Protein 6CR1 (pdb70)

Radius of gyration: 23.77 Å; Cα contacts (8 Å, |Δi|>4): 1175; chains: 2; bounding box: 69×52×53 Å

Solvent-accessible surface area: 20144 Å² total; per-residue (Å²): 167,48,98,10,42,15,53,50,96,54,31,51,9,49,82,39,58,164,7,62,1,51,1,161,4,63,79,50,3,171,61,88,0,0,0,0,19,17,76,85,73,40,7,4,102,10,12,0,45,28,2,67,57,57,46,110,77,24,48,112,45,6,58,10,58,34,68,19,56,96,3,41,0,14,0,54,39,0,51,86,108,2,57,7,36,0,9,0,0,2,8,34,147,31,41,9,31,13,3,112,10,0,104,0,60,43,118,93,105,147,62,63,7,89,23,58,2,11,8,9,13,3,66,25,58,9,120,57,34,119,59,2,30,2,8,0,34,1,52,28,3,55,57,48,130,33,110,21,33,8,25,32,87,45,134,105,15,87,120,129,64,32,92,64,66,80,71,126,57,69,131,57,4,45,7,65,3,51,0,58,1,61,66,181,45,4,83,50,58,98,37,2,10,0,50,0,52,16,125,70,122,77,58,106,41,40,1,32,38,27,116,166,25,76,12,84,15,59,39,30,16,74,22,103,68,55,158,55,32,118,0,36,0,55,9,59,54,38,81,2,56,61,36,7,0,0,0,0,10,28,30,56,90,144,28,11,67,8,0,0,5,2,16,133,84,46,53,136,71,55,39,11,142,44,0,107,75,20,4,71,3,38,26,44,41,102,143,58,13,0,33,0,46,0,50,59,4,116,60,118,0,23,0,30,0,10,0,0,8,0,12,110,12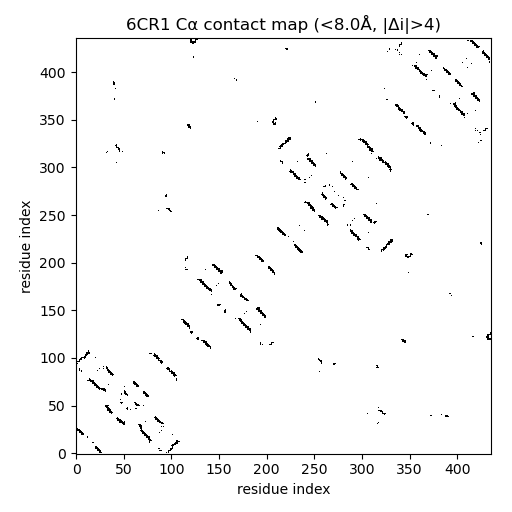6,55,42,32,5,1,0,30,96,26,2,68,5,10,8,0,9,3,24,84,68,111,50,55,34,13,89,30,79,6,4,12,11,14,0,68,42,56,13,121,54,41,130,45,4,34,0,9,0,26,0,39,30,2,44,66,34,28,34,50,40,30,11,19,34,90,56,132,103,13,83,47,97,64,13,93,23,66,81,58,77,96,64,84,74,9,42,11,62,3,65,0,60,2,61,61,78,50,8,95,55,105,88,41,0,17,0,50,0,35,3,30,42,122,73,78,106,46,33,0,7,45,28,128

B-factor: mean 34.08, std 20.64, range [8.13, 113.05]

Secondary structure (DSSP, 8-state):
--EEEEE---EE-TT--EEEEEEEESS-GGG--EEEEEE-TT--EEEEEEE-TTS--EEE-TTTTTTEEEEEEGGGTEEEEEE-S--GGG-EEEEEEEESSSSSSS-EEEE---EEEEE-----PPPEEEEEEEPB-TTSPPPSEEEEEEEEEEE-SS--EEEEEETTEEP-GGGEEEEEEE-SS-EEEEEEEEEEHHHHTT---EEEEEEETTEEEEEEE----/---EEEE-SEEEE-TT--EEEEEEESS--TT-EEEEEE-TTS--EEEEETTTEEPTT--TTEEEEESSSEEEEEESS--GGG-EEEEEEE-SSS--PBP--EEEEEPPPP-PPEEEEEEEPP-TTSPPPSEEEEEEEEEEE-SS-EEEEEEETTEEPPGGGEEEEEEEETTEEEEEEEEEEEHHHHHT---EEEEEEETTEEEEEEEB---

Nearest PDB structures (foldseek):
  6cr1-assembly1_L  TM=1.005E+00  e=6.342E-43  Homo sapiens
  2hff-assembly2_L  TM=5.703E-01  e=1.444E-27  Homo sapiens
  3mxw-assembly1_L  TM=6.137E-01  e=2.240E-25  Homo sapiens
  5n7w-assembly1_B  TM=5.352E-01  e=4.353E-27  Homo sapiens
  7t86-assembly4_E  TM=5.437E-01  e=3.753E-26  Homo sapiens

Structure (mmCIF, N/CA/C/O backbone):
data_6CR1
#
_entry.id   6CR1
#
_cell.length_a   125.413
_cell.length_b   195.846
_cell.length_c   48.779
_cell.angle_alpha   90.00
_cell.angle_beta   90.00
_cell.angle_gamma   90.00
#
_symmetry.space_group_name_H-M   'C 2 2 21'
#
loop_
_entity.id
_entity.type
_entity.pdbx_description
1 polymer 'Light chain of adalimumab EFab (VL-IgE CH2)'
2 polymer 'Heavy chain of adalimumab EFab (VH-IgE CH2)'
3 non-polymer DI(HYDROXYETHYL)ETHER
4 non-polymer 'NITRATE ION'
5 water water
#
loop_
_atom_site.group_PDB
_atom_site.id
_atom_site.type_symbol
_atom_site.label_atom_id
_atom_site.label_alt_id
_atom_site.label_comp_id
_atom_site.label_asym_id
_atom_site.label_entity_id
_atom_site.label_seq_id
_atom_site.pdbx_PDB_ins_code
_atom_site.Cartn_x
_atom_site.Cartn_y
_atom_site.Cartn_z
_atom_site.occupancy
_atom_site.B_iso_or_equiv
_atom_site.auth_seq_id
_atom_site.auth_comp_id
_atom_site.auth_asym_id
_atom_site.auth_atom_id
_atom_site.pdbx_PDB_model_num
ATOM 1 N N . ASP A 1 1 ? -5.930 16.652 -5.169 1.00 66.25 1 ASP L N 1
ATOM 2 C CA . ASP A 1 1 ? -4.801 17.317 -5.810 1.00 82.49 1 ASP L CA 1
ATOM 3 C C . ASP A 1 1 ? -4.648 18.747 -5.300 1.00 41.96 1 ASP L C 1
ATOM 4 O O . ASP A 1 1 ? -5.594 19.545 -5.298 1.00 92.31 1 ASP L O 1
ATOM 9 N N . ILE A 1 2 ? -3.434 19.049 -4.876 1.00 34.71 2 ILE L N 1
ATOM 10 C CA . ILE A 1 2 ? -3.055 20.356 -4.315 1.00 29.08 2 ILE L CA 1
ATOM 11 C C . ILE A 1 2 ? -2.042 20.998 -5.261 1.00 29.66 2 ILE L C 1
ATOM 12 O O . ILE A 1 2 ? -1.060 20.356 -5.646 1.00 31.86 2 ILE L O 1
ATOM 17 N N . GLN A 1 3 ? -2.244 22.256 -5.656 1.00 26.65 3 GLN L N 1
ATOM 18 C CA . GLN A 1 3 ? -1.315 22.919 -6.531 1.00 24.40 3 GLN L CA 1
ATOM 19 C C . GLN A 1 3 ? -0.958 24.319 -5.998 1.00 21.31 3 GLN L C 1
ATOM 20 O O . GLN A 1 3 ? -1.714 24.906 -5.301 1.00 23.89 3 GLN L O 1
ATOM 26 N N . MET A 1 4 ? 0.256 24.737 -6.262 1.00 17.15 4 MET L N 1
ATOM 27 C CA . MET A 1 4 ? 0.729 26.117 -6.031 1.00 13.87 4 MET L CA 1
ATOM 28 C C . MET A 1 4 ? 1.354 26.605 -7.334 1.00 14.10 4 MET L C 1
ATOM 29 O O . MET A 1 4 ? 2.289 25.985 -7.840 1.00 19.61 4 MET L O 1
ATOM 34 N N . THR A 1 5 ? 0.815 27.684 -7.897 1.00 12.64 5 THR L N 1
ATOM 35 C CA . THR A 1 5 ? 1.346 28.189 -9.158 1.00 13.28 5 THR L CA 1
ATOM 36 C C . THR A 1 5 ? 1.736 29.648 -9.002 1.00 12.66 5 THR L C 1
ATOM 37 O O . THR A 1 5 ? 1.314 30.342 -8.064 1.00 13.86 5 THR L O 1
ATOM 41 N N . GLN A 1 6 ? 2.645 30.097 -9.866 1.00 11.65 6 GLN L N 1
ATOM 42 C CA . GLN A 1 6 ? 3.235 31.430 -9.757 1.00 10.49 6 GLN L CA 1
ATOM 43 C C . GLN A 1 6 ? 3.208 32.151 -11.101 1.00 11.26 6 GLN L C 1
ATOM 44 O O . GLN A 1 6 ? 3.339 31.494 -12.151 1.00 12.37 6 GLN L O 1
ATOM 50 N N . SER A 1 7 ? 3.167 33.474 -11.056 1.00 11.02 7 SER L N 1
ATOM 51 C CA . SER A 1 7 ? 3.371 34.229 -12.299 1.00 11.78 7 SER L CA 1
ATOM 52 C C . SER A 1 7 ? 4.269 35.428 -12.010 1.00 11.42 7 SER L C 1
ATOM 53 O O . SER A 1 7 ? 4.312 35.933 -10.878 1.00 12.43 7 SER L O 1
ATOM 56 N N . PRO A 1 8 ? 4.911 35.981 -13.027 1.00 11.68 8 PRO L N 1
ATOM 57 C CA . PRO A 1 8 ? 5.159 35.329 -14.344 1.00 11.85 8 PRO L CA 1
ATOM 58 C C . PRO A 1 8 ? 6.237 34.279 -14.210 1.00 13.54 8 PRO L C 1
ATOM 59 O O . PRO A 1 8 ? 6.819 34.062 -13.085 1.00 14.54 8 PRO L O 1
ATOM 63 N N . SER A 1 9 ? 6.587 33.610 -15.327 1.00 12.19 9 SER L N 1
ATOM 64 C CA . SER A 1 9 ? 7.738 32.703 -15.249 1.00 13.84 9 SER L CA 1
ATOM 65 C C . SER A 1 9 ? 9.031 33.480 -15.024 1.00 13.88 9 SER L C 1
ATOM 66 O O . SER A 1 9 ? 9.933 33.013 -14.311 1.00 13.78 9 SER L O 1
ATOM 69 N N . SER A 1 10 ? 9.129 34.680 -15.602 1.00 15.62 10 SER L N 1
ATOM 70 C CA . SER A 1 10 ? 10.354 35.444 -15.543 1.00 17.90 10 SER L CA 1
ATOM 71 C C . SER A 1 10 ? 9.979 36.906 -15.738 1.00 15.86 10 SER L C 1
ATOM 72 O O . SER A 1 10 ? 9.054 37.231 -16.509 1.00 17.00 10 SER L O 1
ATOM 75 N N . LEU A 1 11 ? 10.732 37.782 -15.084 1.00 20.14 11 LEU L N 1
ATOM 76 C CA . LEU A 1 11 ? 10.557 39.184 -15.410 1.00 25.43 11 LEU L CA 1
ATOM 77 C C . LEU A 1 11 ? 11.897 39.892 -15.338 1.00 23.63 11 LEU L C 1
ATOM 78 O O . LEU A 1 11 ? 12.823 39.501 -14.611 1.00 24.96 11 LEU L O 1
ATOM 83 N N . SER A 1 12 ? 11.956 41.004 -16.055 1.00 27.41 12 SER L N 1
ATOM 84 C CA . SER A 1 12 ? 13.164 41.794 -16.172 1.00 32.37 12 SER L CA 1
ATOM 85 C C . SER A 1 12 ? 12.747 43.238 -15.931 1.00 30.04 12 SER L C 1
ATOM 86 O O . SER A 1 12 ? 11.706 43.659 -16.442 1.00 31.81 12 SER L O 1
ATOM 89 N N . ALA A 1 13 ? 13.486 43.956 -15.091 1.00 26.35 13 ALA L N 1
ATOM 90 C CA . ALA A 1 13 ? 13.187 45.367 -14.870 1.00 26.45 13 ALA L CA 1
ATOM 91 C C . ALA A 1 13 ? 14.498 46.115 -14.663 1.00 26.01 13 ALA L C 1
ATOM 92 O O . ALA A 1 13 ? 15.552 45.512 -14.443 1.00 29.44 13 ALA L O 1
ATOM 94 N N . SER A 1 14 ? 14.433 47.444 -14.732 1.00 24.90 14 SER L N 1
ATOM 95 C CA . SER A 1 14 ? 15.608 48.264 -14.470 1.00 25.17 14 SER L CA 1
ATOM 96 C C . SER A 1 14 ? 15.851 48.397 -12.971 1.00 25.36 14 SER L C 1
ATOM 97 O O . SER A 1 14 ? 14.916 48.295 -12.153 1.00 26.65 14 SER L O 1
ATOM 100 N N A VAL A 1 15 ? 17.118 48.609 -12.610 0.64 26.39 15 VAL L N 1
ATOM 101 N N B VAL A 1 15 ? 17.116 48.645 -12.612 0.36 25.90 15 VAL L N 1
ATOM 102 C CA A VAL A 1 15 ? 17.449 48.911 -11.222 0.64 26.41 15 VAL L CA 1
ATOM 103 C CA B VAL A 1 15 ? 17.449 48.917 -11.218 0.36 25.52 15 VAL L CA 1
ATOM 104 C C A VAL A 1 15 ? 16.543 50.022 -10.720 0.64 26.60 15 VAL L C 1
ATOM 105 C C B VAL A 1 15 ? 16.566 50.037 -10.702 0.36 25.65 15 VAL L C 1
ATOM 106 O O A VAL A 1 15 ? 16.324 51.037 -11.399 0.64 27.90 15 VAL L O 1
ATOM 107 O O B VAL A 1 15 ? 16.387 51.073 -11.357 0.36 26.28 15 VAL L O 1
ATOM 114 N N . GLY A 1 16 ? 15.988 49.812 -9.527 1.00 25.04 16 GLY L N 1
ATOM 115 C CA . GLY A 1 16 ? 15.110 50.761 -8.895 1.00 25.80 16 GLY L CA 1
ATOM 116 C C . GLY A 1 16 ? 13.638 50.604 -9.218 1.00 26.34 16 GLY L C 1
ATOM 117 O O . GLY A 1 16 ? 12.831 51.285 -8.586 1.00 27.16 16 GLY L O 1
ATOM 118 N N . ASP A 1 17 ? 13.271 49.783 -10.217 1.00 25.63 17 ASP L N 1
ATOM 119 C CA . ASP A 1 17 ? 11.877 49.609 -10.603 1.00 25.54 17 ASP L CA 1
ATOM 120 C C . ASP A 1 17 ? 11.152 48.716 -9.594 1.00 24.38 17 ASP L C 1
ATOM 121 O O . ASP A 1 17 ? 11.759 47.885 -8.898 1.00 23.08 17 ASP L O 1
ATOM 126 N N . ARG A 1 18 ? 9.828 48.832 -9.600 1.00 23.34 18 ARG L N 1
ATOM 127 C CA . ARG A 1 18 ? 8.969 47.969 -8.816 1.00 25.85 18 ARG L CA 1
ATOM 128 C C . ARG A 1 18 ? 8.768 46.659 -9.570 1.00 23.34 18 ARG L C 1
ATOM 129 O O . ARG A 1 18 ? 8.512 46.648 -10.788 1.00 27.19 18 ARG L O 1
ATOM 137 N N . VAL A 1 19 ? 8.798 45.542 -8.842 1.00 21.58 19 VAL L N 1
ATOM 138 C CA . VAL A 1 19 ? 8.471 44.249 -9.435 1.00 22.01 19 VAL L CA 1
ATOM 139 C C . VAL A 1 19 ? 7.493 43.544 -8.520 1.00 17.83 19 VAL L C 1
ATOM 140 O O . VAL A 1 19 ? 7.614 43.596 -7.286 1.00 17.23 19 VAL L O 1
ATOM 144 N N . THR A 1 20 ? 6.491 42.919 -9.127 1.00 19.35 20 THR L N 1
ATOM 145 C CA . THR A 1 20 ? 5.465 42.198 -8.359 1.00 18.56 20 THR L CA 1
ATOM 146 C C . THR A 1 20 ? 5.362 40.792 -8.916 1.00 18.28 20 THR L C 1
ATOM 147 O O . THR A 1 20 ? 5.323 40.614 -10.131 1.00 22.27 20 THR L O 1
ATOM 151 N N . ILE A 1 21 ? 5.359 39.781 -8.032 1.00 14.85 21 ILE L N 1
ATOM 152 C CA . ILE A 1 21 ? 5.215 38.396 -8.473 1.00 14.54 21 ILE L CA 1
ATOM 153 C C . ILE A 1 21 ? 4.059 37.772 -7.702 1.00 12.43 21 ILE L C 1
ATOM 154 O O . ILE A 1 21 ? 3.729 38.194 -6.574 1.00 15.49 21 ILE L O 1
ATOM 159 N N . THR A 1 22 ? 3.414 36.793 -8.305 1.00 11.81 22 THR L N 1
ATOM 160 C CA . THR A 1 22 ? 2.168 36.276 -7.752 1.00 11.51 22 THR L CA 1
ATOM 161 C C . THR A 1 22 ? 2.305 34.792 -7.379 1.00 11.16 22 THR L C 1
ATOM 162 O O . THR A 1 22 ? 3.147 34.050 -7.934 1.00 11.54 22 THR L O 1
ATOM 166 N N . CYS A 1 23 ? 1.438 34.361 -6.465 1.00 11.04 23 CYS L N 1
ATOM 167 C CA . CYS A 1 23 ? 1.316 32.968 -6.052 1.00 11.73 23 CYS L CA 1
ATOM 168 C C . CYS A 1 23 ? -0.168 32.628 -5.863 1.00 10.59 23 CYS L C 1
ATOM 169 O O . CYS A 1 23 ? -0.891 33.387 -5.280 1.00 12.42 23 CYS L O 1
ATOM 172 N N . ARG A 1 24 ? -0.585 31.472 -6.369 1.00 10.63 24 ARG L N 1
ATOM 173 C CA . ARG A 1 24 ? -1.974 31.029 -6.314 1.00 11.04 24 ARG L CA 1
ATOM 174 C C . ARG A 1 24 ? -2.053 29.638 -5.693 1.00 12.78 24 ARG L C 1
ATOM 175 O O . ARG A 1 24 ? -1.394 28.702 -6.194 1.00 12.87 24 ARG L O 1
ATOM 183 N N . ALA A 1 25 ? -2.855 29.504 -4.630 1.00 10.31 25 ALA L N 1
ATOM 184 C CA . ALA A 1 25 ? -3.078 28.217 -3.984 1.00 11.48 25 ALA L CA 1
ATOM 185 C C . ALA A 1 25 ? -4.395 27.612 -4.501 1.00 13.83 25 ALA L C 1
ATOM 186 O O . ALA A 1 25 ? -5.373 28.329 -4.759 1.00 16.98 25 ALA L O 1
ATOM 188 N N . SER A 1 26 ? -4.405 26.296 -4.708 1.00 14.33 26 SER L N 1
ATOM 189 C CA . SER A 1 26 ? -5.617 25.691 -5.234 1.00 14.82 26 SER L CA 1
ATOM 190 C C . SER A 1 26 ? -6.717 25.535 -4.206 1.00 15.24 26 SER L C 1
ATOM 191 O O . SER A 1 26 ? -7.863 25.217 -4.561 1.00 18.17 26 SER L O 1
ATOM 194 N N . GLN A 1 27 ? -6.383 25.729 -2.936 1.00 17.92 27 GLN L N 1
ATOM 195 C CA . GLN A 1 27 ? -7.337 25.632 -1.854 1.00 21.30 27 GLN L CA 1
ATOM 196 C C . GLN A 1 27 ? -6.981 26.798 -0.946 1.00 21.30 27 GLN L C 1
ATOM 197 O O . GLN A 1 27 ? -5.837 27.237 -0.942 1.00 23.17 27 GLN L O 1
ATOM 203 N N . GLY A 1 28 ? -7.933 27.277 -0.156 1.00 20.78 28 GLY L N 1
ATOM 204 C CA . GLY A 1 28 ? -7.639 28.411 0.723 1.00 20.66 28 GLY L CA 1
ATOM 205 C C . GLY A 1 28 ? -6.674 28.047 1.846 1.00 21.17 28 GLY L C 1
ATOM 206 O O . GLY A 1 28 ? -6.903 27.075 2.574 1.00 27.30 28 GLY L O 1
ATOM 207 N N . ILE A 1 29 ? -5.618 28.817 2.002 1.00 16.86 29 ILE L N 1
ATOM 208 C CA . ILE A 1 29 ? -4.579 28.513 2.993 1.00 13.13 29 ILE L CA 1
ATOM 209 C C . ILE A 1 29 ? -4.380 29.685 3.979 1.00 12.47 29 ILE L C 1
ATOM 210 O O . ILE A 1 29 ? -3.340 29.765 4.675 1.00 12.60 29 ILE L O 1
ATOM 215 N N . ARG A 1 30 ? -5.364 30.564 4.068 1.00 14.02 30 ARG L N 1
ATOM 216 C CA . ARG A 1 30 ? -5.293 31.759 4.937 1.00 13.27 30 ARG L CA 1
ATOM 217 C C . ARG A 1 30 ? -3.952 32.442 4.747 1.00 13.56 30 ARG L C 1
ATOM 218 O O . ARG A 1 30 ? -3.601 32.793 3.595 1.00 14.02 30 ARG L O 1
ATOM 226 N N . ASN A 1 31 ? -3.171 32.655 5.793 1.00 11.51 31 ASN L N 1
ATOM 227 C CA . ASN A 1 31 ? -1.893 33.279 5.680 1.00 10.64 31 ASN L CA 1
ATOM 228 C C . ASN A 1 31 ? -0.716 32.352 5.950 1.00 12.57 31 ASN L C 1
ATOM 229 O O . ASN A 1 31 ? 0.337 32.759 6.246 1.00 13.29 31 ASN L O 1
ATOM 234 N N . TYR A 1 32 ? -0.930 31.055 5.752 1.00 11.22 32 TYR L N 1
ATOM 235 C CA . TYR A 1 32 ? 0.135 30.081 5.989 1.00 10.28 32 TYR L CA 1
ATOM 236 C C . TYR A 1 32 ? 0.968 29.907 4.714 1.00 10.80 32 TYR L C 1
ATOM 237 O O . TYR A 1 32 ? 0.978 28.890 4.126 1.00 10.88 32 TYR L O 1
ATOM 246 N N . LEU A 1 33 ? 1.680 30.963 4.366 1.00 11.24 33 LEU L N 1
ATOM 247 C CA . LEU A 1 33 ? 2.398 31.058 3.141 1.00 12.43 33 LEU L CA 1
ATOM 248 C C . LEU A 1 33 ? 3.741 31.714 3.330 1.00 11.23 33 LEU L C 1
ATOM 249 O O . LEU A 1 33 ? 3.818 32.708 3.969 1.00 12.67 33 LEU L O 1
ATOM 254 N N . ALA A 1 34 ? 4.776 31.154 2.734 1.00 10.99 34 ALA L N 1
ATOM 255 C CA . ALA A 1 34 ? 6.106 31.673 2.809 1.00 11.46 34 ALA L CA 1
ATOM 256 C C . ALA A 1 34 ? 6.694 31.948 1.412 1.00 11.60 34 ALA L C 1
ATOM 257 O O . ALA A 1 34 ? 6.279 31.376 0.486 1.00 12.09 34 ALA L O 1
ATOM 259 N N . TRP A 1 35 ? 7.627 32.881 1.385 1.00 12.70 35 TRP L N 1
ATOM 260 C CA . TRP A 1 35 ? 8.393 33.194 0.194 1.00 11.12 35 TRP L CA 1
ATOM 261 C C . TRP A 1 35 ? 9.882 32.996 0.437 1.00 9.82 35 TRP L C 1
ATOM 262 O O . TRP A 1 35 ? 10.382 33.372 1.431 1.00 11.24 35 TRP L O 1
ATOM 273 N N . TYR A 1 36 ? 10.557 32.405 -0.541 1.00 11.55 36 TYR L N 1
ATOM 274 C CA . TYR A 1 36 ? 11.961 32.127 -0.489 1.00 11.89 36 TYR L CA 1
ATOM 275 C C . TYR A 1 36 ? 12.678 32.656 -1.723 1.00 11.67 36 TYR L C 1
ATOM 276 O O . TYR A 1 36 ? 12.098 32.733 -2.740 1.00 12.12 36 TYR L O 1
ATOM 285 N N . GLN A 1 37 ? 13.937 32.996 -1.537 1.00 12.18 37 GLN L N 1
ATOM 286 C CA . GLN A 1 37 ? 14.811 33.502 -2.568 1.00 12.86 37 GLN L CA 1
ATOM 287 C C . GLN A 1 37 ? 15.933 32.531 -2.812 1.00 12.45 37 GLN L C 1
ATOM 288 O O . GL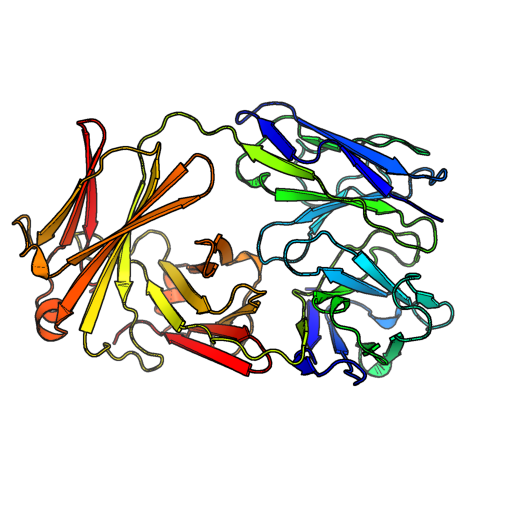N A 1 37 ? 16.562 32.153 -1.892 1.00 13.21 37 GLN L O 1
ATOM 294 N N . GLN A 1 38 ? 16.200 32.139 -4.061 1.00 12.89 38 GLN L N 1
ATOM 295 C CA . GLN A 1 38 ? 17.302 31.198 -4.309 1.00 14.05 38 GLN L CA 1
ATOM 296 C C . GLN A 1 38 ? 18.234 31.711 -5.403 1.00 14.37 38 GLN L C 1
ATOM 297 O O . GLN A 1 38 ? 17.783 32.045 -6.514 1.00 14.00 38 GLN L O 1
ATOM 303 N N . LYS A 1 39 ? 19.538 31.726 -5.099 1.00 16.67 39 LYS L N 1
ATOM 304 C CA . LYS A 1 39 ? 20.569 32.042 -6.068 1.00 16.99 39 LYS L CA 1
ATOM 305 C C . LYS A 1 39 ? 21.230 30.761 -6.604 1.00 16.75 39 LYS L C 1
ATOM 306 O O . LYS A 1 39 ? 21.198 29.721 -5.947 1.00 18.91 39 LYS L O 1
ATOM 312 N N . PRO A 1 40 ? 21.923 30.828 -7.743 1.00 18.57 40 PRO L N 1
ATOM 313 C CA . PRO A 1 40 ? 22.528 29.630 -8.336 1.00 20.39 40 PRO L CA 1
ATOM 314 C C . PRO A 1 40 ? 23.489 28.923 -7.400 1.00 22.19 40 PRO L C 1
ATOM 315 O O . PRO A 1 40 ? 24.343 29.557 -6.762 1.00 23.15 40 PRO L O 1
ATOM 319 N N . GLY A 1 41 ? 23.342 27.596 -7.318 1.00 23.51 41 GLY L N 1
ATOM 320 C CA . GLY A 1 41 ? 24.307 26.845 -6.552 1.00 22.65 41 GLY L CA 1
ATOM 321 C C . GLY A 1 41 ? 24.106 26.857 -5.062 1.00 22.84 41 GLY L C 1
ATOM 322 O O . GLY A 1 41 ? 24.937 26.262 -4.346 1.00 28.77 41 GLY L O 1
ATOM 323 N N . LYS A 1 42 ? 23.037 27.487 -4.573 1.00 20.68 42 LYS L N 1
ATOM 324 C CA . LYS A 1 42 ? 22.864 27.753 -3.138 1.00 18.99 42 LYS L CA 1
ATOM 325 C C . LYS A 1 42 ? 21.492 27.289 -2.691 1.00 17.20 42 LYS L C 1
ATOM 326 O O . LYS A 1 42 ? 20.547 27.220 -3.489 1.00 17.67 42 LYS L O 1
ATOM 332 N N . ALA A 1 43 ? 21.382 26.966 -1.381 1.00 16.20 43 ALA L N 1
ATOM 333 C CA . ALA A 1 43 ? 20.087 26.657 -0.822 1.00 15.97 43 ALA L CA 1
ATOM 334 C C . ALA A 1 43 ? 19.201 27.911 -0.885 1.00 14.96 43 ALA L C 1
ATOM 335 O O . ALA A 1 43 ? 19.709 29.045 -0.773 1.00 16.11 43 ALA L O 1
ATOM 337 N N . PRO A 1 44 ? 17.885 27.730 -0.911 1.00 12.74 44 PRO L N 1
ATOM 338 C CA . PRO A 1 44 ? 16.956 28.866 -0.751 1.00 13.17 44 PRO L CA 1
ATOM 339 C C . PRO A 1 44 ? 17.122 29.510 0.623 1.00 13.04 44 PRO L C 1
ATOM 340 O O . PRO A 1 44 ? 17.491 28.832 1.591 1.00 15.48 44 PRO L O 1
ATOM 344 N N . LYS A 1 45 ? 16.763 30.799 0.694 1.00 12.59 45 LYS L N 1
ATOM 345 C CA . LYS A 1 45 ? 16.666 31.570 1.934 1.00 13.80 45 LYS L CA 1
ATOM 346 C C . LYS A 1 45 ? 15.231 32.035 2.140 1.00 11.16 45 LYS L C 1
ATOM 347 O O . LYS A 1 45 ? 14.574 32.563 1.215 1.00 13.33 45 LYS L O 1
ATOM 353 N N . LEU A 1 46 ? 14.746 31.888 3.363 1.00 12.45 46 LEU L N 1
ATOM 354 C CA . LEU A 1 46 ? 13.442 32.395 3.729 1.00 13.29 46 LEU L CA 1
ATOM 355 C C . LEU A 1 46 ? 13.437 33.923 3.720 1.00 12.37 46 LEU L C 1
ATOM 356 O O . LEU A 1 46 ? 14.291 34.561 4.355 1.00 14.70 46 LEU L O 1
ATOM 361 N N . LEU A 1 47 ? 12.446 34.511 3.049 1.00 13.87 47 LEU L N 1
ATOM 362 C CA . LEU A 1 47 ? 12.299 35.983 3.014 1.00 13.68 47 LEU L CA 1
ATOM 363 C C . LEU A 1 47 ? 11.100 36.470 3.788 1.00 13.04 47 LEU L C 1
ATOM 364 O O . LEU A 1 47 ? 11.206 37.498 4.483 1.00 13.89 47 LEU L O 1
ATOM 369 N N . ILE A 1 48 ? 9.942 35.815 3.619 1.00 12.46 48 ILE L N 1
ATOM 370 C CA . ILE A 1 48 ? 8.668 36.261 4.179 1.00 11.91 48 ILE L CA 1
ATOM 371 C C . ILE A 1 48 ? 7.917 35.036 4.666 1.00 12.75 48 ILE L C 1
ATOM 372 O O . ILE A 1 48 ? 7.946 33.983 4.004 1.00 12.43 48 ILE L O 1
ATOM 377 N N . TYR A 1 49 ? 7.265 35.157 5.825 1.00 12.77 49 TYR L N 1
ATOM 378 C CA . TYR A 1 49 ? 6.335 34.147 6.321 1.00 11.89 49 TYR L CA 1
ATOM 379 C C . TYR A 1 49 ? 5.043 34.808 6.767 1.00 12.17 49 TYR L C 1
ATOM 380 O O . TYR A 1 49 ? 4.937 36.037 6.841 1.00 12.79 49 TYR L O 1
ATOM 389 N N . ALA A 1 50 ? 4.045 33.972 7.049 1.00 11.81 50 ALA L N 1
ATOM 390 C CA . ALA A 1 50 ? 2.693 34.453 7.423 1.00 12.56 50 ALA L CA 1
ATOM 391 C C . ALA A 1 50 ? 2.181 35.439 6.372 1.00 12.89 50 ALA L C 1
ATOM 392 O O . ALA A 1 50 ? 1.491 36.413 6.669 1.00 14.68 50 ALA L O 1
ATOM 394 N N . ALA A 1 51 ? 2.542 35.161 5.110 1.00 11.90 51 ALA L N 1
ATOM 395 C CA . ALA A 1 51 ? 2.176 35.944 3.900 1.00 12.05 51 ALA L CA 1
ATOM 396 C C . ALA A 1 51 ? 2.810 37.329 3.833 1.00 11.97 51 ALA L C 1
ATOM 397 O O . ALA A 1 51 ? 3.145 37.791 2.728 1.00 12.58 51 ALA L O 1
ATOM 399 N N A SER A 1 52 ? 2.972 38.042 4.988 0.73 13.54 52 SER L N 1
ATOM 400 N N B SER A 1 52 ? 2.938 38.015 4.995 0.27 13.21 52 SER L N 1
ATOM 401 C CA A SER A 1 52 ? 3.429 39.432 4.945 0.73 14.93 52 SER L CA 1
ATOM 402 C CA B SER A 1 52 ? 3.318 39.423 5.003 0.27 13.98 52 SER L CA 1
ATOM 403 C C A SER A 1 52 ? 4.523 39.791 5.944 0.73 14.21 52 SER L C 1
ATOM 404 C C B SER A 1 52 ? 4.316 39.810 6.091 0.27 14.90 52 SER L C 1
ATOM 405 O O A SER A 1 52 ? 5.002 40.947 5.949 0.73 14.64 52 SER L O 1
ATOM 406 O O B SER A 1 52 ? 4.498 41.018 6.328 0.27 16.44 52 SER L O 1
ATOM 411 N N . THR A 1 53 ? 4.955 38.854 6.776 1.00 13.37 53 THR L N 1
ATOM 412 C CA . THR A 1 53 ? 5.943 39.182 7.800 1.00 12.40 53 THR L CA 1
ATOM 413 C C . THR A 1 53 ? 7.355 38.945 7.281 1.00 14.13 53 THR L C 1
ATOM 414 O O . THR A 1 53 ? 7.713 37.804 6.933 1.00 14.73 53 THR L O 1
ATOM 418 N N . LEU A 1 54 ? 8.174 40.003 7.218 1.00 14.64 54 LEU L N 1
ATOM 419 C CA . LEU A 1 54 ? 9.549 39.820 6.765 1.00 16.14 54 LEU L CA 1
ATOM 420 C C . LEU A 1 54 ? 10.377 39.053 7.812 1.00 15.91 54 LEU L C 1
ATOM 421 O O . LEU A 1 54 ? 10.315 39.319 9.022 1.00 19.56 54 LEU L O 1
ATOM 426 N N . GLN A 1 55 ? 11.201 38.132 7.316 1.00 16.69 55 GLN L N 1
ATOM 427 C CA . GLN A 1 55 ? 12.220 37.491 8.154 1.00 19.18 55 GLN L CA 1
ATOM 428 C C . GLN A 1 55 ? 13.246 38.527 8.592 1.00 21.02 55 GLN L C 1
ATOM 429 O O . GLN A 1 55 ? 13.507 39.499 7.886 1.00 21.38 55 GLN L O 1
ATOM 435 N N A SER A 1 56 ? 13.788 38.336 9.798 0.55 23.04 56 SER L N 1
ATOM 436 N N B SER A 1 56 ? 13.804 38.334 9.788 0.45 23.02 56 SER L N 1
ATOM 437 C CA A SER A 1 56 ? 14.859 39.199 10.269 0.55 23.37 56 SER L CA 1
ATOM 438 C CA B SER A 1 56 ? 14.832 39.240 10.286 0.45 23.53 56 SER L CA 1
ATOM 439 C C A SER A 1 56 ? 15.921 39.335 9.195 0.55 24.91 56 SER L C 1
ATOM 440 C C B SER A 1 56 ? 15.972 39.336 9.287 0.45 24.68 56 SER L C 1
ATOM 441 O O A SER A 1 56 ? 16.265 38.356 8.522 0.55 26.22 56 SER L O 1
ATOM 442 O O B SER A 1 56 ? 16.432 38.319 8.759 0.45 26.03 56 SER L O 1
ATOM 447 N N . GLY A 1 57 ? 16.397 40.563 8.999 1.00 23.61 57 GLY L N 1
ATOM 448 C CA . GLY A 1 57 ? 17.491 40.805 8.077 1.00 23.83 57 GLY L CA 1
ATOM 449 C C . GLY A 1 57 ? 17.069 41.136 6.656 1.00 24.94 57 GLY L C 1
ATOM 450 O O . GLY A 1 57 ? 17.894 41.642 5.877 1.00 27.79 57 GLY L O 1
ATOM 451 N N . VAL A 1 58 ? 15.814 40.922 6.309 1.00 20.58 58 VAL L N 1
ATOM 452 C CA . VAL A 1 58 ? 15.385 41.162 4.939 1.00 18.63 58 VAL L CA 1
ATOM 453 C C . VAL A 1 58 ? 15.181 42.664 4.740 1.00 22.16 58 VAL L C 1
ATOM 454 O O . VAL A 1 58 ? 14.565 43.309 5.597 1.00 21.39 58 VAL L O 1
ATOM 458 N N . PRO A 1 59 ? 15.625 43.229 3.612 1.00 22.31 59 PRO L N 1
ATOM 459 C CA . PRO A 1 59 ? 15.559 44.687 3.393 1.00 22.01 59 PRO L CA 1
ATOM 460 C C . PRO A 1 59 ? 14.122 45.177 3.259 1.00 21.82 59 PRO L C 1
ATOM 461 O O . PRO A 1 59 ? 13.217 44.430 2.841 1.00 20.88 59 PRO L O 1
ATOM 465 N N A SER A 1 60 ? 13.955 46.469 3.570 0.53 19.91 60 SER L N 1
ATOM 466 N N B SER A 1 60 ? 13.915 46.460 3.593 0.47 20.36 60 SER L N 1
ATOM 467 C CA A SER A 1 60 ? 12.641 47.087 3.666 0.53 20.04 60 SER L CA 1
ATOM 468 C CA B SER A 1 60 ? 12.553 46.988 3.672 0.47 21.28 60 SER L CA 1
ATOM 469 C C A SER A 1 60 ? 11.925 47.176 2.327 0.53 18.95 60 SER L C 1
ATOM 470 C C B SER A 1 60 ? 11.904 47.200 2.311 0.47 20.25 60 SER L C 1
ATOM 471 O O A SER A 1 60 ? 10.700 47.299 2.322 0.53 20.64 60 SER L O 1
ATOM 472 O O B SER A 1 60 ? 10.700 47.459 2.275 0.47 22.43 60 SER L O 1
ATOM 477 N N . ARG A 1 61 ? 12.634 46.980 1.231 1.00 18.44 61 ARG L N 1
ATOM 478 C CA . ARG A 1 61 ? 12.033 47.068 -0.089 1.00 17.74 61 ARG L CA 1
ATOM 479 C C . ARG A 1 61 ? 11.145 45.845 -0.393 1.00 15.58 61 ARG L C 1
ATOM 480 O O . ARG A 1 61 ? 10.441 45.837 -1.342 1.00 17.33 61 ARG L O 1
ATOM 488 N N . PHE A 1 62 ? 11.250 44.812 0.420 1.00 16.34 62 PHE L N 1
ATOM 489 C CA . PHE A 1 62 ? 10.418 43.630 0.230 1.00 17.55 62 PHE L CA 1
ATOM 490 C C . PHE A 1 62 ? 9.132 43.672 1.004 1.00 17.98 62 PHE L C 1
ATOM 491 O O . PHE A 1 62 ? 9.102 44.168 2.064 1.00 18.89 62 PHE L O 1
ATOM 499 N N . SER A 1 63 ? 8.050 43.213 0.424 1.00 15.44 63 SER L N 1
ATOM 500 C CA . SER A 1 63 ? 6.801 43.086 1.125 1.00 15.06 63 SER L CA 1
ATOM 501 C C . SER A 1 63 ? 5.966 41.948 0.524 1.00 14.35 63 SER L C 1
ATOM 502 O O . SER A 1 63 ? 6.223 41.548 -0.555 1.00 15.10 63 SER L O 1
ATOM 505 N N . GLY A 1 64 ? 5.046 41.423 1.292 1.00 14.21 64 GLY L N 1
ATOM 506 C CA . GLY A 1 64 ? 4.122 40.422 0.785 1.00 13.50 64 GLY L CA 1
ATOM 507 C C . GLY A 1 64 ? 2.701 40.733 1.190 1.00 12.91 64 GLY L C 1
ATOM 508 O O . GLY A 1 64 ? 2.446 41.369 2.217 1.00 14.99 64 GLY L O 1
ATOM 509 N N A SER A 1 65 ? 1.761 40.284 0.364 0.51 15.15 65 SER L N 1
ATOM 510 N N B SER A 1 65 ? 1.769 40.284 0.355 0.49 13.23 65 SER L N 1
ATOM 511 C CA A SER A 1 65 ? 0.367 40.518 0.672 0.51 16.32 65 SER L CA 1
ATOM 512 C CA B SER A 1 65 ? 0.370 40.533 0.606 0.49 12.75 65 SER L CA 1
ATOM 513 C C A SER A 1 65 ? -0.473 39.328 0.243 0.51 14.38 65 SER L C 1
ATOM 514 C C B SER A 1 65 ? -0.451 39.299 0.262 0.49 11.91 65 SER L C 1
ATOM 515 O O A SER A 1 65 ? -0.043 38.472 -0.547 0.51 15.22 65 SER L O 1
ATOM 516 O O B SER A 1 65 ? 0.021 38.377 -0.442 0.49 14.42 65 SER L O 1
ATOM 521 N N . GLY A 1 66 ? -1.683 39.277 0.790 1.00 14.13 66 GLY L N 1
ATOM 522 C CA . GLY A 1 66 ? -2.652 38.215 0.456 1.00 15.02 66 GLY L CA 1
ATOM 523 C C . GLY A 1 66 ? -3.054 37.329 1.618 1.00 13.85 66 GLY L C 1
ATOM 524 O O . GLY A 1 66 ? -2.300 37.167 2.604 1.00 15.64 66 GLY L O 1
ATOM 525 N N . SER A 1 67 ? -4.246 36.754 1.491 1.00 14.72 67 SER L N 1
ATOM 526 C CA . SER A 1 67 ? -4.751 35.777 2.445 1.00 14.00 67 SER L CA 1
ATOM 527 C C . SER A 1 67 ? -5.819 34.968 1.740 1.00 16.25 67 SER L C 1
ATOM 528 O O . SER A 1 67 ? -6.739 35.542 1.130 1.00 18.96 67 SER L O 1
ATOM 531 N N . GLY A 1 68 ? -5.692 33.656 1.822 1.00 13.14 68 GLY L N 1
ATOM 532 C CA . GLY A 1 68 ? -6.633 32.773 1.167 1.00 14.17 68 GLY L CA 1
ATOM 533 C C . GLY A 1 68 ? -6.026 32.032 0.019 1.00 12.56 68 GLY L C 1
ATOM 534 O O . GLY A 1 68 ? -5.356 31.023 0.205 1.00 13.92 68 GLY L O 1
ATOM 535 N N A THR A 1 69 ? -6.281 32.509 -1.228 0.58 13.38 69 THR L N 1
ATOM 536 N N B THR A 1 69 ? -6.190 32.595 -1.174 0.42 12.38 69 THR L N 1
ATOM 537 C CA A THR A 1 69 ? -5.752 31.797 -2.397 0.58 11.55 69 THR L CA 1
ATOM 538 C CA B THR A 1 69 ? -5.853 31.898 -2.403 0.42 11.81 69 THR L CA 1
ATOM 539 C C A THR A 1 69 ? -4.769 32.607 -3.233 0.58 12.63 69 THR L C 1
ATOM 540 C C B THR A 1 69 ? -4.787 32.617 -3.206 0.42 12.27 69 THR L C 1
ATOM 541 O O A THR A 1 69 ? -3.951 32.011 -3.912 0.58 15.39 69 THR L O 1
ATOM 542 O O B THR A 1 69 ? -3.929 31.982 -3.807 0.42 14.98 69 THR L O 1
ATOM 549 N N . ASP A 1 70 ? -4.900 33.920 -3.277 1.00 12.76 70 ASP L N 1
ATOM 550 C CA . ASP A 1 70 ? -4.005 34.723 -4.081 1.00 11.91 70 ASP L CA 1
ATOM 551 C C . ASP A 1 70 ? -3.072 35.638 -3.288 1.00 13.53 70 ASP L C 1
ATOM 552 O O . ASP A 1 70 ? -3.526 36.352 -2.468 1.00 16.51 70 ASP L O 1
ATOM 557 N N . PHE A 1 71 ? -1.789 35.552 -3.577 1.00 11.13 71 PHE L N 1
ATOM 558 C CA . PHE A 1 71 ? -0.725 36.251 -2.853 1.00 9.05 71 PHE L CA 1
ATOM 559 C C . PHE A 1 71 ? 0.252 36.986 -3.749 1.00 11.49 71 PHE L C 1
ATOM 560 O O . PHE A 1 71 ? 0.364 36.650 -4.885 1.00 13.04 71 PHE L O 1
ATOM 568 N N A THR A 1 72 ? 0.817 38.038 -3.253 0.68 11.67 72 THR L N 1
ATOM 569 N N B THR A 1 72 ? 0.917 37.942 -3.205 0.32 11.64 72 THR L N 1
ATOM 570 C CA A THR A 1 72 ? 1.864 38.691 -4.036 0.68 11.42 72 THR L CA 1
ATOM 571 C CA B THR A 1 72 ? 1.781 38.801 -4.011 0.32 11.29 72 THR L CA 1
ATOM 572 C C A THR A 1 72 ? 3.105 38.905 -3.191 0.68 11.93 72 THR L C 1
ATOM 573 C C B THR A 1 72 ? 3.058 39.177 -3.257 0.32 11.26 72 THR L C 1
ATOM 574 O O A THR A 1 72 ? 3.039 38.975 -1.950 0.68 13.76 72 THR L O 1
ATOM 575 O O B THR A 1 72 ? 2.971 39.670 -2.125 0.32 12.63 72 THR L O 1
ATOM 582 N N . LEU A 1 73 ? 4.193 38.973 -3.756 1.00 12.09 73 LEU L N 1
ATOM 583 C CA . LEU A 1 73 ? 5.482 39.490 -3.301 1.00 12.21 73 LEU L CA 1
ATOM 584 C C . LEU A 1 73 ? 5.921 40.694 -4.133 1.00 13.87 73 LEU L C 1
ATOM 585 O O . LEU A 1 73 ? 5.900 40.614 -5.320 1.00 14.88 73 LEU L O 1
ATOM 590 N N . THR A 1 74 ? 6.257 41.798 -3.467 1.00 12.78 74 THR L N 1
ATOM 591 C CA . THR A 1 74 ? 6.682 43.000 -4.182 1.00 13.80 74 THR L CA 1
ATOM 592 C C . THR A 1 74 ? 8.068 43.409 -3.754 1.00 16.33 74 THR L C 1
ATOM 593 O O . THR A 1 74 ? 8.369 43.425 -2.549 1.00 16.34 74 THR L O 1
ATOM 597 N N . ILE A 1 75 ? 8.910 43.754 -4.728 1.00 16.47 75 ILE L N 1
ATOM 598 C CA . ILE A 1 75 ? 10.187 44.418 -4.443 1.00 17.17 75 ILE L CA 1
ATOM 599 C C . ILE A 1 75 ? 10.009 45.846 -4.939 1.00 18.10 75 ILE L C 1
ATOM 600 O O . ILE A 1 75 ? 9.819 46.057 -6.148 1.00 18.84 75 ILE L O 1
ATOM 605 N N . SER A 1 76 ? 10.025 46.842 -4.026 1.00 17.40 76 SER L N 1
ATOM 606 C CA . SER A 1 76 ? 9.610 48.173 -4.490 1.00 19.83 76 SER L CA 1
ATOM 607 C C . SER A 1 76 ? 10.685 48.882 -5.301 1.00 20.18 76 SER L C 1
ATOM 608 O O . SER A 1 76 ? 10.366 49.807 -6.085 1.00 23.06 76 SER L O 1
ATOM 611 N N . SER A 1 77 ? 11.943 48.476 -5.127 1.00 20.73 77 SER L N 1
ATOM 612 C CA . SER A 1 77 ? 13.121 49.152 -5.698 1.00 21.14 77 SER L CA 1
ATOM 613 C C . SER A 1 77 ? 14.122 48.048 -6.045 1.00 20.69 77 SER L C 1
ATOM 614 O O . SER A 1 77 ? 14.968 47.710 -5.219 1.00 21.47 77 SER L O 1
ATOM 617 N N . LEU A 1 78 ? 14.003 47.465 -7.250 1.00 19.71 78 LEU L N 1
ATOM 618 C CA . LEU A 1 78 ? 14.793 46.261 -7.568 1.00 19.01 78 LEU L CA 1
ATOM 619 C C . LEU A 1 78 ? 16.306 46.539 -7.556 1.00 20.10 78 LEU L C 1
ATOM 620 O O . LEU A 1 78 ? 16.784 47.458 -8.218 1.00 22.49 78 LEU L O 1
ATOM 625 N N . GLN A 1 79 ? 17.079 45.747 -6.824 1.00 20.83 79 GLN L N 1
ATOM 626 C CA . GLN A 1 79 ? 18.510 45.995 -6.745 1.00 20.83 79 GLN L CA 1
ATOM 627 C C . GLN A 1 79 ? 19.290 44.790 -7.260 1.00 21.88 79 GLN L C 1
ATOM 628 O O . GLN A 1 79 ? 18.746 43.680 -7.370 1.00 23.10 79 GLN L O 1
ATOM 634 N N . PRO A 1 80 ? 20.566 44.984 -7.626 1.00 25.40 80 PRO L N 1
ATOM 635 C CA . PRO A 1 80 ? 21.365 43.864 -8.167 1.00 26.22 80 PRO L CA 1
ATOM 636 C C . PRO A 1 80 ? 21.368 42.617 -7.299 1.00 26.08 80 PRO L C 1
ATOM 637 O O . PRO A 1 80 ? 21.334 41.493 -7.832 1.00 26.18 80 PRO L O 1
ATOM 641 N N . GLU A 1 81 ? 21.405 42.775 -5.967 1.00 22.63 81 GLU L N 1
ATOM 642 C CA . GLU A 1 81 ? 21.465 41.594 -5.112 1.00 24.97 81 GLU L CA 1
ATOM 643 C C . GLU A 1 81 ? 20.112 40.848 -5.055 1.00 23.93 81 GLU L C 1
ATOM 644 O O . GLU A 1 81 ? 20.034 39.753 -4.469 1.00 23.94 81 GLU L O 1
ATOM 650 N N . ASP A 1 82 ? 19.051 41.380 -5.682 1.00 21.84 82 ASP L N 1
ATOM 651 C CA . ASP A 1 82 ? 17.728 40.739 -5.671 1.00 20.14 82 ASP L CA 1
ATOM 652 C C . ASP A 1 82 ? 17.542 39.810 -6.864 1.00 18.47 82 ASP L C 1
ATOM 653 O O . ASP A 1 82 ? 16.513 39.107 -6.969 1.00 19.50 82 ASP L O 1
ATOM 658 N N . VAL A 1 83 ? 18.501 39.806 -7.781 1.00 18.34 83 VAL L N 1
ATOM 659 C CA . VAL A 1 83 ? 18.436 38.900 -8.929 1.00 18.24 83 VAL L CA 1
ATOM 660 C C . VAL A 1 83 ? 18.547 37.465 -8.417 1.00 17.50 83 VAL L C 1
ATOM 661 O O . VAL A 1 83 ? 19.548 37.092 -7.798 1.00 18.61 83 VAL L O 1
ATOM 665 N N . ALA A 1 84 ? 17.513 36.649 -8.693 1.00 15.93 84 ALA L N 1
ATOM 666 C CA . ALA A 1 84 ? 17.339 35.347 -8.053 1.00 15.07 84 ALA L CA 1
ATOM 667 C C . ALA A 1 84 ? 16.072 34.709 -8.581 1.00 13.78 84 ALA L C 1
ATOM 668 O O . ALA A 1 84 ? 15.300 35.347 -9.320 1.00 15.54 84 ALA L O 1
ATOM 670 N N . THR A 1 85 ? 15.778 33.501 -8.129 1.00 14.46 85 THR L N 1
ATOM 671 C CA . THR A 1 85 ? 14.522 32.849 -8.414 1.00 13.29 85 THR L CA 1
ATOM 672 C C . THR A 1 85 ? 13.736 32.791 -7.079 1.00 13.48 85 THR L C 1
ATOM 673 O O . THR A 1 85 ? 14.286 32.484 -6.094 1.00 14.64 85 THR L O 1
ATOM 677 N N . TYR A 1 86 ? 12.483 33.152 -7.135 1.00 12.58 86 TYR L N 1
ATOM 678 C CA . TYR A 1 86 ? 11.598 33.230 -5.996 1.00 12.07 86 TYR L CA 1
ATOM 679 C C . TYR A 1 86 ? 10.505 32.179 -6.011 1.00 11.58 86 TYR L C 1
ATOM 680 O O . TYR A 1 86 ? 9.930 31.912 -6.993 1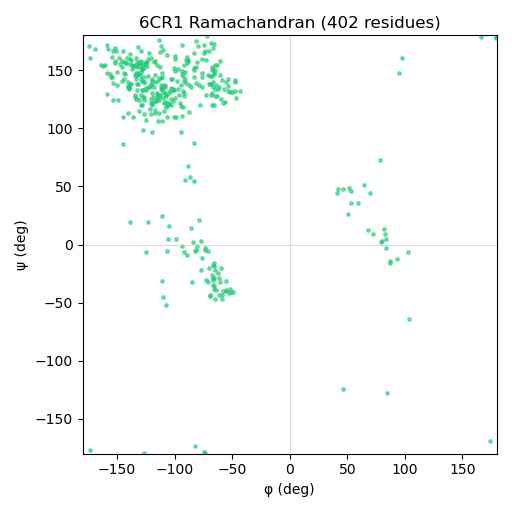.00 12.27 86 TYR L O 1
ATOM 689 N N . TYR A 1 87 ? 10.304 31.561 -4.841 1.00 11.62 87 TYR L N 1
ATOM 690 C CA . TYR A 1 87 ? 9.315 30.541 -4.650 1.00 11.85 87 TYR L CA 1
ATOM 691 C C . TYR A 1 87 ? 8.372 30.795 -3.494 1.00 11.65 87 TYR L C 1
ATOM 692 O O . TYR A 1 87 ? 8.793 31.251 -2.497 1.00 12.45 87 TYR L O 1
ATOM 701 N N . CYS A 1 88 ? 7.112 30.501 -3.686 1.00 10.68 88 CYS L N 1
ATOM 702 C CA . CYS A 1 88 ? 6.162 30.540 -2.589 1.00 9.84 88 CYS L CA 1
ATOM 703 C C . CYS A 1 88 ? 5.972 29.080 -2.116 1.00 11.29 88 CYS L C 1
ATOM 704 O O . CYS A 1 88 ? 6.291 28.152 -2.819 1.00 11.89 88 CYS L O 1
ATOM 707 N N . GLN A 1 89 ? 5.489 28.936 -0.891 1.00 11.30 89 GLN L N 1
ATOM 708 C CA . GLN A 1 89 ? 5.240 27.637 -0.304 1.00 9.95 89 GLN L CA 1
ATOM 709 C C . GLN A 1 89 ? 4.090 27.689 0.679 1.00 8.13 89 GLN L C 1
ATOM 710 O O . GLN A 1 89 ? 4.031 28.565 1.444 1.00 10.58 89 GLN L O 1
ATOM 716 N N . ARG A 1 90 ? 3.219 26.693 0.636 1.00 10.27 90 ARG L N 1
ATOM 717 C CA . ARG A 1 90 ? 2.140 26.565 1.598 1.00 9.17 90 ARG L CA 1
ATOM 718 C C . ARG A 1 90 ? 2.624 25.716 2.780 1.00 9.42 90 ARG L C 1
ATOM 719 O O . ARG A 1 90 ? 3.391 24.825 2.607 1.00 10.38 90 ARG L O 1
ATOM 727 N N . TYR A 1 91 ? 2.195 26.082 3.981 1.00 9.61 91 TYR L N 1
ATOM 728 C CA . TYR A 1 91 ? 2.549 25.308 5.163 1.00 9.43 91 TYR L CA 1
ATOM 729 C C . TYR A 1 91 ? 1.410 25.125 6.146 1.00 9.99 91 TYR L C 1
ATOM 730 O O . TYR A 1 91 ? 1.647 24.796 7.274 1.00 10.99 91 TYR L O 1
ATOM 739 N N . ASN A 1 92 ? 0.195 25.316 5.677 1.00 9.73 92 ASN L N 1
ATOM 740 C CA . ASN A 1 92 ? -0.975 25.137 6.501 1.00 9.64 92 ASN L CA 1
ATOM 741 C C . ASN A 1 92 ? -1.094 23.686 7.002 1.00 10.03 92 ASN L C 1
ATOM 742 O O . ASN A 1 92 ? -1.409 23.457 8.127 1.00 11.90 92 ASN L O 1
ATOM 747 N N . ARG A 1 93 ? -0.845 22.756 6.096 1.00 11.37 93 ARG L N 1
ATOM 748 C CA . ARG A 1 93 ? -0.872 21.317 6.328 1.00 11.98 93 ARG L CA 1
ATOM 749 C C . ARG A 1 93 ? -0.264 20.613 5.116 1.00 10.16 93 ARG L C 1
ATOM 750 O O . ARG A 1 93 ? -0.059 21.220 4.114 1.00 10.34 93 ARG L O 1
ATOM 758 N N . ALA A 1 94 ? 0.003 19.334 5.256 1.00 11.26 94 ALA L N 1
ATOM 759 C CA . ALA A 1 94 ? 0.636 18.625 4.129 1.00 10.97 94 ALA L CA 1
ATOM 760 C C . ALA A 1 94 ? -0.345 18.596 2.963 1.00 12.04 94 ALA L C 1
ATOM 761 O O . ALA A 1 94 ? -1.575 18.586 3.163 1.00 11.98 94 ALA L O 1
ATOM 763 N N . PRO A 1 95 ? 0.159 18.630 1.736 1.00 11.31 95 PRO L N 1
ATOM 764 C CA . PRO A 1 95 ? 1.530 18.735 1.318 1.00 11.04 95 PRO L CA 1
ATOM 765 C C . PRO A 1 95 ? 2.065 20.142 1.456 1.00 9.81 95 PRO L C 1
ATOM 766 O O . PRO A 1 95 ? 1.357 21.059 1.242 1.00 11.05 95 PRO L O 1
ATOM 770 N N . TYR A 1 96 ? 3.342 20.239 1.743 1.00 9.58 96 TYR L N 1
ATOM 771 C CA . TYR A 1 96 ? 4.038 21.516 1.946 1.00 10.50 96 TYR L CA 1
ATOM 772 C C . TYR A 1 96 ? 4.633 22.016 0.605 1.00 10.51 96 TYR L C 1
ATOM 773 O O . TYR A 1 96 ? 5.729 22.286 0.494 1.00 11.90 96 TYR L O 1
ATOM 782 N N . THR A 1 97 ? 3.709 22.112 -0.329 1.00 10.86 97 THR L N 1
ATOM 783 C CA . THR A 1 97 ? 4.016 22.411 -1.708 1.00 12.30 97 THR L CA 1
ATOM 784 C C . THR A 1 97 ? 4.613 23.755 -2.045 1.00 11.10 97 THR L C 1
ATOM 785 O O . THR A 1 97 ? 4.162 24.704 -1.610 1.00 11.14 97 THR L O 1
ATOM 789 N N . PHE A 1 98 ? 5.637 23.713 -2.868 1.00 10.70 98 PHE L N 1
ATOM 790 C CA . PHE A 1 98 ? 6.257 24.905 -3.403 1.00 11.06 98 PHE L CA 1
ATOM 791 C C . PHE A 1 98 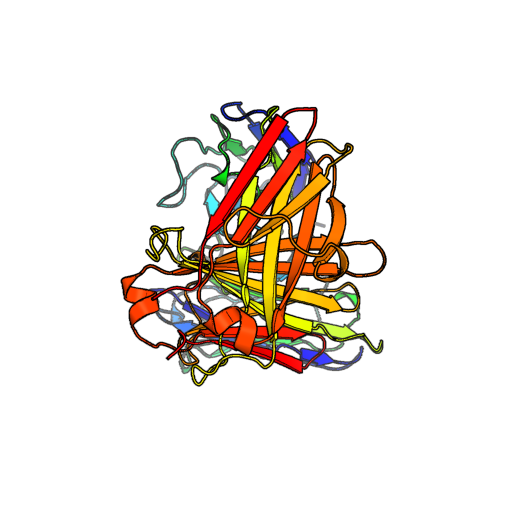? 5.616 25.214 -4.752 1.00 10.20 98 PHE L C 1
ATOM 792 O O . PHE A 1 98 ? 5.283 24.379 -5.500 1.00 13.61 98 PHE L O 1
ATOM 800 N N . GLY A 1 99 ? 5.577 26.503 -5.032 1.00 11.48 99 GLY L N 1
ATOM 801 C CA . GLY A 1 99 ? 5.133 27.023 -6.314 1.00 11.52 99 GLY L CA 1
ATOM 802 C C . GLY A 1 99 ? 6.219 26.791 -7.365 1.00 10.54 99 GLY L C 1
ATOM 803 O O . GLY A 1 99 ? 7.299 26.395 -7.053 1.00 13.74 99 GLY L O 1
ATOM 804 N N . GLN A 1 100 ? 5.868 27.061 -8.620 1.00 13.50 100 GLN L N 1
ATOM 805 C CA . GLN A 1 100 ? 6.730 26.854 -9.799 1.00 17.11 100 GLN L CA 1
ATOM 806 C C . GLN A 1 100 ? 8.015 27.656 -9.865 1.00 13.35 100 GLN L C 1
ATOM 807 O O . GLN A 1 100 ? 8.899 27.309 -10.569 1.00 15.64 100 GLN L O 1
ATOM 813 N N . GLY A 1 101 ? 8.050 28.782 -9.189 1.00 12.65 101 GLY L N 1
ATOM 814 C CA . GLY A 1 101 ? 9.183 29.641 -9.229 1.00 13.48 101 GLY L CA 1
ATOM 815 C C . GLY A 1 101 ? 9.062 30.752 -10.259 1.00 12.29 101 GLY L C 1
ATOM 816 O O . GLY A 1 101 ? 8.428 30.585 -11.231 1.00 12.97 101 GLY L O 1
ATOM 817 N N . THR A 1 102 ? 9.656 31.884 -9.916 1.00 11.11 102 THR L N 1
ATOM 818 C CA . THR A 1 102 ? 9.682 33.047 -10.810 1.00 11.98 102 THR L CA 1
ATOM 819 C C . THR A 1 102 ? 11.112 33.594 -10.839 1.00 12.47 102 THR L C 1
ATOM 820 O O . THR A 1 102 ? 11.663 33.869 -9.819 1.00 13.01 102 THR L O 1
ATOM 824 N N . LYS A 1 103 ? 11.694 33.720 -12.043 1.00 12.71 103 LYS L N 1
ATOM 825 C CA . LYS A 1 103 ? 13.022 34.303 -12.164 1.00 14.75 103 LYS L CA 1
ATOM 826 C C . LYS A 1 103 ? 12.934 35.834 -12.251 1.00 15.49 103 LYS L C 1
ATOM 827 O O . LYS A 1 103 ? 12.082 36.362 -12.952 1.00 16.76 103 LYS L O 1
ATOM 833 N N . VAL A 1 104 ? 13.786 36.530 -11.513 1.00 16.39 104 VAL L N 1
ATOM 834 C CA . VAL A 1 104 ? 13.862 37.999 -11.542 1.00 17.77 104 VAL L CA 1
ATOM 835 C C . VAL A 1 104 ? 15.240 38.411 -12.011 1.00 19.57 104 VAL L C 1
ATOM 836 O O . VAL A 1 104 ? 16.241 37.994 -11.414 1.00 21.69 104 VAL L O 1
ATOM 840 N N . GLU A 1 105 ? 15.297 39.271 -13.053 1.00 22.84 105 GLU L N 1
ATOM 841 C CA . GLU A 1 105 ? 16.547 39.720 -13.663 1.00 26.14 105 GLU L CA 1
ATOM 842 C C . GLU A 1 105 ? 16.530 41.238 -13.763 1.00 27.13 105 GLU L C 1
ATOM 843 O O . GLU A 1 105 ? 15.460 41.849 -13.766 1.00 24.49 105 GLU L O 1
ATOM 849 N N . ILE A 1 106 ? 17.719 41.833 -13.843 1.00 28.40 106 ILE L N 1
ATOM 850 C CA . ILE A 1 106 ? 17.843 43.278 -14.124 1.00 30.72 106 ILE L CA 1
ATOM 851 C C . ILE A 1 106 ? 18.094 43.482 -15.600 1.00 34.17 106 ILE L C 1
ATOM 852 O O . ILE A 1 106 ? 18.940 42.798 -16.180 1.00 33.24 106 ILE L O 1
ATOM 857 N N . LYS A 1 107 ? 17.344 44.440 -16.194 1.00 36.00 107 LYS L N 1
ATOM 858 C CA . LYS A 1 107 ? 17.506 44.864 -17.581 1.00 42.90 107 LYS L CA 1
ATOM 859 C C . LYS A 1 107 ? 18.835 45.570 -17.706 1.00 46.68 107 LYS L C 1
ATOM 860 O O . LYS A 1 107 ? 19.059 46.594 -17.053 1.00 50.36 107 LYS L O 1
ATOM 866 N N . ARG A 1 108 ? 19.698 45.038 -18.558 1.00 47.57 108 ARG L N 1
ATOM 867 C CA . ARG A 1 108 ? 21.090 45.444 -18.554 1.00 65.50 108 ARG L CA 1
ATOM 868 C C . ARG A 1 108 ? 21.220 46.846 -19.128 1.00 78.39 108 ARG L C 1
ATOM 869 O O . ARG A 1 108 ? 20.684 47.150 -20.203 1.00 52.80 108 ARG L O 1
ATOM 877 N N . THR A 1 109 ? 21.901 47.707 -18.382 1.00 62.75 109 THR L N 1
ATOM 878 C CA . THR A 1 109 ? 22.135 49.071 -18.826 1.00 93.42 109 THR L CA 1
ATOM 879 C C . THR A 1 109 ? 23.350 49.075 -19.752 1.00 84.52 109 THR L C 1
ATOM 880 O O . THR A 1 109 ? 24.285 48.285 -19.578 1.00 73.36 109 THR L O 1
ATOM 884 N N . VAL A 1 110 ? 23.307 49.921 -20.780 1.00 84.99 110 VAL L N 1
ATOM 885 C CA . VAL A 1 110 ? 24.453 50.033 -21.677 1.00 77.96 110 VAL L CA 1
ATOM 886 C C . VAL A 1 110 ? 25.682 50.434 -20.864 1.00 95.04 110 VAL L C 1
ATOM 887 O O . VAL A 1 110 ? 25.685 51.453 -20.160 1.00 81.20 110 VAL L O 1
ATOM 891 N N . ALA A 1 111 ? 26.721 49.602 -20.914 1.00 68.39 111 ALA L N 1
ATOM 892 C CA . ALA A 1 111 ? 27.853 49.820 -20.027 1.00 75.14 111 ALA L CA 1
ATOM 893 C C . ALA A 1 111 ? 29.098 49.133 -20.572 1.00 63.59 111 ALA L C 1
ATOM 894 O O . ALA A 1 111 ? 29.028 48.067 -21.192 1.00 67.32 111 ALA L O 1
ATOM 896 N N . ALA A 1 112 ? 30.232 49.764 -20.301 1.00 75.16 112 ALA L N 1
ATOM 897 C CA . ALA A 1 112 ? 31.529 49.240 -20.689 1.00 82.07 112 ALA L CA 1
ATOM 898 C C . ALA A 1 112 ? 31.765 47.859 -20.079 1.00 75.33 112 ALA L C 1
ATOM 899 O O . ALA A 1 112 ? 31.400 47.612 -18.923 1.00 54.60 112 ALA L O 1
ATOM 901 N N . PRO A 1 113 ? 32.390 46.946 -20.811 1.00 64.14 113 PRO L N 1
ATOM 902 C CA . PRO A 1 113 ? 32.708 45.640 -20.228 1.00 77.97 113 PRO L CA 1
ATOM 903 C C . PRO A 1 113 ? 33.822 45.762 -19.200 1.00 46.30 113 PRO L C 1
ATOM 904 O O . PRO A 1 113 ? 34.712 46.607 -19.305 1.00 62.57 113 PRO L O 1
ATOM 908 N N . THR A 1 114 ? 33.728 44.935 -18.166 1.00 54.26 114 THR L N 1
ATOM 909 C CA . THR A 1 114 ? 34.779 44.850 -17.169 1.00 56.21 114 THR L CA 1
ATOM 910 C C . THR A 1 114 ? 35.873 43.910 -17.681 1.00 41.43 114 THR L C 1
ATOM 911 O O . THR A 1 114 ? 35.616 43.029 -18.506 1.00 39.67 114 THR L O 1
ATOM 915 N N . VAL A 1 115 ? 37.111 44.144 -17.226 1.00 39.29 115 VAL L N 1
ATOM 916 C CA . VAL A 1 115 ? 38.285 43.379 -17.642 1.00 35.56 115 VAL L CA 1
ATOM 917 C C . VAL A 1 115 ? 39.056 43.042 -16.381 1.00 34.47 115 VAL L C 1
ATOM 918 O O . VAL A 1 115 ? 39.342 43.940 -15.591 1.00 36.48 115 VAL L O 1
ATOM 922 N N . LYS A 1 116 ? 39.374 41.759 -16.171 1.00 33.59 116 LYS L N 1
ATOM 923 C CA . LYS A 1 116 ? 40.129 41.374 -14.987 1.00 32.13 116 LYS L CA 1
ATOM 924 C C . LYS A 1 116 ? 41.048 40.214 -15.332 1.00 31.84 116 LYS L C 1
ATOM 925 O O . LYS A 1 116 ? 40.654 39.313 -16.077 1.00 29.44 116 LYS L O 1
ATOM 928 N N . ILE A 1 117 ? 42.271 40.246 -14.789 1.00 30.75 117 ILE L N 1
ATOM 929 C CA . ILE A 1 117 ? 43.244 39.168 -14.930 1.00 28.69 117 ILE L CA 1
ATOM 930 C C . ILE A 1 117 ? 43.267 38.323 -13.660 1.00 30.19 117 ILE L C 1
ATOM 931 O O . ILE A 1 117 ? 43.379 38.862 -12.552 1.00 30.26 117 ILE L O 1
ATOM 936 N N . LEU A 1 118 ? 43.220 36.998 -13.820 1.00 27.75 118 LEU L N 1
ATOM 937 C CA . LEU A 1 118 ? 43.467 36.044 -12.745 1.00 28.56 118 LEU L CA 1
ATOM 938 C C . LEU A 1 118 ? 44.702 35.247 -13.127 1.00 30.40 118 LEU L C 1
ATOM 939 O O . LEU A 1 118 ? 45.025 35.133 -14.313 1.00 33.19 118 LEU L O 1
ATOM 944 N N . GLN A 1 119 ? 45.367 34.646 -12.128 1.00 29.89 119 GLN L N 1
ATOM 945 C CA . GLN A 1 119 ? 46.587 33.892 -12.398 1.00 30.10 119 GLN L CA 1
ATOM 946 C C . GLN A 1 119 ? 46.411 32.466 -11.869 1.00 32.83 119 GLN L C 1
ATOM 947 O O . GLN A 1 119 ? 45.601 32.206 -10.965 1.00 34.01 119 GLN L O 1
ATOM 953 N N . SER A 1 120 ? 47.194 31.543 -12.422 1.00 34.72 120 SER L N 1
ATOM 954 C CA . SER A 1 120 ? 47.277 30.187 -11.845 1.00 35.38 120 SER L CA 1
ATOM 955 C C . SER A 1 120 ? 47.623 30.230 -10.366 1.00 45.49 120 SER L C 1
ATOM 956 O O . SER A 1 120 ? 48.452 31.022 -9.930 1.00 42.46 120 SER L O 1
ATOM 959 N N . SER A 1 121 ? 47.033 29.332 -9.593 1.00 42.98 121 SER L N 1
ATOM 960 C CA . SER A 1 121 ? 47.413 29.243 -8.193 1.00 40.96 121 SER L CA 1
ATOM 961 C C . SER A 1 121 ? 48.590 28.289 -8.002 1.00 36.78 121 SER L C 1
ATOM 962 O O . SER A 1 121 ? 48.871 27.432 -8.850 1.00 39.19 121 SER L O 1
ATOM 965 N N . CYS A 1 122 ? 49.298 28.465 -6.888 1.00 40.63 122 CYS L N 1
ATOM 966 C CA . CYS A 1 122 ? 50.198 27.391 -6.464 1.00 53.56 122 CYS L CA 1
ATOM 967 C C . CYS A 1 122 ? 49.415 26.202 -5.892 1.00 65.02 122 CYS L C 1
ATOM 968 O O . CYS A 1 122 ? 48.222 26.290 -5.595 1.00 41.23 122 CYS L O 1
ATOM 971 N N . ASP A 1 123 ? 50.106 25.071 -5.741 1.00 51.58 123 ASP L N 1
ATOM 972 C CA . ASP A 1 123 ? 49.465 23.859 -5.240 1.00 44.32 123 ASP L CA 1
ATOM 973 C C . ASP A 1 123 ? 49.222 23.986 -3.735 1.00 46.00 123 ASP L C 1
ATOM 974 O O . ASP A 1 123 ? 49.518 25.015 -3.114 1.00 42.61 123 ASP L O 1
ATOM 979 N N . GLY A 1 124 ? 48.669 22.922 -3.137 1.00 70.56 124 GLY L N 1
ATOM 980 C CA . GLY A 1 124 ? 48.371 22.960 -1.714 1.00 61.35 124 GLY L CA 1
ATOM 981 C C . GLY A 1 124 ? 49.602 23.172 -0.857 1.00 83.19 124 GLY L C 1
ATOM 982 O O . GLY A 1 124 ? 49.526 23.804 0.203 1.00 66.05 124 GLY L O 1
ATOM 983 N N . GLY A 1 125 ? 50.751 22.658 -1.304 1.00 67.44 125 GLY L N 1
ATOM 984 C CA . GLY A 1 125 ? 52.034 22.863 -0.665 1.00 63.14 125 GLY L CA 1
ATOM 985 C C . GLY A 1 125 ? 52.781 24.114 -1.065 1.00 75.86 125 GLY L C 1
ATOM 986 O O . GLY A 1 125 ? 53.980 24.211 -0.786 1.00 52.51 125 GLY L O 1
ATOM 987 N N . GLY A 1 126 ? 52.125 25.069 -1.729 1.00 65.06 126 GLY L N 1
ATOM 988 C CA . GLY A 1 126 ? 52.713 26.376 -1.975 1.00 55.10 126 GLY L CA 1
ATOM 989 C C . GLY A 1 126 ? 53.644 26.471 -3.164 1.00 47.28 126 GLY L C 1
ATOM 990 O O . GLY A 1 126 ? 54.283 27.519 -3.338 1.00 69.50 126 GLY L O 1
ATOM 991 N N . HIS A 1 127 ? 53.712 25.431 -4.000 1.00 44.41 127 HIS L N 1
ATOM 992 C CA . HIS A 1 127 ? 54.657 25.306 -5.103 1.00 61.18 127 HIS L CA 1
ATOM 993 C C . HIS A 1 127 ? 54.058 25.826 -6.405 1.00 66.35 127 HIS L C 1
ATOM 994 O O . HIS A 1 127 ? 52.870 25.638 -6.685 1.00 62.74 127 HIS L O 1
ATOM 1001 N N . PHE A 1 128 ? 54.907 26.431 -7.227 1.00 46.93 128 PHE L N 1
ATOM 1002 C CA . PHE A 1 128 ? 54.462 26.914 -8.523 1.00 58.28 128 PHE L CA 1
ATOM 1003 C C . PHE A 1 128 ? 54.151 25.728 -9.430 1.00 45.34 128 PHE L C 1
ATOM 1004 O O . PHE A 1 128 ? 54.903 24.746 -9.452 1.00 67.92 128 PHE L O 1
ATOM 1012 N N . PRO A 1 129 ? 53.064 25.787 -10.190 1.00 50.23 129 PRO L N 1
ATOM 1013 C CA . PRO A 1 129 ? 52.794 24.736 -11.187 1.00 45.48 129 PRO L CA 1
ATOM 1014 C C . PRO A 1 129 ? 53.835 24.759 -12.294 1.00 48.02 129 PRO L C 1
ATOM 1015 O O . PRO A 1 129 ? 54.645 25.696 -12.368 1.00 56.26 129 PRO L O 1
ATOM 1019 N N . PRO A 1 130 ? 53.863 23.736 -13.159 1.00 68.62 130 PRO L N 1
ATOM 1020 C CA . PRO A 1 130 ? 54.882 23.710 -14.229 1.00 63.00 130 PRO L CA 1
ATOM 1021 C C . PRO A 1 130 ? 54.837 24.914 -15.160 1.00 65.44 130 PRO L C 1
ATOM 1022 O O . PRO A 1 130 ? 55.889 25.446 -15.535 1.00 57.78 130 PRO L O 1
ATOM 1026 N N . THR A 1 131 ? 53.647 25.332 -15.576 1.00 52.58 131 THR L N 1
ATOM 1027 C CA . THR A 1 131 ? 53.463 26.561 -16.327 1.00 60.43 131 THR L CA 1
ATOM 1028 C C . THR A 1 131 ? 52.477 27.435 -15.568 1.00 59.64 131 THR L C 1
ATOM 1029 O O . THR A 1 131 ? 51.741 26.960 -14.704 1.00 41.65 131 THR L O 1
ATOM 1033 N N . ILE A 1 132 ? 52.500 28.731 -15.865 1.00 42.36 132 ILE L N 1
ATOM 1034 C CA . ILE A 1 132 ? 51.574 29.697 -15.286 1.00 47.68 132 ILE L CA 1
ATOM 1035 C C . ILE A 1 132 ? 50.658 30.178 -16.394 1.00 52.77 132 ILE L C 1
ATOM 1036 O O . ILE A 1 132 ? 51.118 30.473 -17.506 1.00 45.12 132 ILE L O 1
ATOM 1041 N N . GLN A 1 133 ? 49.366 30.222 -16.107 1.00 45.08 133 GLN L N 1
ATOM 1042 C CA . GLN A 1 133 ? 48.400 30.801 -17.024 1.00 43.06 133 GLN L CA 1
ATOM 1043 C C . GLN A 1 133 ? 47.913 32.115 -16.449 1.00 37.42 133 GLN L C 1
ATOM 1044 O O . GLN A 1 133 ? 47.604 32.209 -15.256 1.00 34.10 133 GLN L O 1
ATOM 1050 N N . LEU A 1 134 ? 47.832 33.127 -17.298 1.00 33.04 134 LEU L N 1
ATOM 1051 C CA . LEU A 1 134 ? 47.035 34.288 -16.960 1.00 30.81 134 LEU L CA 1
ATOM 1052 C C . LEU A 1 134 ? 45.742 34.204 -17.745 1.00 32.94 134 LEU L C 1
ATOM 1053 O O . LEU A 1 134 ? 45.759 33.954 -18.954 1.00 36.96 134 LEU L O 1
ATOM 1058 N N . LEU A 1 135 ? 44.635 34.451 -17.070 1.00 31.18 135 LEU L N 1
ATOM 1059 C CA . LEU A 1 135 ? 43.317 34.392 -17.678 1.00 30.15 135 LEU L CA 1
ATOM 1060 C C . LEU A 1 135 ? 42.713 35.785 -17.598 1.00 30.22 135 LEU L C 1
ATOM 1061 O O . LEU A 1 135 ? 42.486 36.298 -16.501 1.00 32.63 135 LEU L O 1
ATOM 1066 N N . CYS A 1 136 ? 42.486 36.403 -18.751 1.00 28.82 136 CYS L N 1
ATOM 1067 C CA . CYS A 1 136 ? 41.823 37.697 -18.821 1.00 30.04 136 CYS L CA 1
ATOM 1068 C C . CYS A 1 136 ? 40.333 37.464 -19.057 1.00 32.01 136 CYS L C 1
ATOM 1069 O O . CYS A 1 136 ? 39.963 36.854 -20.064 1.00 32.57 136 CYS L O 1
ATOM 1072 N N . LEU A 1 137 ? 39.487 37.922 -18.131 1.00 32.74 137 LEU L N 1
ATOM 1073 C CA . LEU A 1 137 ? 38.043 37.756 -18.244 1.00 33.56 137 LEU L CA 1
ATOM 1074 C C . LEU A 1 137 ? 37.398 39.077 -18.643 1.00 33.41 137 LEU L C 1
ATOM 1075 O O . LEU A 1 137 ? 37.536 40.078 -17.931 1.00 34.76 137 LEU L O 1
ATOM 1080 N N . VAL A 1 138 ? 36.694 39.082 -19.772 1.00 33.16 138 VAL L N 1
ATOM 1081 C CA . VAL A 1 138 ? 35.938 40.241 -20.215 1.00 36.27 138 VAL L CA 1
ATOM 1082 C C . VAL A 1 138 ? 34.474 39.843 -20.159 1.00 37.36 138 VAL L C 1
ATOM 1083 O O . VAL A 1 138 ? 34.022 38.999 -20.939 1.00 47.93 138 VAL L O 1
ATOM 1087 N N . SER A 1 139 ? 33.732 40.459 -19.270 1.00 38.96 139 SER L N 1
ATOM 1088 C CA . SER A 1 139 ? 32.404 39.972 -18.931 1.00 58.27 139 SER L CA 1
ATOM 1089 C C . SER A 1 139 ? 31.347 41.044 -19.155 1.00 72.71 139 SER L C 1
ATOM 1090 O O . SER A 1 139 ? 31.538 42.209 -18.781 1.00 69.76 139 SER L O 1
ATOM 1093 N N . GLY A 1 140 ? 30.235 40.636 -19.774 1.00 68.91 140 GLY L N 1
ATOM 1094 C CA . GLY A 1 140 ? 29.037 41.456 -19.848 1.00 80.06 140 GLY L CA 1
ATOM 1095 C C . GLY A 1 140 ? 29.042 42.566 -20.882 1.00 72.96 140 GLY L C 1
ATOM 1096 O O . GLY A 1 140 ? 29.128 43.749 -20.535 1.00 74.95 140 GLY L O 1
ATOM 1097 N N . TYR A 1 141 ? 28.927 42.206 -22.157 1.00 69.50 141 TYR L N 1
ATOM 1098 C CA . TYR A 1 141 ? 28.956 43.213 -23.205 1.00 79.77 141 TYR L CA 1
ATOM 1099 C C . TYR A 1 141 ? 28.065 42.763 -24.357 1.00 77.64 141 TYR L C 1
ATOM 1100 O O . TYR A 1 141 ? 27.818 41.567 -24.543 1.00 59.24 141 TYR L O 1
ATOM 1109 N N . THR A 1 142 ? 27.576 43.733 -25.121 1.00 62.77 142 THR L N 1
ATOM 1110 C CA . THR A 1 142 ? 26.734 43.426 -26.270 1.00 59.70 142 THR L CA 1
ATOM 1111 C C . THR A 1 142 ? 27.526 42.662 -27.327 1.00 68.98 142 THR L C 1
ATOM 1112 O O . THR A 1 142 ? 28.608 43.117 -27.729 1.00 65.07 142 THR L O 1
ATOM 1116 N N . PRO A 1 143 ? 27.030 41.518 -27.802 1.00 78.83 143 PRO L N 1
ATOM 1117 C CA . PRO A 1 143 ? 27.770 40.753 -28.817 1.00 68.78 143 PRO L CA 1
ATOM 1118 C C . PRO A 1 143 ? 28.241 41.645 -29.952 1.00 80.23 143 PRO L C 1
ATOM 1119 O O . PRO A 1 143 ? 27.492 42.475 -30.471 1.00 97.43 143 PRO L O 1
ATOM 1123 N N . GLY A 1 144 ? 29.512 41.501 -30.298 1.00 79.76 144 GLY L N 1
ATOM 1124 C CA . GLY A 1 144 ? 30.133 42.354 -31.293 1.00 80.26 144 GLY L CA 1
ATOM 1125 C C . GLY A 1 144 ? 31.584 41.962 -31.449 1.00 73.21 144 GLY L C 1
ATOM 1126 O O . GLY A 1 144 ? 32.085 41.058 -30.771 1.00 84.17 144 GLY L O 1
ATOM 1127 N N . THR A 1 145 ? 32.254 42.642 -32.371 1.00 64.67 145 THR L N 1
ATOM 1128 C CA . THR A 1 145 ? 33.676 42.398 -32.557 1.00 75.71 145 THR L CA 1
ATOM 1129 C C . THR A 1 145 ? 34.438 42.889 -31.329 1.00 65.29 145 THR L C 1
ATOM 1130 O O . THR A 1 145 ? 34.130 43.939 -30.753 1.00 58.36 145 THR L O 1
ATOM 1134 N N . ILE A 1 146 ? 35.408 42.092 -30.899 1.00 67.85 146 ILE L N 1
ATOM 1135 C CA . ILE A 1 146 ? 36.223 42.417 -29.739 1.00 51.09 146 ILE L CA 1
ATOM 1136 C C . ILE A 1 146 ? 37.633 41.946 -30.046 1.00 58.97 146 ILE L C 1
ATOM 1137 O O . ILE A 1 146 ? 37.837 40.964 -30.763 1.00 39.45 146 ILE L O 1
ATOM 1142 N N . GLN A 1 147 ? 38.621 42.671 -29.546 1.00 49.14 147 GLN L N 1
ATOM 1143 C CA . GLN A 1 147 ? 39.995 42.260 -29.764 1.00 43.04 147 GLN L CA 1
ATOM 1144 C C . GLN A 1 147 ? 40.727 42.369 -28.447 1.00 37.96 147 GLN L C 1
ATOM 1145 O O . GLN A 1 147 ? 40.662 43.415 -27.790 1.00 35.59 147 GLN L O 1
ATOM 1151 N N . ILE A 1 148 ? 41.409 41.293 -28.068 1.00 36.38 148 ILE L N 1
ATOM 1152 C CA . ILE A 1 148 ? 42.196 41.229 -26.842 1.00 33.81 148 ILE L CA 1
ATOM 1153 C C . ILE A 1 148 ? 43.663 41.123 -27.215 1.00 33.74 148 ILE L C 1
ATOM 1154 O O . ILE A 1 148 ? 44.036 40.264 -28.025 1.00 37.86 148 ILE L O 1
ATOM 1159 N N . THR A 1 149 ? 44.489 41.997 -26.639 1.00 29.17 149 THR L N 1
ATOM 1160 C CA . THR A 1 149 ? 45.936 41.998 -26.843 1.00 30.44 149 THR L CA 1
ATOM 1161 C C . THR A 1 149 ? 46.628 41.925 -25.494 1.00 29.10 149 THR L C 1
ATOM 1162 O O . THR A 1 149 ? 46.274 42.679 -24.581 1.00 26.13 149 THR L O 1
ATOM 1166 N N . TRP A 1 150 ? 47.647 41.060 -25.374 1.00 26.14 150 TRP L N 1
ATOM 1167 C CA . TRP A 1 150 ? 48.497 41.023 -24.190 1.00 26.74 150 TRP L CA 1
ATOM 1168 C C . TRP A 1 150 ? 49.747 41.864 -24.389 1.00 26.03 150 TRP L C 1
ATOM 1169 O O . TRP A 1 150 ? 50.397 41.800 -25.450 1.00 27.85 150 TRP L O 1
ATOM 1180 N N . LEU A 1 151 ? 50.103 42.631 -23.351 1.00 23.76 151 LEU L N 1
ATOM 1181 C CA . LEU A 1 151 ? 51.349 43.361 -23.313 1.00 24.66 151 LEU L CA 1
ATOM 1182 C C . LEU A 1 151 ? 52.185 42.830 -22.160 1.00 24.69 151 LEU L C 1
ATOM 1183 O O . LEU A 1 151 ? 51.643 42.478 -21.104 1.00 26.58 151 LEU L O 1
ATOM 1188 N N . GLU A 1 152 ? 53.506 42.814 -22.346 1.00 26.29 152 GLU L N 1
ATOM 1189 C CA . GLU A 1 152 ? 54.459 42.497 -21.286 1.00 29.05 152 GLU L CA 1
ATOM 1190 C C . GLU A 1 152 ? 55.351 43.713 -21.146 1.00 30.30 152 GLU L C 1
ATOM 1191 O O . GLU A 1 152 ? 55.992 44.104 -22.120 1.00 30.44 152 GLU L O 1
ATOM 1197 N N . ASP A 1 153 ? 55.398 44.302 -19.950 1.00 31.07 153 ASP L N 1
ATOM 1198 C CA . ASP A 1 153 ? 56.051 45.601 -19.736 1.00 31.96 153 ASP L CA 1
ATOM 1199 C C . ASP A 1 153 ? 55.753 46.568 -20.871 1.00 29.96 153 ASP L C 1
ATOM 1200 O O . ASP A 1 153 ? 56.653 47.239 -21.396 1.00 30.08 153 ASP L O 1
ATOM 1205 N N . GLY A 1 154 ? 54.504 46.601 -21.263 1.00 27.59 154 GLY L N 1
ATOM 1206 C CA . GLY A 1 154 ? 54.011 47.519 -22.253 1.00 26.44 154 GLY L CA 1
ATOM 1207 C C . GLY A 1 154 ? 54.250 47.249 -23.714 1.00 27.98 154 GLY L C 1
ATOM 1208 O O . GLY A 1 154 ? 53.841 48.022 -24.508 1.00 27.36 154 GLY L O 1
ATOM 1209 N N . GLN A 1 155 ? 54.876 46.128 -24.010 1.00 28.33 155 GLN L N 1
ATOM 1210 C CA . GLN A 1 155 ? 55.185 45.723 -25.361 1.00 29.98 155 GLN L CA 1
ATOM 1211 C C . GLN A 1 155 ? 54.339 44.507 -25.755 1.00 29.62 155 GLN L C 1
ATOM 1212 O O . GLN A 1 155 ? 54.009 43.684 -24.924 1.00 29.83 155 GLN L O 1
ATOM 1218 N N . VAL A 1 156 ? 53.938 44.451 -27.011 1.00 28.94 156 VAL L N 1
ATOM 1219 C CA . VAL A 1 156 ? 53.052 43.414 -27.515 1.00 29.35 156 VAL L CA 1
ATOM 1220 C C . VAL A 1 156 ? 53.659 42.043 -27.396 1.00 32.60 156 VAL L C 1
ATOM 1221 O O . VAL A 1 156 ? 54.780 41.865 -27.706 1.00 34.39 156 VAL L O 1
ATOM 1225 N N . MET A 1 157 ? 52.882 41.084 -26.902 1.00 33.60 157 MET L N 1
ATOM 1226 C CA . MET A 1 157 ? 53.417 39.737 -26.756 1.00 35.92 157 MET L CA 1
ATOM 1227 C C . MET A 1 157 ? 53.121 38.921 -28.012 1.00 38.83 157 MET L C 1
ATOM 1228 O O . MET A 1 157 ? 52.158 39.186 -28.733 1.00 35.10 157 MET L O 1
ATOM 1233 N N . ASP A 1 158 ? 53.963 37.904 -28.252 1.00 51.03 158 ASP L N 1
ATOM 1234 C CA . ASP A 1 158 ? 53.712 36.927 -29.310 1.00 55.55 158 ASP L CA 1
ATOM 1235 C C . ASP A 1 158 ? 52.271 36.431 -29.261 1.00 54.99 158 ASP L C 1
ATOM 1236 O O . ASP A 1 158 ? 51.788 35.967 -28.224 1.00 40.31 158 ASP L O 1
ATOM 1241 N N . VAL A 1 159 ? 51.577 36.534 -30.392 1.00 41.93 159 VAL L N 1
ATOM 1242 C CA . VAL A 1 159 ? 50.175 36.130 -30.418 1.00 60.93 159 VAL L CA 1
ATOM 1243 C C . VAL A 1 159 ? 50.007 34.626 -30.173 1.00 62.50 159 VAL L C 1
ATOM 1244 O O . VAL A 1 159 ? 48.937 34.183 -29.738 1.00 57.45 159 VAL L O 1
ATOM 1248 N N . ASP A 1 160 ? 51.054 33.831 -30.413 1.00 53.66 160 ASP L N 1
ATOM 1249 C CA . ASP A 1 160 ? 50.967 32.388 -30.200 1.00 59.00 160 ASP L CA 1
ATOM 1250 C C . ASP A 1 160 ? 50.823 32.039 -28.729 1.00 70.28 160 ASP L C 1
ATOM 1251 O O . ASP A 1 160 ? 50.309 30.963 -28.397 1.00 68.12 160 ASP L O 1
ATOM 1256 N N . LEU A 1 161 ? 51.303 32.905 -27.839 1.00 47.73 161 LEU L N 1
ATOM 1257 C CA . LEU A 1 161 ? 51.301 32.569 -26.421 1.00 42.66 161 LEU L CA 1
ATOM 1258 C C . LEU A 1 161 ? 49.921 32.629 -25.805 1.00 43.06 161 LEU L C 1
ATOM 1259 O O . LEU A 1 161 ? 49.786 32.353 -24.601 1.00 43.70 161 LEU L O 1
ATOM 1264 N N . SER A 1 162 ? 48.904 33.019 -26.562 1.00 41.84 162 SER L N 1
ATOM 1265 C CA . SER A 1 162 ? 47.588 33.171 -25.967 1.00 41.85 162 SER L CA 1
ATOM 1266 C C . SER A 1 162 ? 46.535 32.698 -26.951 1.00 47.15 162 SER L C 1
ATOM 1267 O O . SER A 1 162 ? 46.748 32.674 -28.163 1.00 44.08 162 SER L O 1
ATOM 1270 N N . THR A 1 163 ? 45.392 32.319 -26.387 1.00 45.11 163 THR L N 1
ATOM 1271 C CA . THR A 1 163 ? 44.235 31.835 -27.124 1.00 50.79 163 THR L CA 1
ATOM 1272 C C . THR A 1 163 ? 42.977 32.422 -26.499 1.00 67.38 163 THR L C 1
ATOM 1273 O O . THR A 1 163 ? 42.840 32.457 -25.267 1.00 47.95 163 THR L O 1
ATOM 1277 N N . ALA A 1 164 ? 42.076 32.906 -27.347 1.00 59.72 164 ALA L N 1
ATOM 1278 C CA . ALA A 1 164 ? 40.815 33.486 -26.907 1.00 55.32 164 ALA L CA 1
ATOM 1279 C C . ALA A 1 164 ? 39.642 32.603 -27.324 1.00 64.00 164 ALA L C 1
ATOM 1280 O O . ALA A 1 164 ? 39.780 31.653 -28.097 1.00 77.41 164 ALA L O 1
ATOM 1282 N N . SER A 1 165 ? 38.473 32.957 -26.799 1.00 50.31 165 SER L N 1
ATOM 1283 C CA . SER A 1 165 ? 37.221 32.229 -26.982 1.00 73.08 165 SER L CA 1
ATOM 1284 C C . SER A 1 165 ? 36.102 33.045 -26.351 1.00 86.97 165 SER L C 1
ATOM 1285 O O . SER A 1 165 ? 36.345 33.907 -25.497 1.00 62.44 165 SER L O 1
ATOM 1288 N N . THR A 1 166 ? 34.868 32.751 -26.762 1.00 80.44 166 THR L N 1
ATOM 1289 C CA . THR A 1 166 ? 33.716 33.547 -26.363 1.00 79.39 166 THR L CA 1
ATOM 1290 C C . THR A 1 166 ? 32.547 32.622 -26.031 1.00 87.73 166 THR L C 1
ATOM 1291 O O . THR A 1 166 ? 32.327 31.625 -26.726 1.00 86.48 166 THR L O 1
ATOM 1295 N N . THR A 1 167 ? 31.817 32.930 -24.951 1.00 78.37 167 THR L N 1
ATOM 1296 C CA . THR A 1 167 ? 30.539 32.283 -24.660 1.00 63.84 167 THR L CA 1
ATOM 1297 C C . THR A 1 167 ? 29.448 33.342 -24.739 1.00 91.44 167 THR L C 1
ATOM 1298 O O . THR A 1 167 ? 29.530 34.379 -24.068 1.00 76.74 167 THR L O 1
ATOM 1302 N N . GLN A 1 168 ? 28.430 33.080 -25.557 1.00 93.83 168 GLN L N 1
ATOM 1303 C CA . GLN A 1 168 ? 27.239 33.917 -25.621 1.00 62.91 168 GLN L CA 1
ATOM 1304 C C . GLN A 1 168 ? 26.148 33.225 -24.805 1.00 77.89 168 GLN L C 1
ATOM 1305 O O . GLN A 1 168 ? 25.649 32.161 -25.190 1.00 73.13 168 GLN L O 1
ATOM 1311 N N . GLU A 1 169 ? 25.815 33.813 -23.657 1.00 91.98 169 GLU L N 1
ATOM 1312 C CA . GLU A 1 169 ? 24.838 33.270 -22.717 1.00 80.00 169 GLU L CA 1
ATOM 1313 C C . GLU A 1 169 ? 23.712 34.293 -22.580 1.00 92.77 169 GLU L C 1
ATOM 1314 O O . GLU A 1 169 ? 23.825 35.265 -21.823 1.00 77.87 169 GLU L O 1
ATOM 1316 N N . GLY A 1 170 ? 22.639 34.080 -23.331 1.00 91.70 170 GLY L N 1
ATOM 1317 C CA . GLY A 1 170 ? 21.492 34.972 -23.285 1.00 83.19 170 GLY L CA 1
ATOM 1318 C C . GLY A 1 170 ? 21.676 36.165 -24.203 1.00 79.87 170 GLY L C 1
ATOM 1319 O O . GLY A 1 170 ? 21.957 36.006 -25.397 1.00 68.14 170 GLY L O 1
ATOM 1320 N N . GLU A 1 171 ? 21.501 37.363 -23.647 1.00 73.33 171 GLU L N 1
ATOM 1321 C CA . GLU A 1 171 ? 21.683 38.596 -24.400 1.00 83.53 171 GLU L CA 1
ATOM 1322 C C . GLU A 1 171 ? 23.138 39.043 -24.420 1.00 91.99 171 GLU L C 1
ATOM 1323 O O . GLU A 1 171 ? 23.590 39.626 -25.413 1.00 86.92 171 GLU L O 1
ATOM 1329 N N . LEU A 1 172 ? 23.879 38.764 -23.352 1.00 98.95 172 LEU L N 1
ATOM 1330 C CA . LEU A 1 172 ? 25.253 39.206 -23.194 1.00 84.13 172 LEU L CA 1
ATOM 1331 C C . LEU A 1 172 ? 26.246 38.191 -23.756 1.00 87.15 172 LEU L C 1
ATOM 1332 O O . LEU A 1 172 ? 25.943 37.010 -23.945 1.00 74.63 172 LEU L O 1
ATOM 1337 N N . ALA A 1 173 ? 27.440 38.692 -24.059 1.00 86.37 173 ALA L N 1
ATOM 1338 C CA . ALA A 1 173 ? 28.594 37.876 -24.387 1.00 79.44 173 ALA L CA 1
ATOM 1339 C C . ALA A 1 173 ? 29.628 38.023 -23.277 1.00 59.91 173 ALA L C 1
ATOM 1340 O O . ALA A 1 173 ? 29.652 39.022 -22.550 1.00 69.02 173 ALA L O 1
ATOM 1342 N N . SER A 1 174 ? 30.434 36.986 -23.115 1.00 63.57 174 SER L N 1
ATOM 1343 C CA . SER A 1 174 ? 31.614 37.009 -22.270 1.00 48.98 174 SER L CA 1
ATOM 1344 C C . SER A 1 174 ? 32.754 36.413 -23.067 1.00 65.36 174 SER L C 1
ATOM 1345 O O . SER A 1 174 ? 32.563 35.440 -23.794 1.00 51.39 174 SER L O 1
ATOM 1348 N N . THR A 1 175 ? 33.927 37.024 -22.961 1.00 40.41 175 THR L N 1
ATOM 1349 C CA . THR A 1 175 ? 35.080 36.567 -23.714 1.00 41.59 175 THR L CA 1
ATOM 1350 C C . THR A 1 175 ? 36.222 36.416 -22.735 1.00 41.91 175 THR L C 1
ATOM 1351 O O . THR A 1 175 ? 36.279 37.117 -21.726 1.00 41.97 175 THR L O 1
ATOM 1355 N N . GLN A 1 176 ? 37.110 35.470 -23.004 1.00 40.17 176 GLN L N 1
ATOM 1356 C CA . GLN A 1 176 ? 38.266 35.339 -22.152 1.00 53.65 176 GLN L CA 1
ATOM 1357 C C . GLN A 1 176 ? 39.454 34.999 -23.029 1.00 55.97 176 GLN L C 1
ATOM 1358 O O . GLN A 1 176 ? 39.301 34.576 -24.174 1.00 58.91 176 GLN L O 1
ATOM 1364 N N . SER A 1 177 ? 40.645 35.236 -22.497 1.00 44.73 177 SER L N 1
ATOM 1365 C CA . SER A 1 177 ? 41.877 34.964 -23.214 1.00 36.43 177 SER L CA 1
ATOM 1366 C C . SER A 1 177 ? 42.849 34.382 -22.217 1.00 35.05 177 SER L C 1
ATOM 1367 O O . SER A 1 177 ? 43.015 34.928 -21.122 1.00 33.24 177 SER L O 1
ATOM 1370 N N . GLU A 1 178 ? 43.518 33.303 -22.593 1.00 37.00 178 GLU L N 1
ATOM 1371 C CA . GLU A 1 178 ? 44.415 32.636 -21.670 1.00 38.01 178 GLU L CA 1
ATOM 1372 C C . GLU A 1 178 ? 45.816 32.746 -22.226 1.00 37.27 178 GLU L C 1
ATOM 1373 O O . GLU A 1 178 ? 46.062 32.348 -23.367 1.00 39.87 178 GLU L O 1
ATOM 1379 N N . LEU A 1 179 ? 46.710 33.310 -21.436 1.00 34.87 179 LEU L N 1
ATOM 1380 C CA . LEU A 1 179 ? 48.118 33.447 -21.775 1.00 35.36 179 LEU L CA 1
ATOM 1381 C C . LEU A 1 179 ? 48.901 32.402 -20.992 1.00 38.17 179 LEU L C 1
ATOM 1382 O O . LEU A 1 179 ? 48.724 32.284 -19.775 1.00 38.62 179 LEU L O 1
ATOM 1387 N N . THR A 1 180 ? 49.784 31.673 -21.670 1.00 39.80 180 THR L N 1
ATOM 1388 C CA . THR A 1 180 ? 50.620 30.672 -21.015 1.00 44.47 180 THR L CA 1
ATOM 1389 C C . THR A 1 180 ? 52.064 31.152 -20.934 1.00 49.37 180 THR L C 1
ATOM 1390 O O . THR A 1 180 ? 52.645 31.550 -21.950 1.00 42.03 180 THR L O 1
ATOM 1394 N N . LEU A 1 181 ? 52.632 31.103 -19.724 1.00 43.96 181 LEU L N 1
ATOM 1395 C CA . LEU A 1 181 ? 53.999 31.508 -19.428 1.00 44.60 181 LEU L CA 1
ATOM 1396 C C . LEU A 1 181 ? 54.771 30.311 -18.878 1.00 53.85 181 LEU L C 1
ATOM 1397 O O . LEU A 1 181 ? 54.233 29.543 -18.079 1.00 41.05 181 LEU L O 1
ATOM 1402 N N . SER A 1 182 ? 56.038 30.151 -19.257 1.00 57.26 182 SER L N 1
ATOM 1403 C CA . SER A 1 182 ? 56.841 29.159 -18.548 1.00 52.00 182 SER L CA 1
ATOM 1404 C C . SER A 1 182 ? 57.068 29.630 -17.120 1.00 60.19 182 SER L C 1
ATOM 1405 O O . SER A 1 182 ? 57.077 30.829 -16.833 1.00 44.18 182 SER L O 1
ATOM 1408 N N . GLN A 1 183 ? 57.270 28.674 -16.213 1.00 50.26 183 GLN L N 1
ATOM 1409 C CA . GLN A 1 183 ? 57.589 29.057 -14.842 1.00 48.52 183 GLN L CA 1
ATOM 1410 C C . GLN A 1 183 ? 58.773 30.025 -14.791 1.00 49.40 183 GLN L C 1
ATOM 1411 O O . GLN A 1 183 ? 58.738 31.005 -14.048 1.00 43.69 183 GLN L O 1
ATOM 1417 N N . LYS A 1 184 ? 59.817 29.785 -15.596 1.00 51.45 184 LYS L N 1
ATOM 1418 C CA . LYS A 1 184 ? 60.977 30.678 -15.583 1.00 43.46 184 LYS L CA 1
ATOM 1419 C C . LYS A 1 184 ? 60.594 32.075 -16.051 1.00 41.87 184 LYS L C 1
ATOM 1420 O O . LYS A 1 184 ? 61.064 33.076 -15.501 1.00 46.99 184 LYS L O 1
ATOM 1426 N N . HIS A 1 185 ? 59.726 32.154 -17.057 1.00 46.87 185 HIS L N 1
ATOM 1427 C CA . HIS A 1 185 ? 59.289 33.449 -17.556 1.00 50.88 185 HIS L CA 1
ATOM 1428 C C . HIS A 1 185 ? 58.480 34.202 -16.493 1.00 66.53 185 HIS L C 1
ATOM 1429 O O . HIS A 1 185 ? 58.637 35.416 -16.323 1.00 41.77 185 HIS L O 1
ATOM 1436 N N . TRP A 1 186 ? 57.652 33.491 -15.726 1.00 53.77 186 TRP L N 1
ATOM 1437 C CA . TRP A 1 186 ? 56.878 34.138 -14.659 1.00 47.78 186 TRP L CA 1
ATOM 1438 C C . TRP A 1 186 ? 57.779 34.678 -13.548 1.00 39.63 186 TRP L C 1
ATOM 1439 O O . TRP A 1 186 ? 57.507 35.746 -12.974 1.00 43.18 186 TRP L O 1
ATOM 1450 N N . LEU A 1 187 ? 58.869 33.964 -13.238 1.00 40.99 187 LEU L N 1
ATOM 1451 C CA . LEU A 1 187 ? 59.783 34.409 -12.189 1.00 52.98 187 LEU L CA 1
ATOM 1452 C C . LEU A 1 187 ? 60.505 35.704 -12.554 1.00 41.70 187 LEU L C 1
ATOM 1453 O O . LEU A 1 187 ? 60.991 36.399 -11.656 1.00 45.18 187 LEU L O 1
ATOM 1458 N N . SER A 1 188 ? 60.530 36.076 -13.842 1.00 43.52 188 SER L N 1
ATOM 1459 C CA . SER A 1 188 ? 61.165 37.334 -14.229 1.00 50.48 188 SER L CA 1
ATOM 1460 C C . SER A 1 188 ? 60.437 38.557 -13.677 1.00 65.92 188 SER L C 1
ATOM 1461 O O . SER A 1 188 ? 61.004 39.652 -13.690 1.00 54.25 188 SER L O 1
ATOM 1464 N N . ASP A 1 189 ? 59.190 38.402 -13.221 1.00 39.34 189 ASP L N 1
ATOM 1465 C CA . ASP A 1 189 ? 58.469 39.433 -12.463 1.00 41.00 189 ASP L CA 1
ATOM 1466 C C . ASP A 1 189 ? 58.207 40.697 -13.297 1.00 53.82 189 ASP L C 1
ATOM 1467 O O . ASP A 1 189 ? 58.453 41.832 -12.886 1.00 52.39 189 ASP L O 1
ATOM 1472 N N . ARG A 1 190 ? 57.652 40.483 -14.473 1.00 47.15 190 ARG L N 1
ATOM 1473 C CA . ARG A 1 190 ? 57.265 41.547 -15.381 1.00 43.17 190 ARG L CA 1
ATOM 1474 C C . ARG A 1 190 ? 55.789 41.912 -15.168 1.00 49.29 190 ARG L C 1
ATOM 1475 O O . ARG A 1 190 ? 55.062 41.260 -14.420 1.00 42.05 190 ARG L O 1
ATOM 1483 N N . THR A 1 191 ? 55.349 42.984 -15.807 1.00 38.79 191 THR L N 1
ATOM 1484 C CA . THR A 1 191 ? 53.965 43.436 -15.690 1.00 32.26 191 THR L CA 1
ATOM 1485 C C . THR A 1 191 ? 53.181 43.094 -16.951 1.00 27.99 191 THR L C 1
ATOM 1486 O O . THR A 1 191 ? 53.592 43.443 -18.064 1.00 28.36 191 THR L O 1
ATOM 1490 N N . TYR A 1 192 ? 52.015 42.482 -16.768 1.00 28.33 192 TYR L N 1
ATOM 1491 C CA . TYR A 1 192 ? 51.191 42.006 -17.871 1.00 27.18 192 TYR L CA 1
ATOM 1492 C C . TYR A 1 192 ? 49.936 42.863 -17.973 1.00 26.97 192 TYR L C 1
ATOM 1493 O O . TYR A 1 192 ? 49.304 43.160 -16.951 1.00 26.28 192 TYR L O 1
ATOM 1502 N N . THR A 1 193 ? 49.572 43.251 -19.202 1.00 23.66 193 THR L N 1
ATOM 1503 C CA . THR A 1 193 ? 48.371 44.035 -19.458 1.00 21.39 193 THR L CA 1
ATOM 1504 C C . THR A 1 193 ? 47.467 43.233 -20.368 1.00 23.88 193 THR L C 1
ATOM 1505 O O . THR A 1 193 ? 47.927 42.704 -21.376 1.00 24.51 193 THR L O 1
ATOM 1509 N N . CYS A 1 194 ? 46.192 43.114 -19.993 1.00 23.32 194 CYS L N 1
ATOM 1510 C CA . CYS A 1 194 ? 45.157 42.617 -20.885 1.00 23.93 194 CYS L CA 1
ATOM 1511 C C . CYS A 1 194 ? 44.436 43.834 -21.451 1.00 23.36 194 CYS L C 1
ATOM 1512 O O . CYS A 1 194 ? 43.737 44.535 -20.718 1.00 24.63 194 CYS L O 1
ATOM 1515 N N . GLN A 1 195 ? 44.631 44.102 -22.748 1.00 22.65 195 GLN L N 1
ATOM 1516 C CA . GLN A 1 195 ? 44.115 45.292 -23.413 1.00 21.84 195 GLN L CA 1
ATOM 1517 C C . GLN A 1 195 ? 42.969 44.896 -24.345 1.00 23.57 195 GLN L C 1
ATOM 1518 O O . GLN A 1 195 ? 43.171 44.082 -25.248 1.00 26.54 195 GLN L O 1
ATOM 1524 N N . VAL A 1 196 ? 41.782 45.486 -24.143 1.00 24.75 196 VAL L N 1
ATOM 1525 C CA . VAL A 1 196 ? 40.547 45.077 -24.830 1.00 27.43 196 VAL L CA 1
ATOM 1526 C C . VAL A 1 196 ? 40.000 46.257 -25.633 1.00 29.12 196 VAL L C 1
ATOM 1527 O O . VAL A 1 196 ? 39.754 47.329 -25.068 1.00 28.61 196 VAL L O 1
ATOM 1531 N N . THR A 1 197 ? 39.773 46.057 -26.930 1.00 29.90 197 THR L N 1
ATOM 1532 C CA . THR A 1 197 ? 39.226 47.093 -27.786 1.00 31.15 197 THR L CA 1
ATOM 1533 C C . THR A 1 197 ? 37.845 46.652 -28.241 1.00 34.89 197 THR L C 1
ATOM 1534 O O . THR A 1 197 ? 37.672 45.536 -28.759 1.00 35.71 197 THR L O 1
ATOM 1538 N N . TYR A 1 198 ? 36.863 47.506 -27.976 1.00 37.39 198 TYR L N 1
ATOM 1539 C CA . TYR A 1 198 ? 35.441 47.189 -28.137 1.00 38.82 198 TYR L CA 1
ATOM 1540 C C . TYR A 1 198 ? 34.664 48.445 -28.506 1.00 38.88 198 TYR L C 1
ATOM 1541 O O . TYR A 1 198 ? 34.707 49.448 -27.781 1.00 40.03 198 TYR L O 1
ATOM 1550 N N . GLN A 1 199 ? 33.952 48.354 -29.633 1.00 38.54 199 GLN L N 1
ATOM 1551 C CA . GLN A 1 199 ? 33.254 49.460 -30.299 1.00 46.01 199 GLN L CA 1
ATOM 1552 C C . GLN A 1 199 ? 34.099 50.719 -30.293 1.00 41.08 199 GLN L C 1
ATOM 1553 O O . GLN A 1 199 ? 33.621 51.788 -29.910 1.00 42.67 199 GLN L O 1
ATOM 1559 N N . GLY A 1 200 ? 35.365 50.579 -30.662 1.00 38.80 200 GLY L N 1
ATOM 1560 C CA . GLY A 1 200 ? 36.249 51.718 -30.847 1.00 38.54 200 GLY L CA 1
ATOM 1561 C C . GLY A 1 200 ? 36.923 52.262 -29.605 1.00 38.26 200 GLY L C 1
ATOM 1562 O O . GLY A 1 200 ? 37.723 53.192 -29.719 1.00 38.02 200 GLY L O 1
ATOM 1563 N N . HIS A 1 201 ? 36.641 51.726 -28.426 1.00 38.65 201 HIS L N 1
ATOM 1564 C CA . HIS A 1 201 ? 37.262 52.201 -27.203 1.00 41.44 201 HIS L CA 1
ATOM 1565 C C . HIS A 1 201 ? 38.113 51.087 -26.622 1.00 35.71 201 HIS L C 1
ATOM 1566 O O . HIS A 1 201 ? 37.868 49.904 -26.875 1.00 36.58 201 HIS L O 1
ATOM 1573 N N . THR A 1 202 ? 39.122 51.462 -25.847 1.00 29.43 202 THR L N 1
ATOM 1574 C CA . THR A 1 202 ? 40.039 50.467 -25.299 1.00 26.82 202 THR L CA 1
ATOM 1575 C C . THR A 1 202 ? 40.016 50.542 -23.782 1.00 27.19 202 THR L C 1
ATOM 1576 O O . THR A 1 202 ? 39.964 51.638 -23.196 1.00 28.27 202 THR L O 1
ATOM 1580 N N . PHE A 1 203 ? 40.003 49.358 -23.153 1.00 28.72 203 PHE L N 1
ATOM 1581 C CA . PHE A 1 203 ? 39.921 49.226 -21.711 1.00 28.05 203 PHE L CA 1
ATOM 1582 C C . PHE A 1 203 ? 40.973 48.194 -21.322 1.00 25.86 203 PHE L C 1
ATOM 1583 O O . PHE A 1 203 ? 41.330 47.345 -22.134 1.00 26.96 203 PHE L O 1
ATOM 1591 N N . GLU A 1 204 ? 41.483 48.248 -20.093 1.00 24.39 204 GLU L N 1
ATOM 1592 C CA . GLU A 1 204 ? 42.560 47.311 -19.813 1.00 24.54 204 GLU L CA 1
ATOM 1593 C C . GLU A 1 204 ? 42.629 47.011 -18.320 1.00 26.79 204 GLU L C 1
ATOM 1594 O O . GLU A 1 204 ? 42.071 47.732 -17.486 1.00 27.92 204 GLU L O 1
ATOM 1600 N N . ASP A 1 205 ? 43.292 45.904 -17.998 1.00 26.06 205 ASP L N 1
ATOM 1601 C CA . ASP A 1 205 ? 43.712 45.573 -16.638 1.00 27.01 205 ASP L CA 1
ATOM 1602 C C . ASP A 1 205 ? 45.177 45.162 -16.687 1.00 27.78 205 ASP L C 1
ATOM 1603 O O . ASP A 1 205 ? 45.639 44.631 -17.688 1.00 29.30 205 ASP L O 1
ATOM 1608 N N . SER A 1 206 ? 45.925 45.463 -15.622 1.00 28.65 206 SER L N 1
ATOM 1609 C CA . SER A 1 206 ? 47.354 45.176 -15.547 1.00 28.02 206 SER L CA 1
ATOM 1610 C C . SER A 1 206 ? 47.708 44.614 -14.190 1.00 29.17 206 SER L C 1
ATOM 1611 O O . SER A 1 206 ? 47.086 44.953 -13.179 1.00 30.53 206 SER L O 1
ATOM 1614 N N . GLY A 1 207 ? 48.741 43.787 -14.167 1.00 28.88 207 GLY L N 1
ATOM 1615 C CA . GLY A 1 207 ? 49.247 43.360 -12.877 1.00 32.60 207 GLY L CA 1
ATOM 1616 C C . GLY A 1 207 ? 50.511 42.546 -12.995 1.00 32.96 207 GLY L C 1
ATOM 1617 O O . GLY A 1 207 ? 51.062 42.344 -14.080 1.00 31.66 207 GLY L O 1
ATOM 1618 N N . LYS A 1 208 ? 50.970 42.081 -11.842 1.00 33.07 208 LYS L N 1
ATOM 1619 C CA . LYS A 1 208 ? 52.195 41.316 -11.798 1.00 34.00 208 LYS L CA 1
ATOM 1620 C C . LYS A 1 208 ? 52.120 40.352 -10.632 1.00 32.34 208 LYS L C 1
ATOM 1621 O O . LYS A 1 208 ? 51.212 40.407 -9.780 1.00 33.31 208 LYS L O 1
ATOM 1627 N N . LYS A 1 209 ? 53.045 39.412 -10.657 1.00 36.45 209 LYS L N 1
ATOM 1628 C CA . LYS A 1 209 ? 53.169 38.460 -9.566 1.00 38.08 209 LYS L CA 1
ATOM 1629 C C . LYS A 1 209 ? 53.301 39.188 -8.236 1.00 44.39 209 LYS L C 1
ATOM 1630 O O . LYS A 1 209 ? 54.017 40.182 -8.123 1.00 43.05 209 LYS L O 1
ATOM 1636 N N . CYS A 1 210 ? 52.588 38.698 -7.226 1.00 42.61 210 CYS L N 1
ATOM 1637 C CA . CYS A 1 210 ? 52.640 39.305 -5.904 1.00 42.81 210 CYS L CA 1
ATOM 1638 C C . CYS A 1 210 ? 54.022 39.108 -5.284 1.00 45.98 210 CYS L C 1
ATOM 1639 O O . CYS A 1 210 ? 54.662 38.069 -5.487 1.00 45.85 210 CYS L O 1
ATOM 1642 N N . ALA A 1 211 ? 54.473 40.106 -4.522 1.00 54.35 211 ALA L N 1
ATOM 1643 C CA . ALA A 1 211 ? 55.812 40.096 -3.913 1.00 72.80 211 ALA L CA 1
ATOM 1644 C C . ALA A 1 211 ? 56.065 38.881 -3.017 1.00 62.37 211 ALA L C 1
ATOM 1645 O O . ALA A 1 211 ? 55.143 38.355 -2.391 1.00 67.14 211 ALA L O 1
ATOM 1647 N N . GLU B 2 1 ? 25.718 29.005 16.087 1.00 38.12 1 GLU H N 1
ATOM 1648 C CA . GLU B 2 1 ? 25.005 29.172 14.829 1.00 35.36 1 GLU H CA 1
ATOM 1649 C C . GLU B 2 1 ? 24.301 27.869 14.450 1.00 30.13 1 GLU H C 1
ATOM 1650 O O . GLU B 2 1 ? 24.859 26.806 14.669 1.00 31.51 1 GLU H O 1
ATOM 1656 N N . VAL B 2 2 ? 23.084 27.960 13.920 1.00 26.78 2 VAL H N 1
ATOM 1657 C CA . VAL B 2 2 ? 22.426 26.754 13.404 1.00 24.54 2 VAL H CA 1
ATOM 1658 C C . VAL B 2 2 ? 23.218 26.197 12.227 1.00 23.19 2 VAL H C 1
ATOM 1659 O O . VAL B 2 2 ? 23.608 26.927 11.303 1.00 24.41 2 VAL H O 1
ATOM 1663 N N . GLN B 2 3 ? 23.372 24.874 12.197 1.00 23.31 3 GLN H N 1
ATOM 1664 C CA . GLN B 2 3 ? 24.022 24.189 11.089 1.00 24.97 3 GLN H CA 1
ATOM 1665 C C . GLN B 2 3 ? 23.233 22.936 10.773 1.00 18.31 3 GLN H C 1
ATOM 1666 O O . GLN B 2 3 ? 22.801 22.226 11.696 1.00 19.08 3 GLN H O 1
ATOM 1672 N N . LEU B 2 4 ? 23.067 22.684 9.481 1.00 17.46 4 LEU H N 1
ATOM 1673 C CA . LEU B 2 4 ? 22.466 21.449 8.984 1.00 14.29 4 LEU H CA 1
ATOM 1674 C C . LEU B 2 4 ? 23.377 20.915 7.905 1.00 16.64 4 LEU H C 1
ATOM 1675 O O . LEU B 2 4 ? 23.718 21.661 6.960 1.00 19.41 4 LEU H O 1
ATOM 1680 N N . VAL B 2 5 ? 23.823 19.665 8.050 1.00 16.16 5 VAL H N 1
ATOM 1681 C CA . VAL B 2 5 ? 24.781 19.110 7.079 1.00 17.89 5 VAL H CA 1
ATOM 1682 C C . VAL B 2 5 ? 24.238 17.798 6.547 1.00 16.34 5 VAL H C 1
ATOM 1683 O O . VAL B 2 5 ? 24.216 16.783 7.275 1.00 17.72 5 VAL H O 1
ATOM 1687 N N . GLU B 2 6 ? 23.873 17.785 5.261 1.00 15.53 6 GLU H N 1
ATOM 1688 C CA . GLU B 2 6 ? 23.413 16.548 4.628 1.00 15.59 6 GLU H CA 1
ATOM 1689 C C . GLU B 2 6 ? 24.589 15.706 4.162 1.00 17.40 6 GLU H C 1
ATOM 1690 O O . GLU B 2 6 ? 25.624 16.231 3.754 1.00 20.24 6 GLU H O 1
ATOM 1696 N N . SER B 2 7 ? 24.397 14.386 4.159 1.00 16.04 7 SER H N 1
ATOM 1697 C CA . SER B 2 7 ? 25.412 13.498 3.624 1.00 16.96 7 SER H CA 1
ATOM 1698 C C . SER B 2 7 ? 24.714 12.255 3.117 1.00 18.15 7 SER H C 1
ATOM 1699 O O . SER B 2 7 ? 23.508 12.059 3.328 1.00 17.03 7 SER H O 1
ATOM 1702 N N . GLY B 2 8 ? 25.488 11.435 2.390 1.00 18.44 8 GLY H N 1
ATOM 1703 C CA . GLY B 2 8 ? 25.007 10.158 1.911 1.00 18.90 8 GLY H CA 1
ATOM 1704 C C . GLY B 2 8 ? 24.643 10.143 0.453 1.00 20.02 8 GLY H C 1
ATOM 1705 O O . GLY B 2 8 ? 24.377 9.062 -0.072 1.00 22.00 8 GLY H O 1
ATOM 1706 N N . GLY B 2 9 ? 24.658 11.295 -0.220 1.00 20.20 9 GLY H N 1
ATOM 1707 C CA . GLY B 2 9 ? 24.397 11.327 -1.652 1.00 20.92 9 GLY H CA 1
ATOM 1708 C C . GLY B 2 9 ? 25.393 10.509 -2.453 1.00 22.37 9 GLY H C 1
ATOM 1709 O O . GLY B 2 9 ? 26.501 10.218 -2.009 1.00 25.59 9 GLY H O 1
ATOM 1710 N N . GLY B 2 10 ? 24.989 10.117 -3.658 1.00 19.57 10 GLY H N 1
ATOM 1711 C CA . GLY B 2 10 ? 25.887 9.373 -4.521 1.00 19.16 10 GLY H CA 1
ATOM 1712 C C . GLY B 2 10 ? 25.149 8.927 -5.761 1.00 19.13 10 GLY H C 1
ATOM 1713 O O . GLY B 2 10 ? 24.012 9.348 -6.011 1.00 21.04 10 GLY H O 1
ATOM 1714 N N . LEU B 2 11 ? 25.823 8.041 -6.522 1.00 19.61 11 LEU H N 1
ATOM 1715 C CA . LEU B 2 11 ? 25.324 7.478 -7.771 1.00 17.91 11 LEU H CA 1
ATOM 1716 C C . LEU B 2 11 ? 24.765 6.086 -7.506 1.00 20.40 11 LEU H C 1
ATOM 1717 O O . LEU B 2 11 ? 25.478 5.242 -6.966 1.00 23.62 11 LEU H O 1
ATOM 1722 N N . VAL B 2 12 ? 23.515 5.856 -7.898 1.00 18.27 12 VAL H N 1
ATOM 1723 C CA . VAL B 2 12 ? 22.883 4.541 -7.779 1.00 21.03 12 VAL H CA 1
ATOM 1724 C C . VAL B 2 12 ? 22.110 4.235 -9.034 1.00 20.64 12 VAL H C 1
ATOM 1725 O O . VAL B 2 12 ? 21.630 5.143 -9.723 1.00 21.42 12 VAL H O 1
ATOM 1729 N N . GLN B 2 13 ? 21.937 2.908 -9.297 1.00 23.49 13 GLN H N 1
ATOM 1730 C CA . GLN B 2 13 ? 21.101 2.485 -10.405 1.00 23.39 13 GLN H CA 1
ATOM 1731 C C . GLN B 2 13 ? 19.606 2.491 -10.052 1.00 20.88 13 GLN H C 1
ATOM 1732 O O . GLN B 2 13 ? 19.229 2.350 -8.885 1.00 19.40 13 GLN H O 1
ATOM 1738 N N . PRO B 2 14 ? 18.740 2.674 -11.048 1.00 19.39 14 PRO H N 1
ATOM 1739 C CA . PRO B 2 14 ? 17.302 2.606 -10.792 1.00 19.49 14 PRO H CA 1
ATOM 1740 C C . PRO B 2 14 ? 16.960 1.275 -10.132 1.00 17.40 14 PRO H C 1
ATOM 1741 O O . PRO B 2 14 ? 17.497 0.216 -10.500 1.00 19.83 14 PRO H O 1
ATOM 1745 N N . GLY B 2 15 ? 16.063 1.337 -9.157 1.00 15.29 15 GLY H N 1
ATOM 1746 C CA . GLY B 2 15 ? 15.577 0.205 -8.420 1.00 14.27 15 GLY H CA 1
ATOM 1747 C C . GLY B 2 15 ? 16.303 -0.004 -7.117 1.00 13.88 15 GLY H C 1
ATOM 1748 O O . GLY B 2 15 ? 15.779 -0.724 -6.223 1.00 14.06 15 GLY H O 1
ATOM 1749 N N A ARG B 2 16 ? 17.490 0.595 -6.975 0.43 14.89 16 ARG H N 1
ATOM 1750 N N B ARG B 2 16 ? 17.487 0.598 -6.969 0.57 13.97 16 ARG H N 1
ATOM 1751 C CA A ARG B 2 16 ? 18.317 0.450 -5.789 0.43 15.59 16 ARG H CA 1
ATOM 1752 C CA B ARG B 2 16 ? 18.289 0.425 -5.770 0.57 13.38 16 ARG H CA 1
ATOM 1753 C C A ARG B 2 16 ? 17.870 1.448 -4.719 0.43 14.72 16 ARG H C 1
ATOM 1754 C C B ARG B 2 16 ? 17.838 1.421 -4.699 0.57 14.04 16 ARG H C 1
ATOM 1755 O O A ARG B 2 16 ? 16.913 2.208 -4.902 0.43 14.98 16 ARG H O 1
ATOM 1756 O O B ARG B 2 16 ? 16.848 2.144 -4.863 0.57 15.43 16 ARG H O 1
ATOM 1771 N N . SER B 2 17 ? 18.553 1.400 -3.573 1.00 13.48 17 SER H N 1
ATOM 1772 C CA . SER B 2 17 ? 18.254 2.237 -2.420 1.00 12.48 17 SER H CA 1
ATOM 1773 C C . SER B 2 17 ? 19.467 3.088 -2.054 1.00 14.56 17 SER H C 1
ATOM 1774 O O . SER B 2 17 ? 20.629 2.720 -2.306 1.00 15.06 17 SER H O 1
ATOM 1777 N N . LEU B 2 18 ? 19.189 4.199 -1.370 1.00 13.55 18 LEU H N 1
ATOM 1778 C CA . LEU B 2 18 ? 20.244 5.054 -0.811 1.00 14.00 18 LEU H CA 1
ATOM 1779 C C . LEU B 2 18 ? 19.703 5.701 0.465 1.00 15.34 18 LEU H C 1
ATOM 1780 O O . LEU B 2 18 ? 18.536 6.084 0.500 1.00 18.18 18 LEU H O 1
ATOM 1785 N N A ARG B 2 19 ? 20.542 5.866 1.477 0.55 13.94 19 ARG H N 1
ATOM 1786 N N B ARG B 2 19 ? 20.543 5.866 1.477 0.45 13.60 19 ARG H N 1
ATOM 1787 C CA A ARG B 2 19 ? 20.099 6.496 2.710 0.55 13.58 19 ARG H CA 1
ATOM 1788 C CA B ARG B 2 19 ? 20.099 6.497 2.711 0.45 13.26 19 ARG H CA 1
ATOM 1789 C C A ARG B 2 19 ? 20.818 7.816 2.923 0.55 15.06 19 ARG H C 1
ATOM 1790 C C B ARG B 2 19 ? 20.819 7.817 2.924 0.45 14.58 19 ARG H C 1
ATOM 1791 O O A ARG B 2 19 ? 22.030 7.863 2.935 0.55 16.49 19 ARG H O 1
ATOM 1792 O O B ARG B 2 19 ? 22.033 7.864 2.936 0.45 13.96 19 ARG H O 1
ATOM 1807 N N . LEU B 2 20 ? 20.046 8.883 3.087 1.00 12.81 20 LEU H N 1
ATOM 1808 C CA . LEU B 2 20 ? 20.608 10.205 3.355 1.00 12.12 20 LEU H CA 1
ATOM 1809 C C . LEU B 2 20 ? 20.544 10.494 4.848 1.00 12.73 20 LEU H C 1
ATOM 1810 O O . LEU B 2 20 ? 19.634 10.019 5.556 1.00 14.54 20 LEU H O 1
ATOM 1815 N N . SER B 2 21 ? 21.522 11.281 5.322 1.00 14.22 21 SER H N 1
ATOM 1816 C CA . SER B 2 21 ? 21.565 11.753 6.705 1.00 15.65 21 SER H CA 1
ATOM 1817 C C . SER B 2 21 ? 21.673 13.254 6.732 1.00 14.23 21 SER H C 1
ATOM 1818 O O . SER B 2 21 ? 22.170 13.878 5.788 1.00 15.67 21 SER H O 1
ATOM 1821 N N . CYS B 2 22 ? 21.220 13.850 7.836 1.00 13.79 22 CYS H N 1
ATOM 1822 C CA . CYS B 2 22 ? 21.291 15.301 8.012 1.00 16.00 22 CYS H CA 1
ATOM 1823 C C . CYS B 2 22 ? 21.668 15.535 9.466 1.00 14.82 22 CYS H C 1
ATOM 1824 O O . CYS B 2 22 ? 20.876 15.198 10.359 1.00 15.71 22 CYS H O 1
ATOM 1827 N N . ALA B 2 23 ? 22.859 16.068 9.711 1.00 15.70 23 ALA H N 1
ATOM 1828 C CA . ALA B 2 23 ? 23.358 16.268 11.065 1.00 16.21 23 ALA H CA 1
ATOM 1829 C C . ALA B 2 23 ? 23.039 17.695 11.491 1.00 15.10 23 ALA H C 1
ATOM 1830 O O . ALA B 2 23 ? 23.423 18.645 10.792 1.00 17.42 23 ALA H O 1
ATOM 1832 N N . ALA B 2 24 ? 22.288 17.861 12.591 1.00 14.94 24 ALA H N 1
ATOM 1833 C CA . ALA B 2 24 ? 21.821 19.178 13.053 1.00 14.77 24 ALA H CA 1
ATOM 1834 C C . ALA B 2 24 ? 22.661 19.635 14.248 1.00 16.93 24 ALA H C 1
ATOM 1835 O O . ALA B 2 24 ? 23.007 18.828 15.121 1.00 18.95 24 ALA H O 1
ATOM 1837 N N . SER B 2 25 ? 22.949 20.934 14.322 1.00 17.35 25 SER H N 1
ATOM 1838 C CA . SER B 2 25 ? 23.613 21.451 15.514 1.00 18.61 25 SER H CA 1
ATOM 1839 C C . SER B 2 25 ? 23.245 22.917 15.679 1.00 19.46 25 SER H C 1
ATOM 1840 O O . SER B 2 25 ? 22.704 23.538 14.757 1.00 19.31 25 SER H O 1
ATOM 1843 N N . GLY B 2 26 ? 23.532 23.471 16.876 1.00 20.37 26 GLY H N 1
ATOM 1844 C CA . GLY B 2 26 ? 23.300 24.902 17.061 1.00 20.03 26 GLY H CA 1
ATOM 1845 C C . GLY B 2 26 ? 21.873 25.288 17.425 1.00 20.16 26 GLY H C 1
ATOM 1846 O O . GLY B 2 26 ? 21.564 26.490 17.482 1.00 22.21 26 GLY H O 1
ATOM 1847 N N . PHE B 2 27 ? 20.988 24.319 17.632 1.00 17.96 27 PHE H N 1
ATOM 1848 C CA . PHE B 2 27 ? 19.625 24.575 18.094 1.00 16.33 27 PHE H CA 1
ATOM 1849 C C . PHE B 2 27 ? 19.143 23.287 18.727 1.00 15.83 27 PHE H C 1
ATOM 1850 O O . PHE B 2 27 ? 19.806 22.243 18.612 1.00 16.70 27 PHE H O 1
ATOM 1858 N N . THR B 2 28 ? 18.004 23.371 19.430 1.00 16.56 28 THR H N 1
ATOM 1859 C CA . THR B 2 28 ? 17.470 22.186 20.114 1.00 16.06 28 THR H CA 1
ATOM 1860 C C . THR B 2 28 ? 16.689 21.368 19.096 1.00 15.24 28 THR H C 1
ATOM 1861 O O . THR B 2 28 ? 15.479 21.511 18.958 1.00 16.71 28 THR H O 1
ATOM 1865 N N . PHE B 2 29 ? 17.420 20.490 18.402 1.00 16.29 29 PHE H N 1
ATOM 1866 C CA . PHE B 2 29 ? 16.833 19.644 17.356 1.00 14.61 29 PHE H CA 1
ATOM 1867 C C . PHE B 2 29 ? 15.560 18.940 17.820 1.00 13.22 29 PHE H C 1
ATOM 1868 O O . PHE B 2 29 ? 14.588 18.825 17.047 1.00 14.23 29 PHE H O 1
ATOM 1876 N N . ASP B 2 30 ? 15.559 18.447 19.041 1.00 15.23 30 ASP H N 1
ATOM 1877 C CA . ASP B 2 30 ? 14.467 17.681 19.547 1.00 16.97 30 ASP H CA 1
ATOM 1878 C C . ASP B 2 30 ? 13.146 18.422 19.564 1.00 14.77 30 ASP H C 1
ATOM 1879 O O . ASP B 2 30 ? 12.150 17.832 19.687 1.00 16.05 30 ASP H O 1
ATOM 1884 N N . ASP B 2 31 ? 13.189 19.739 19.524 1.00 13.80 31 ASP H N 1
ATOM 1885 C CA . ASP B 2 31 ? 11.973 20.512 19.597 1.00 13.54 31 ASP H CA 1
ATOM 1886 C C . ASP B 2 31 ? 11.293 20.820 18.269 1.00 13.21 31 ASP H C 1
ATOM 1887 O O . ASP B 2 31 ? 10.196 21.255 18.266 1.00 15.14 31 ASP H O 1
ATOM 1892 N N . TYR B 2 32 ? 11.961 20.525 17.165 1.00 11.78 32 TYR H N 1
ATOM 1893 C CA . TYR B 2 32 ? 11.475 20.975 15.865 1.00 11.15 32 TYR H CA 1
ATOM 1894 C C . TYR B 2 32 ? 11.130 19.929 14.809 1.00 11.61 32 TYR H C 1
ATOM 1895 O O . TYR B 2 32 ? 11.775 18.985 14.665 1.00 12.62 32 TYR H O 1
ATOM 1904 N N . ALA B 2 33 ? 10.074 20.239 14.097 1.00 10.20 33 ALA H N 1
ATOM 1905 C CA . ALA B 2 33 ? 9.708 19.487 12.875 1.00 11.85 33 ALA H CA 1
ATOM 1906 C C . ALA B 2 33 ? 10.803 19.704 11.818 1.00 11.87 33 ALA H C 1
ATOM 1907 O O . ALA B 2 33 ? 11.407 20.712 11.772 1.00 12.76 33 ALA H O 1
ATOM 1909 N N . MET B 2 34 ? 10.984 18.708 10.961 1.00 11.36 34 MET H N 1
ATOM 1910 C CA . MET B 2 34 ? 12.017 18.775 9.946 1.00 11.03 34 MET H CA 1
ATOM 1911 C C . MET B 2 34 ? 11.440 18.341 8.617 1.00 10.55 34 MET H C 1
ATOM 1912 O O . MET B 2 34 ? 10.494 17.555 8.568 1.00 13.57 34 MET H O 1
ATOM 1917 N N . HIS B 2 35 ? 12.054 18.842 7.532 1.00 10.42 35 HIS H N 1
ATOM 1918 C CA . HIS B 2 35 ? 11.603 18.459 6.177 1.00 10.27 35 HIS H CA 1
ATOM 1919 C C . HIS B 2 35 ? 12.803 18.029 5.333 1.00 11.78 35 HIS H C 1
ATOM 1920 O O . HIS B 2 35 ? 13.950 18.444 5.570 1.00 11.82 35 HIS H O 1
ATOM 1927 N N . TRP B 2 36 ? 12.504 17.212 4.316 1.00 10.00 36 TRP H N 1
ATOM 1928 C CA . TRP B 2 36 ? 13.394 17.059 3.161 1.00 10.22 36 TRP H CA 1
ATOM 1929 C C . TRP B 2 36 ? 12.745 17.747 1.973 1.00 11.46 36 TRP H C 1
ATOM 1930 O O . TRP B 2 36 ? 11.551 17.582 1.750 1.00 11.41 36 TRP H O 1
ATOM 1941 N N . VAL B 2 37 ? 13.539 18.489 1.195 1.00 10.76 37 VAL H N 1
ATOM 1942 C CA . VAL B 2 37 ? 13.097 19.176 -0.027 1.00 11.05 37 VAL H CA 1
ATOM 1943 C C . VAL B 2 37 ? 14.149 18.874 -1.075 1.00 12.80 37 VAL H C 1
ATOM 1944 O O . VAL B 2 37 ? 15.334 18.825 -0.750 1.00 15.12 37 VAL H O 1
ATOM 1948 N N . ARG B 2 38 ? 13.753 18.675 -2.334 1.00 10.80 38 ARG H N 1
ATOM 1949 C CA . ARG B 2 38 ? 14.757 18.342 -3.334 1.00 10.38 38 ARG H CA 1
ATOM 1950 C C . ARG B 2 38 ? 14.617 19.256 -4.545 1.00 12.27 38 ARG H C 1
ATOM 1951 O O . ARG B 2 38 ? 13.619 19.986 -4.709 1.00 13.77 38 ARG H O 1
ATOM 1959 N N . GLN B 2 39 ? 15.656 19.229 -5.392 1.00 11.36 39 GLN H N 1
ATOM 1960 C CA . GLN B 2 39 ? 15.654 20.081 -6.592 1.00 11.42 39 GLN H CA 1
ATOM 1961 C C . GLN B 2 39 ? 16.355 19.332 -7.719 1.00 12.25 39 GLN H C 1
ATOM 1962 O O . GLN B 2 39 ? 17.568 19.095 -7.659 1.00 15.41 39 GLN H O 1
ATOM 1968 N N . ALA B 2 40 ? 15.563 18.910 -8.712 1.00 12.35 40 ALA H N 1
ATOM 1969 C CA . ALA B 2 40 ? 16.109 18.190 -9.856 1.00 14.18 40 ALA H CA 1
ATOM 1970 C C . ALA B 2 40 ? 16.874 19.172 -10.738 1.00 16.26 40 ALA H C 1
ATOM 1971 O O . ALA B 2 40 ? 16.641 20.379 -10.709 1.00 16.76 40 ALA H O 1
ATOM 1973 N N . PRO B 2 41 ? 17.781 18.668 -11.563 1.00 18.68 41 PRO H N 1
ATOM 1974 C CA . PRO B 2 41 ? 18.637 19.554 -12.350 1.00 21.98 41 PRO H CA 1
ATOM 1975 C C . PRO B 2 41 ? 17.833 20.507 -13.197 1.00 23.03 41 PRO H C 1
ATOM 1976 O O . PRO B 2 41 ? 17.008 20.086 -14.009 1.00 22.88 41 PRO H O 1
ATOM 1980 N N . GLY B 2 42 ? 18.080 21.803 -12.990 1.00 24.30 42 GLY H N 1
ATOM 1981 C CA . GLY B 2 42 ? 17.408 22.833 -13.739 1.00 24.87 42 GLY H CA 1
ATOM 1982 C C . GLY B 2 42 ? 15.953 23.069 -13.409 1.00 23.46 42 GLY H C 1
ATOM 1983 O O . GLY B 2 42 ? 15.286 23.818 -14.140 1.00 25.61 42 GLY H O 1
ATOM 1984 N N . LYS B 2 43 ? 15.427 22.450 -12.342 1.00 20.51 43 LYS H N 1
ATOM 1985 C CA . LYS B 2 43 ? 14.005 22.475 -12.029 1.00 21.87 43 LYS H CA 1
ATOM 1986 C C . LYS B 2 43 ? 13.781 23.242 -10.730 1.00 19.85 43 LYS H C 1
ATOM 1987 O O . LYS B 2 43 ? 14.730 23.639 -10.061 1.00 17.99 43 LYS H O 1
ATOM 1993 N N . GLY B 2 44 ? 12.510 23.416 -10.367 1.00 17.09 44 GLY H N 1
ATOM 1994 C CA . GLY B 2 44 ? 12.161 24.122 -9.126 1.00 14.86 44 GLY H CA 1
ATOM 1995 C C . GLY B 2 44 ? 12.254 23.207 -7.883 1.00 13.21 44 GLY H C 1
ATOM 1996 O O . GLY B 2 44 ? 12.558 22.027 -7.937 1.00 18.35 44 GLY H O 1
ATOM 1997 N N . LEU B 2 45 ? 12.038 23.841 -6.721 1.00 11.30 45 LEU H N 1
ATOM 1998 C CA . LEU B 2 45 ? 11.987 23.081 -5.443 1.00 12.55 45 LEU H CA 1
ATOM 1999 C C . LEU B 2 45 ? 10.793 22.149 -5.389 1.00 13.34 45 LEU H C 1
ATOM 2000 O O . LEU B 2 45 ? 9.665 22.511 -5.763 1.00 13.44 45 LEU H O 1
ATOM 2005 N N . GLU B 2 46 ? 11.010 20.954 -4.847 1.00 12.48 46 GLU H N 1
ATOM 2006 C CA . GLU B 2 46 ? 9.918 19.984 -4.663 1.00 11.64 46 GLU H CA 1
ATOM 2007 C C . GLU B 2 46 ? 9.986 19.479 -3.221 1.00 10.35 46 GLU H C 1
ATOM 2008 O O . GLU B 2 46 ? 10.944 18.814 -2.840 1.00 12.76 46 GLU H O 1
ATOM 2014 N N . TRP B 2 47 ? 8.947 19.798 -2.433 1.00 10.93 47 TRP H N 1
ATOM 2015 C CA . TRP B 2 47 ? 8.841 19.243 -1.080 1.00 11.95 47 TRP H CA 1
ATOM 2016 C C . TRP B 2 47 ? 8.752 17.717 -1.162 1.00 9.74 47 TRP H C 1
ATOM 2017 O O . TRP B 2 47 ? 8.007 17.169 -1.996 1.00 11.99 47 TRP H O 1
ATOM 2028 N N . VAL B 2 48 ? 9.515 17.017 -0.291 1.00 9.41 48 VAL H N 1
ATOM 2029 C CA . VAL B 2 48 ? 9.563 15.550 -0.285 1.00 11.04 48 VAL H CA 1
ATOM 2030 C C . VAL B 2 48 ? 8.838 14.958 0.925 1.00 10.42 48 VAL H C 1
ATOM 2031 O O . VAL B 2 48 ? 8.003 14.056 0.776 1.00 10.49 48 VAL H O 1
ATOM 2035 N N . SER B 2 49 ? 9.183 15.425 2.146 1.00 10.03 49 SER H N 1
ATOM 2036 C CA . SER B 2 49 ? 8.641 14.729 3.327 1.00 10.16 49 SER H CA 1
ATOM 2037 C C . SER B 2 49 ? 8.805 15.624 4.554 1.00 9.79 49 SER H C 1
ATOM 2038 O O . SER B 2 49 ? 9.744 16.418 4.616 1.00 11.55 49 SER H O 1
ATOM 2041 N N . ALA B 2 50 ? 7.922 15.395 5.552 1.00 10.52 50 ALA H N 1
ATOM 2042 C CA . ALA B 2 50 ? 7.921 16.135 6.819 1.00 10.61 50 ALA H CA 1
ATOM 2043 C C . ALA B 2 50 ? 7.796 15.136 7.971 1.00 9.79 50 ALA H C 1
ATOM 2044 O O . ALA B 2 50 ? 7.102 14.097 7.859 1.00 12.26 50 ALA H O 1
ATOM 2046 N N . ILE B 2 51 ? 8.470 15.466 9.088 1.00 10.00 51 ILE H N 1
ATOM 2047 C CA . ILE B 2 51 ? 8.330 14.642 10.297 1.00 10.77 51 ILE H CA 1
ATOM 2048 C C . ILE B 2 51 ? 8.281 15.559 11.504 1.00 11.30 51 ILE H C 1
ATOM 2049 O O . ILE B 2 51 ? 9.095 16.477 11.617 1.00 12.25 51 ILE H O 1
ATOM 2054 N N . THR B 2 52 ? 7.356 15.282 12.434 1.00 10.8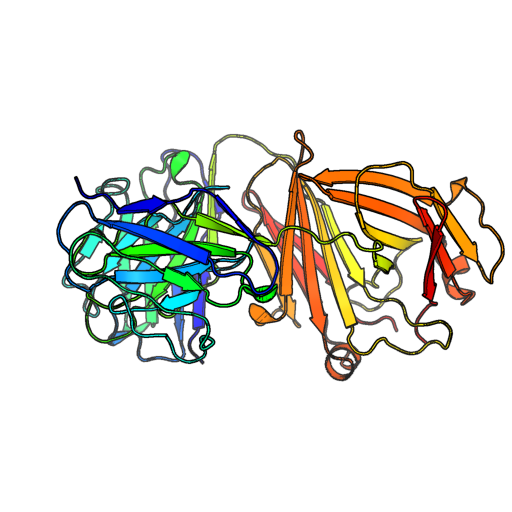3 52 THR H N 1
ATOM 2055 C CA . THR B 2 52 ? 7.240 16.135 13.623 1.00 10.08 52 THR H CA 1
ATOM 2056 C C . THR B 2 52 ? 8.322 15.778 14.649 1.00 10.53 52 THR H C 1
ATOM 2057 O O . THR B 2 52 ? 9.114 14.828 14.496 1.00 11.10 52 THR H O 1
ATOM 2061 N N . TRP B 2 53 ? 8.399 16.637 15.675 1.00 10.96 53 TRP H N 1
ATOM 2062 C CA . TRP B 2 53 ? 9.523 16.591 16.638 1.00 10.88 53 TRP H CA 1
ATOM 2063 C C . TRP B 2 53 ? 9.692 15.208 17.281 1.00 13.28 53 TRP H C 1
ATOM 2064 O O . TRP B 2 53 ? 10.823 14.741 17.441 1.00 15.11 53 TRP H O 1
ATOM 2075 N N . ASN B 2 54 ? 8.591 14.538 17.612 1.00 11.82 54 ASN H N 1
ATOM 2076 C CA . ASN B 2 54 ? 8.645 13.228 18.279 1.00 12.15 54 ASN H CA 1
ATOM 2077 C C . ASN B 2 54 ? 8.309 12.094 17.328 1.00 12.86 54 ASN H C 1
ATOM 2078 O O . ASN B 2 54 ? 7.942 10.969 17.761 1.00 14.53 54 ASN H O 1
ATOM 2083 N N . SER B 2 55 ? 8.353 12.370 16.025 1.00 11.73 55 SER H N 1
ATOM 2084 C CA . SER B 2 55 ? 8.074 11.388 14.967 1.00 11.85 55 SER H CA 1
ATOM 2085 C C . SER B 2 55 ? 6.608 10.945 14.923 1.00 12.27 55 SER H C 1
ATOM 2086 O O . SER B 2 55 ? 6.284 9.970 14.229 1.00 15.46 55 SER H O 1
ATOM 2089 N N . GLY B 2 56 ? 5.688 11.621 15.625 1.00 11.83 56 GLY H N 1
ATOM 2090 C CA . GLY B 2 56 ? 4.301 11.168 15.680 1.00 13.06 56 GLY H CA 1
ATOM 2091 C C . GLY B 2 56 ? 3.536 11.346 14.385 1.00 11.89 56 GLY H C 1
ATOM 2092 O O . GLY B 2 56 ? 2.620 10.549 14.079 1.00 15.40 56 GLY H O 1
ATOM 2093 N N . HIS B 2 57 ? 3.857 12.401 13.610 1.00 11.88 57 HIS H N 1
ATOM 2094 C CA . HIS B 2 57 ? 3.137 12.628 12.352 1.00 11.29 57 HIS H CA 1
ATOM 2095 C C . HIS B 2 57 ? 4.138 12.755 11.206 1.00 11.46 57 HIS H C 1
ATOM 2096 O O . HIS B 2 57 ? 5.059 13.587 11.246 1.00 14.31 57 HIS H O 1
ATOM 2103 N N . ILE B 2 58 ? 3.935 11.953 10.172 1.00 10.85 58 ILE H N 1
ATOM 2104 C CA . ILE B 2 58 ? 4.813 11.933 9.001 1.00 11.42 58 ILE H CA 1
ATOM 2105 C C . ILE B 2 58 ? 3.978 12.132 7.740 1.00 11.43 58 ILE H C 1
ATOM 2106 O O . ILE B 2 58 ? 2.933 11.650 7.669 1.00 13.09 58 ILE H O 1
ATOM 2111 N N . ASP B 2 59 ? 4.494 12.920 6.801 1.00 10.97 59 ASP H N 1
ATOM 2112 C CA . ASP B 2 59 ? 3.811 13.090 5.548 1.00 10.51 59 ASP H CA 1
ATOM 2113 C C . ASP B 2 59 ? 4.826 13.010 4.400 1.00 10.96 59 ASP H C 1
ATOM 2114 O O . ASP B 2 59 ? 5.933 13.294 4.557 1.00 11.61 59 ASP H O 1
ATOM 2119 N N . TYR B 2 60 ? 4.318 12.612 3.235 1.00 11.45 60 TYR H N 1
ATOM 2120 C CA . TYR B 2 60 ? 5.123 12.497 2.023 1.00 10.85 60 TYR H CA 1
ATOM 2121 C C . TYR B 2 60 ? 4.488 13.111 0.801 1.00 10.98 60 TYR H C 1
ATOM 2122 O O . TYR B 2 60 ? 3.337 13.127 0.722 1.00 13.11 60 TYR H O 1
ATOM 2131 N N . ALA B 2 61 ? 5.321 13.649 -0.096 1.00 11.06 61 ALA H N 1
ATOM 2132 C CA . ALA B 2 61 ? 4.778 14.031 -1.405 1.00 10.78 61 ALA H CA 1
ATOM 2133 C C . ALA B 2 61 ? 4.212 12.787 -2.115 1.00 11.99 61 ALA H C 1
ATOM 2134 O O . ALA B 2 61 ? 4.751 11.685 -1.979 1.00 12.84 61 ALA H O 1
ATOM 2136 N N . ASP B 2 62 ? 3.140 12.972 -2.891 1.00 13.76 62 ASP H N 1
ATOM 2137 C CA . ASP B 2 62 ? 2.606 11.852 -3.643 1.00 15.90 62 ASP H CA 1
ATOM 2138 C C . ASP B 2 62 ? 3.656 11.190 -4.535 1.00 15.54 62 ASP H C 1
ATOM 2139 O O . ASP B 2 62 ? 3.587 9.962 -4.783 1.00 17.13 62 ASP H O 1
ATOM 2144 N N . SER B 2 63 ? 4.619 11.978 -5.022 1.00 14.11 63 SER H N 1
ATOM 2145 C CA . SER B 2 63 ? 5.658 11.459 -5.929 1.00 15.11 63 SER H CA 1
ATOM 2146 C C . SER B 2 63 ? 6.597 10.450 -5.296 1.00 14.95 63 SER H C 1
ATOM 2147 O O . SER B 2 63 ? 7.289 9.745 -6.063 1.00 15.63 63 SER H O 1
ATOM 2150 N N . VAL B 2 64 ? 6.672 10.387 -3.953 1.00 12.97 64 VAL H N 1
ATOM 2151 C CA . VAL B 2 64 ? 7.601 9.474 -3.279 1.00 11.74 64 VAL H CA 1
ATOM 2152 C C . VAL B 2 64 ? 6.885 8.550 -2.298 1.00 12.54 64 VAL H C 1
ATOM 2153 O O . VAL B 2 64 ? 7.547 7.668 -1.685 1.00 13.66 64 VAL H O 1
ATOM 2157 N N . GLU B 2 65 ? 5.585 8.755 -2.075 1.00 14.71 65 GLU H N 1
ATOM 2158 C CA . GLU B 2 65 ? 4.837 7.936 -1.119 1.00 16.42 65 GLU H CA 1
ATOM 2159 C C . GLU B 2 65 ? 4.996 6.450 -1.422 1.00 15.47 65 GLU H C 1
ATOM 2160 O O . GLU B 2 65 ? 4.811 6.010 -2.579 1.00 15.50 65 GLU H O 1
ATOM 2166 N N . GLY B 2 66 ? 5.291 5.664 -0.374 1.00 14.61 66 GLY H N 1
ATOM 2167 C CA . GLY B 2 66 ? 5.494 4.225 -0.513 1.00 16.73 66 GLY H CA 1
ATOM 2168 C C . GLY B 2 66 ? 6.912 3.808 -0.858 1.00 16.50 66 GLY H C 1
ATOM 2169 O O . GLY B 2 66 ? 7.221 2.597 -0.790 1.00 19.05 66 GLY H O 1
ATOM 2170 N N . ARG B 2 67 ? 7.744 4.749 -1.309 1.00 13.57 67 ARG H N 1
ATOM 2171 C CA . ARG B 2 67 ? 9.121 4.455 -1.691 1.00 13.14 67 ARG H CA 1
ATOM 2172 C C . ARG B 2 67 ? 10.156 5.047 -0.746 1.00 12.47 67 ARG H C 1
ATOM 2173 O O . ARG B 2 67 ? 11.256 4.473 -0.598 1.00 13.09 67 ARG H O 1
ATOM 2181 N N . PHE B 2 68 ? 9.864 6.193 -0.131 1.00 11.61 68 PHE H N 1
ATOM 2182 C CA . PHE B 2 68 ? 10.830 6.830 0.750 1.00 11.62 68 PHE H CA 1
ATOM 2183 C C . PHE B 2 68 ? 10.315 6.742 2.182 1.00 13.72 68 PHE H C 1
ATOM 2184 O O . PHE B 2 68 ? 9.110 6.822 2.413 1.00 13.89 68 PHE H O 1
ATOM 2192 N N . THR B 2 69 ? 11.234 6.636 3.143 1.00 11.60 69 THR H N 1
ATOM 2193 C CA . THR B 2 69 ? 10.853 6.610 4.553 1.00 11.27 69 THR H CA 1
ATOM 2194 C C . THR B 2 69 ? 11.681 7.646 5.309 1.00 11.55 69 THR H C 1
ATOM 2195 O O . THR B 2 69 ? 12.914 7.549 5.346 1.00 13.58 69 THR H O 1
ATOM 2199 N N . ILE B 2 70 ? 10.997 8.627 5.946 1.00 10.61 70 ILE H N 1
ATOM 2200 C CA . ILE B 2 70 ? 11.683 9.639 6.745 1.00 11.41 70 ILE H CA 1
ATOM 2201 C C . ILE B 2 70 ? 11.769 9.131 8.174 1.00 11.18 70 ILE H C 1
ATOM 2202 O O . ILE B 2 70 ? 10.861 8.431 8.648 1.00 12.14 70 ILE H O 1
ATOM 2207 N N . SER B 2 71 ? 12.838 9.502 8.887 1.00 11.11 71 SER H N 1
ATOM 2208 C CA . SER B 2 71 ? 12.965 9.121 10.307 1.00 11.91 71 SER H CA 1
ATOM 2209 C C . SER B 2 71 ? 13.947 10.081 10.948 1.00 11.93 71 SER H C 1
ATOM 2210 O O . SER B 2 71 ? 14.595 10.866 10.260 1.00 12.27 71 SER H O 1
ATOM 2213 N N . ARG B 2 72 ? 14.070 10.005 12.266 1.00 12.33 72 ARG H N 1
ATOM 2214 C CA . ARG B 2 72 ? 14.985 10.878 12.960 1.00 12.31 72 ARG H CA 1
ATOM 2215 C C . ARG B 2 72 ? 15.451 10.167 14.214 1.00 13.67 72 ARG H C 1
ATOM 2216 O O . ARG B 2 72 ? 14.762 9.284 14.743 1.00 15.29 72 ARG H O 1
ATOM 2224 N N . ASP B 2 73 ? 16.619 10.584 14.700 1.00 14.55 73 ASP H N 1
ATOM 2225 C CA . ASP B 2 73 ? 17.172 10.087 15.970 1.00 15.89 73 ASP H CA 1
ATOM 2226 C C . ASP B 2 73 ? 17.515 11.299 16.805 1.00 13.66 73 ASP H C 1
ATOM 2227 O O . ASP B 2 73 ? 18.540 11.952 16.583 1.00 17.76 73 ASP H O 1
ATOM 2232 N N . ASN B 2 74 ? 16.613 11.644 17.716 1.00 13.60 74 ASN H N 1
ATOM 2233 C CA . ASN B 2 74 ? 16.835 12.878 18.449 1.00 15.09 74 ASN H CA 1
ATOM 2234 C C . ASN B 2 74 ? 18.067 12.797 19.357 1.00 16.96 74 ASN H C 1
ATOM 2235 O O . ASN B 2 74 ? 18.698 13.830 19.659 1.00 20.99 74 ASN H O 1
ATOM 2240 N N . ALA B 2 75 ? 18.401 11.599 19.834 1.00 18.50 75 ALA H N 1
ATOM 2241 C CA . ALA B 2 75 ? 19.589 11.496 20.667 1.00 19.02 75 ALA H CA 1
ATOM 2242 C C . ALA B 2 75 ? 20.863 11.809 19.885 1.00 20.78 75 ALA H C 1
ATOM 2243 O O . ALA B 2 75 ? 21.866 12.230 20.479 1.00 23.10 75 ALA H O 1
ATOM 2245 N N . LYS B 2 76 ? 20.878 11.550 18.585 1.00 19.73 76 LYS H N 1
ATOM 2246 C CA . LYS B 2 76 ? 22.010 11.850 17.722 1.00 17.49 76 LYS H CA 1
ATOM 2247 C C . LYS B 2 76 ? 21.831 13.164 16.946 1.00 17.87 76 LYS H C 1
ATOM 2248 O O . LYS B 2 76 ? 22.695 13.515 16.135 1.00 20.85 76 LYS H O 1
ATOM 2254 N N . ASN B 2 77 ? 20.770 13.901 17.211 1.00 18.01 77 ASN H N 1
ATOM 2255 C CA . ASN B 2 77 ? 20.438 15.145 16.478 1.00 17.83 77 ASN H CA 1
ATOM 2256 C C . ASN B 2 77 ? 20.564 14.954 14.964 1.00 16.01 77 ASN H C 1
ATOM 2257 O O . ASN B 2 77 ? 21.183 15.754 14.254 1.00 17.42 77 ASN H O 1
ATOM 2262 N N . SER B 2 78 ? 19.984 13.860 14.471 1.00 15.61 78 SER H N 1
ATOM 2263 C CA . SER B 2 78 ? 20.073 13.505 13.060 1.00 15.91 78 SER H CA 1
ATOM 2264 C C . SER B 2 78 ? 18.717 13.217 12.452 1.00 12.80 78 SER H C 1
ATOM 2265 O O . SER B 2 78 ? 17.826 12.629 13.090 1.00 14.61 78 SER H O 1
ATOM 2268 N N . LEU B 2 79 ? 18.559 13.639 11.184 1.00 11.53 79 LEU H N 1
ATOM 2269 C CA . LEU B 2 79 ? 17.378 13.377 10.376 1.00 11.53 79 LEU H CA 1
ATOM 2270 C C . LEU B 2 79 ? 17.802 12.425 9.252 1.00 12.44 79 LEU H C 1
ATOM 2271 O O . LEU B 2 79 ? 18.901 12.586 8.703 1.00 14.04 79 LEU H O 1
ATOM 2276 N N . TYR B 2 80 ? 16.932 11.480 8.854 1.00 11.76 80 TYR H N 1
ATOM 2277 C CA . TYR B 2 80 ? 17.317 10.527 7.800 1.00 10.90 80 TYR H CA 1
ATOM 2278 C C . TYR B 2 80 ? 16.262 10.474 6.704 1.00 13.21 80 TYR H C 1
ATOM 2279 O O . TYR B 2 80 ? 15.072 10.748 6.937 1.00 13.44 80 TYR H O 1
ATOM 2288 N N . LEU B 2 81 ? 16.694 10.026 5.508 1.00 11.88 81 LEU H N 1
ATOM 2289 C CA . LEU B 2 81 ? 15.751 9.733 4.421 1.00 10.53 81 LEU H CA 1
ATOM 2290 C C . LEU B 2 81 ? 16.199 8.415 3.804 1.00 12.95 81 LEU H C 1
ATOM 2291 O O . LEU B 2 81 ? 17.256 8.371 3.169 1.00 13.22 81 LEU H O 1
ATOM 2296 N N . GLN B 2 82 ? 15.415 7.343 4.012 1.00 11.18 82 GLN H N 1
ATOM 2297 C CA . GLN B 2 82 ? 15.679 6.060 3.359 1.00 10.39 82 GLN H CA 1
ATOM 2298 C C . GLN B 2 82 ? 14.960 6.088 2.015 1.00 12.10 82 GLN H C 1
ATOM 2299 O O . GLN B 2 82 ? 13.736 6.126 1.971 1.00 14.85 82 GLN H O 1
ATOM 2305 N N . MET B 2 83 ? 15.731 6.078 0.920 1.00 11.45 83 MET H N 1
ATOM 2306 C CA . MET B 2 83 ? 15.150 6.208 -0.421 1.00 11.06 83 MET H CA 1
ATOM 2307 C C . MET B 2 83 ? 15.229 4.833 -1.080 1.00 13.27 83 MET H C 1
ATOM 2308 O O . MET B 2 83 ? 16.325 4.410 -1.504 1.00 14.30 83 MET H O 1
ATOM 2313 N N . ASN B 2 84 ? 14.066 4.205 -1.249 1.00 12.20 84 ASN H N 1
ATOM 2314 C CA . ASN B 2 84 ? 13.985 2.895 -1.901 1.00 11.95 84 ASN H CA 1
ATOM 2315 C C . ASN B 2 84 ? 13.306 3.020 -3.265 1.00 12.16 84 ASN H C 1
ATOM 2316 O O . ASN B 2 84 ? 12.724 4.059 -3.643 1.00 12.77 84 ASN H O 1
ATOM 2321 N N . SER B 2 85 ? 13.415 1.941 -4.044 1.00 11.98 85 SER H N 1
ATOM 2322 C CA . SER B 2 85 ? 12.718 1.836 -5.318 1.00 12.81 85 SER H CA 1
ATOM 2323 C C . SER B 2 85 ? 13.043 3.074 -6.163 1.00 14.66 85 SER H C 1
ATOM 2324 O O . SER B 2 85 ? 12.155 3.708 -6.747 1.00 13.46 85 SER H O 1
ATOM 2327 N N . LEU B 2 86 ? 14.326 3.436 -6.222 1.00 13.01 86 LEU H N 1
ATOM 2328 C CA . LEU B 2 86 ? 14.680 4.719 -6.855 1.00 14.27 86 LEU H CA 1
ATOM 2329 C C . LEU B 2 86 ? 14.416 4.713 -8.362 1.00 14.49 86 LEU H C 1
ATOM 2330 O O . LEU B 2 86 ? 14.523 3.682 -9.064 1.00 16.25 86 LEU H O 1
ATOM 2335 N N . ARG B 2 87 ? 14.112 5.904 -8.875 1.00 14.52 87 ARG H N 1
ATOM 2336 C CA . ARG B 2 87 ? 13.787 6.133 -10.273 1.00 17.92 87 ARG H CA 1
ATOM 2337 C C . ARG B 2 87 ? 14.723 7.219 -10.778 1.00 15.53 87 ARG H C 1
ATOM 2338 O O . ARG B 2 87 ? 15.198 8.061 -9.986 1.00 15.98 87 ARG H O 1
ATOM 2346 N N . ALA B 2 88 ? 14.952 7.249 -12.101 1.00 16.98 88 ALA H N 1
ATOM 2347 C CA . ALA B 2 88 ? 15.775 8.289 -12.703 1.00 18.41 88 ALA H CA 1
ATOM 2348 C C . ALA B 2 88 ? 15.324 9.675 -12.280 1.00 17.72 88 ALA H C 1
ATOM 2349 O O . ALA B 2 88 ? 16.161 10.553 -12.022 1.00 18.50 88 ALA H O 1
ATOM 2351 N N . GLU B 2 89 ? 14.016 9.898 -12.215 1.00 16.79 89 GLU H N 1
ATOM 2352 C CA . GLU B 2 89 ? 13.551 11.255 -11.885 1.00 17.50 89 GLU H CA 1
ATOM 2353 C C . GLU B 2 89 ? 13.650 11.608 -10.406 1.00 15.81 89 GLU H C 1
ATOM 2354 O O . GLU B 2 89 ? 13.218 12.725 -10.032 1.00 18.25 89 GLU H O 1
ATOM 2360 N N . ASP B 2 90 ? 14.190 10.709 -9.561 1.00 14.23 90 ASP H N 1
ATOM 2361 C CA . ASP B 2 90 ? 14.565 11.093 -8.206 1.00 13.40 90 ASP H CA 1
ATOM 2362 C C . ASP B 2 90 ? 15.927 11.776 -8.166 1.00 13.91 90 ASP H C 1
ATOM 2363 O O . ASP B 2 90 ? 16.350 12.196 -7.066 1.00 14.37 90 ASP H O 1
ATOM 2368 N N . THR B 2 91 ? 16.643 11.860 -9.307 1.00 13.51 91 THR H N 1
ATOM 2369 C CA . THR B 2 91 ? 17.900 12.569 -9.358 1.00 15.61 91 THR H CA 1
ATOM 2370 C C . THR B 2 91 ? 17.685 14.033 -8.970 1.00 14.19 91 THR H C 1
ATOM 2371 O O . THR B 2 91 ? 16.839 14.726 -9.551 1.00 16.20 91 THR H O 1
ATOM 2375 N N . ALA B 2 92 ? 18.437 14.502 -7.968 1.00 13.41 92 ALA H N 1
ATOM 2376 C CA . ALA B 2 92 ? 18.220 15.855 -7.438 1.00 12.06 92 ALA H CA 1
ATOM 2377 C C . ALA B 2 92 ? 19.308 16.138 -6.409 1.00 13.05 92 ALA H C 1
ATOM 2378 O O . ALA B 2 92 ? 19.934 15.216 -5.857 1.00 13.42 92 ALA H O 1
ATOM 2380 N N . VAL B 2 93 ? 19.324 17.401 -6.000 1.00 13.75 93 VAL H N 1
ATOM 2381 C CA . VAL B 2 93 ? 20.057 17.793 -4.825 1.00 14.93 93 VAL H CA 1
ATOM 2382 C C . VAL B 2 93 ? 18.976 17.703 -3.698 1.00 13.80 93 VAL H C 1
ATOM 2383 O O . VAL B 2 93 ? 17.910 18.133 -3.890 1.00 13.17 93 VAL H O 1
ATOM 2387 N N . TYR B 2 94 ? 19.315 17.060 -2.585 1.00 12.58 94 TYR H N 1
ATOM 2388 C CA . TYR B 2 94 ? 18.381 16.886 -1.479 1.00 12.08 94 TYR H CA 1
ATOM 2389 C C . TYR B 2 94 ? 18.816 17.730 -0.305 1.00 13.08 94 TYR H C 1
ATOM 2390 O O . TYR B 2 94 ? 19.882 17.626 0.125 1.00 13.90 94 TYR H O 1
ATOM 2399 N N . TYR B 2 95 ? 17.893 18.540 0.154 1.00 12.04 95 TYR H N 1
ATOM 2400 C CA . TYR B 2 95 ? 18.116 19.451 1.257 1.00 12.74 95 TYR H CA 1
ATOM 2401 C C . TYR B 2 95 ? 17.329 19.094 2.501 1.00 11.76 95 TYR H C 1
ATOM 2402 O O . TYR B 2 95 ? 16.246 18.703 2.408 1.00 12.90 95 TYR H O 1
ATOM 2411 N N . CYS B 2 96 ? 17.978 19.163 3.645 1.00 11.71 96 CYS H N 1
ATOM 2412 C CA . CYS B 2 96 ? 17.150 19.137 4.839 1.00 13.83 96 CYS H CA 1
ATOM 2413 C C . CYS B 2 96 ? 16.954 20.552 5.392 1.00 12.63 96 CYS H C 1
ATOM 2414 O O . CYS B 2 96 ? 17.775 21.473 5.159 1.00 14.07 96 CYS H O 1
ATOM 2417 N N . ALA B 2 97 ? 15.803 20.744 6.002 1.00 12.59 97 ALA H N 1
ATOM 2418 C CA . ALA B 2 97 ? 15.400 22.017 6.535 1.00 12.07 97 ALA H CA 1
ATOM 2419 C C . ALA B 2 97 ? 14.616 21.901 7.835 1.00 12.00 97 ALA H C 1
ATOM 2420 O O . ALA B 2 97 ? 13.861 21.053 8.030 1.00 12.10 97 ALA H O 1
ATOM 2422 N N . LYS B 2 98 ? 14.811 22.918 8.650 1.00 11.17 98 LYS H N 1
ATOM 2423 C CA . LYS B 2 98 ? 14.170 23.087 9.927 1.00 11.95 98 LYS H CA 1
ATOM 2424 C C . LYS B 2 98 ? 13.031 24.098 9.826 1.00 10.73 98 LYS H C 1
ATOM 2425 O O . LYS B 2 98 ? 13.143 24.998 9.116 1.00 13.38 98 LYS H O 1
ATOM 2431 N N . VAL B 2 99 ? 11.931 23.869 10.528 1.00 10.51 99 VAL H N 1
ATOM 2432 C CA . VAL B 2 99 ? 10.845 24.809 10.604 1.00 11.21 99 VAL H CA 1
ATOM 2433 C C . VAL B 2 99 ? 11.157 25.912 11.637 1.00 11.28 99 VAL H C 1
ATOM 2434 O O . VAL B 2 99 ? 11.945 25.709 12.490 1.00 12.81 99 VAL H O 1
ATOM 2438 N N . SER B 2 100 ? 10.504 27.044 11.462 1.00 11.00 100 SER H N 1
ATOM 2439 C CA . SER B 2 100 ? 10.842 28.219 12.277 1.00 10.66 100 SER H CA 1
ATOM 2440 C C . SER B 2 100 ? 10.460 28.070 13.736 1.00 11.37 100 SER H C 1
ATOM 2441 O O . SER B 2 100 ? 11.206 28.557 14.611 1.00 13.72 100 SER H O 1
ATOM 2444 N N . TYR B 2 101 ? 9.272 27.548 14.001 1.00 12.68 101 TYR H N 1
ATOM 2445 C CA . TYR B 2 101 ? 8.694 27.600 15.351 1.00 12.88 101 TYR H CA 1
ATOM 2446 C C . TYR B 2 101 ? 8.313 26.178 15.765 1.00 12.07 101 TYR H C 1
ATOM 2447 O O . TYR B 2 101 ? 8.477 25.207 14.990 1.00 12.45 101 TYR H O 1
ATOM 2456 N N . LEU B 2 102 ? 7.761 26.052 16.972 1.00 11.39 102 LEU H N 1
ATOM 2457 C CA . LEU B 2 102 ? 7.361 24.738 17.487 1.00 11.95 102 LEU H CA 1
ATOM 2458 C C . LEU B 2 102 ? 5.987 24.360 16.947 1.00 12.42 102 LEU H C 1
ATOM 2459 O O . LEU B 2 102 ? 5.072 23.986 17.716 1.00 12.18 102 LEU H O 1
ATOM 2464 N N . SER B 2 103 ? 5.858 24.379 15.596 1.00 11.84 103 SER H N 1
ATOM 2465 C CA . SER B 2 103 ? 4.613 24.001 14.920 1.00 11.15 103 SER H CA 1
ATOM 2466 C C . SER B 2 103 ? 5.026 23.527 13.537 1.00 12.50 103 SER H C 1
ATOM 2467 O O . SER B 2 103 ? 5.929 24.164 12.965 1.00 13.52 103 SER H O 1
ATOM 2470 N N . THR B 2 104 ? 4.346 22.500 12.988 1.00 11.66 104 THR H N 1
ATOM 2471 C CA . THR B 2 104 ? 4.595 22.212 11.568 1.00 11.87 104 THR H CA 1
ATOM 2472 C C . THR B 2 104 ? 4.025 23.302 10.688 1.00 12.10 104 THR H C 1
ATOM 2473 O O . THR B 2 104 ? 4.435 23.431 9.524 1.00 14.02 104 THR H O 1
ATOM 2477 N N . ALA B 2 105 ? 3.081 24.093 11.207 1.00 10.81 105 ALA H N 1
ATOM 2478 C CA . ALA B 2 105 ? 2.517 25.188 10.417 1.00 11.12 105 ALA H CA 1
ATOM 2479 C C . ALA B 2 105 ? 3.381 26.440 10.568 1.00 12.17 105 ALA H C 1
ATOM 2480 O O . ALA B 2 105 ? 2.919 27.506 11.009 1.00 13.87 105 ALA H O 1
ATOM 2482 N N . SER B 2 106 ? 4.667 26.289 10.212 1.00 11.81 106 SER H N 1
ATOM 2483 C CA . SER B 2 106 ? 5.611 27.416 10.196 1.00 11.73 106 SER H CA 1
ATOM 2484 C C . SER B 2 106 ? 6.593 27.210 9.042 1.00 11.93 106 SER H C 1
ATOM 2485 O O . SER B 2 106 ? 6.693 26.113 8.475 1.00 13.03 106 SER H O 1
ATOM 2488 N N . SER B 2 107 ? 7.201 28.313 8.610 1.00 12.85 107 SER H N 1
ATOM 2489 C CA . SER B 2 107 ? 8.088 28.351 7.446 1.00 12.31 107 SER H CA 1
ATOM 2490 C C . SER B 2 107 ? 9.420 27.630 7.705 1.00 11.53 107 SER H C 1
ATOM 2491 O O . SER B 2 107 ? 9.764 27.242 8.827 1.00 13.78 107 SER H O 1
ATOM 2494 N N . LEU B 2 108 ? 10.165 27.383 6.630 1.00 12.17 108 LEU H N 1
ATOM 2495 C CA . LEU B 2 108 ? 11.456 26.650 6.716 1.00 13.07 108 LEU H CA 1
ATOM 2496 C C . LEU B 2 108 ? 12.605 27.649 6.822 1.00 12.44 108 LEU H C 1
ATOM 2497 O O . LEU B 2 108 ? 13.016 28.254 5.804 1.00 13.36 108 LEU H O 1
ATOM 2502 N N . ASP B 2 109 ? 13.066 27.919 8.069 1.00 12.08 109 ASP H N 1
ATOM 2503 C CA . ASP B 2 109 ? 13.980 29.048 8.228 1.00 12.46 109 ASP H CA 1
ATOM 2504 C C . ASP B 2 109 ? 15.459 28.721 8.060 1.00 14.46 109 ASP H C 1
ATOM 2505 O O . ASP B 2 109 ? 16.243 29.659 7.821 1.00 15.49 109 ASP H O 1
ATOM 2510 N N A TYR B 2 110 ? 15.878 27.449 8.161 0.56 12.41 110 TYR H N 1
ATOM 2511 N N B TYR B 2 110 ? 15.863 27.455 8.132 0.44 13.11 110 TYR H N 1
ATOM 2512 C CA A TYR B 2 110 ? 17.282 27.075 7.973 0.56 13.72 110 TYR H CA 1
ATOM 2513 C CA B TYR B 2 110 ? 17.260 27.133 7.884 0.44 14.39 110 TYR H CA 1
ATOM 2514 C C A TYR B 2 110 ? 17.364 25.840 7.081 0.56 13.75 110 TYR H C 1
ATOM 2515 C C B TYR B 2 110 ? 17.346 25.861 7.064 0.44 14.45 110 TYR H C 1
ATOM 2516 O O A TYR B 2 110 ? 16.595 24.891 7.252 0.56 15.24 110 TYR H O 1
ATOM 2517 O O B TYR B 2 110 ? 16.572 24.921 7.273 0.44 15.99 110 TYR H O 1
ATOM 2534 N N . TRP B 2 111 ? 18.277 25.865 6.121 1.00 13.59 111 TRP H N 1
ATOM 2535 C CA . TRP B 2 111 ? 18.426 24.796 5.124 1.00 13.81 111 TRP H CA 1
ATOM 2536 C C . TRP B 2 111 ? 19.907 24.397 5.114 1.00 15.79 111 TRP H C 1
ATOM 2537 O O . TRP B 2 111 ? 20.793 25.262 5.291 1.00 18.54 111 TRP H O 1
ATOM 2548 N N . GLY B 2 112 ? 20.209 23.111 4.950 1.00 13.72 112 GLY H N 1
ATOM 2549 C CA . GLY B 2 112 ? 21.574 22.730 4.611 1.00 15.11 112 GLY H CA 1
ATOM 2550 C C . GLY B 2 112 ? 21.904 23.119 3.177 1.00 17.16 112 GLY H C 1
ATOM 2551 O O . GLY B 2 112 ? 21.047 23.606 2.429 1.00 18.35 112 GLY H O 1
ATOM 2552 N N . GLN B 2 113 ? 23.142 22.827 2.751 1.00 17.41 113 GLN H N 1
ATOM 2553 C CA . GLN B 2 113 ? 23.472 23.149 1.352 1.00 18.26 113 GLN H CA 1
ATOM 2554 C C . GLN B 2 113 ? 23.249 21.992 0.410 1.00 16.44 113 GLN H C 1
ATOM 2555 O O . GLN B 2 113 ? 23.455 22.170 -0.802 1.00 18.14 113 GLN H O 1
ATOM 2561 N N . GLY B 2 114 ? 22.809 20.834 0.935 1.00 15.65 114 GLY H N 1
ATOM 2562 C CA . GLY B 2 114 ? 22.290 19.747 0.132 1.00 16.09 114 GLY H CA 1
ATOM 2563 C C . GLY B 2 114 ? 23.328 18.662 -0.155 1.00 16.56 114 GLY H C 1
ATOM 2564 O O . GLY B 2 114 ? 24.546 18.866 -0.073 1.00 18.45 114 GLY H O 1
ATOM 2565 N N . THR B 2 115 ? 22.816 17.486 -0.518 1.00 15.90 115 THR H N 1
ATOM 2566 C CA . THR B 2 115 ? 23.644 16.370 -0.951 1.00 16.64 115 THR H CA 1
ATOM 2567 C C . THR B 2 115 ? 23.089 15.875 -2.280 1.00 16.00 115 THR H C 1
ATOM 2568 O O . THR B 2 115 ? 21.869 15.886 -2.494 1.00 16.53 115 THR H O 1
ATOM 2572 N N . LEU B 2 116 ? 23.988 15.521 -3.203 1.00 15.74 116 LEU H N 1
ATOM 2573 C CA . LEU B 2 116 ? 23.612 15.217 -4.582 1.00 16.70 116 LEU H CA 1
ATOM 2574 C C . LEU B 2 116 ? 23.332 13.738 -4.741 1.00 17.45 116 LEU H C 1
ATOM 2575 O O . LEU B 2 116 ? 24.159 12.908 -4.345 1.00 19.80 116 LEU H O 1
ATOM 2580 N N . VAL B 2 117 ? 22.170 13.432 -5.299 1.00 15.87 117 VAL H N 1
ATOM 2581 C CA . VAL B 2 117 ? 21.732 12.066 -5.587 1.00 15.91 117 VAL H CA 1
ATOM 2582 C C . VAL B 2 117 ? 21.561 11.938 -7.091 1.00 17.29 117 VAL H C 1
ATOM 2583 O O . VAL B 2 117 ? 20.770 12.681 -7.695 1.00 17.17 117 VAL H O 1
ATOM 2587 N N . THR B 2 118 ? 22.263 10.971 -7.706 1.00 17.48 118 THR H N 1
ATOM 2588 C CA . THR B 2 118 ? 22.122 10.721 -9.130 1.00 18.86 118 THR H CA 1
ATOM 2589 C C . THR B 2 118 ? 21.623 9.291 -9.301 1.00 19.19 118 THR H C 1
ATOM 2590 O O . THR B 2 118 ? 22.276 8.347 -8.829 1.00 21.58 118 THR H O 1
ATOM 2594 N N . VAL B 2 119 ? 20.481 9.120 -9.957 1.00 18.61 119 VAL H N 1
ATOM 2595 C CA . VAL B 2 119 ? 19.940 7.783 -10.217 1.00 20.02 119 VAL H CA 1
ATOM 2596 C C . VAL B 2 119 ? 20.056 7.546 -11.717 1.00 20.35 119 VAL H C 1
ATOM 2597 O O . VAL B 2 119 ? 19.299 8.135 -12.506 1.00 21.49 119 VAL H O 1
ATOM 2601 N N . SER B 2 120 ? 21.001 6.700 -12.112 1.00 22.37 120 SER H N 1
ATOM 2602 C CA . SER B 2 120 ? 21.343 6.603 -13.524 1.00 26.03 120 SER H CA 1
ATOM 2603 C C . SER B 2 120 ? 22.090 5.316 -13.746 1.00 31.02 120 SER H C 1
ATOM 2604 O O . SER B 2 120 ? 22.771 4.830 -12.847 1.00 29.89 120 SER H O 1
ATOM 2607 N N . SER B 2 121 ? 21.987 4.810 -14.989 1.00 37.29 121 SER H N 1
ATOM 2608 C CA . SER B 2 121 ? 22.890 3.811 -15.524 1.00 47.88 121 SER H CA 1
ATOM 2609 C C . SER B 2 121 ? 23.838 4.405 -16.553 1.00 67.10 121 SER H C 1
ATOM 2610 O O . SER B 2 121 ? 24.727 3.700 -17.030 1.00 58.48 121 SER H O 1
ATOM 2613 N N . ALA B 2 122 ? 23.663 5.676 -16.906 1.00 46.76 122 ALA H N 1
ATOM 2614 C CA . ALA B 2 122 ? 24.457 6.293 -17.956 1.00 42.14 122 ALA H CA 1
ATOM 2615 C C . ALA B 2 122 ? 25.861 6.613 -17.452 1.00 43.12 122 ALA H C 1
ATOM 2616 O O . ALA B 2 122 ? 26.062 6.935 -16.281 1.00 59.56 122 ALA H O 1
ATOM 2618 N N . SER B 2 123 ? 26.846 6.469 -18.334 1.00 55.85 123 SER H N 1
ATOM 2619 C CA . SER B 2 123 ? 28.196 6.917 -18.029 1.00 81.31 123 SER H CA 1
ATOM 2620 C C . SER B 2 123 ? 28.346 8.374 -18.447 1.00 77.03 123 SER H C 1
ATOM 2621 O O . SER B 2 123 ? 27.580 8.892 -19.268 1.00 73.79 123 SER H O 1
ATOM 2624 N N . THR B 2 124 ? 29.327 9.049 -17.853 1.00 60.74 124 THR H N 1
ATOM 2625 C CA . THR B 2 124 ? 29.462 10.484 -18.058 1.00 72.00 124 THR H CA 1
ATOM 2626 C C . THR B 2 124 ? 30.925 10.900 -18.063 1.00 78.02 124 THR H C 1
ATOM 2627 O O . THR B 2 124 ? 31.778 10.271 -17.425 1.00 72.92 124 THR H O 1
ATOM 2631 N N . LYS B 2 125 ? 31.191 11.992 -18.777 1.00 84.89 125 LYS H N 1
ATOM 2632 C CA . LYS B 2 125 ? 32.498 12.637 -18.758 1.00 81.56 125 LYS H CA 1
ATOM 2633 C C . LYS B 2 125 ? 32.630 13.466 -17.482 1.00 47.44 125 LYS H C 1
ATOM 2634 O O . LYS B 2 125 ? 31.824 14.371 -17.240 1.00 66.28 125 LYS H O 1
ATOM 2636 N N . GLY B 2 126 ? 33.628 13.138 -16.654 1.00 46.93 126 GLY H N 1
ATOM 2637 C CA . GLY B 2 126 ? 33.885 13.869 -15.433 1.00 48.92 126 GLY H CA 1
ATOM 2638 C C . GLY B 2 126 ? 34.388 15.276 -15.703 1.00 73.96 126 GLY H C 1
ATOM 2639 O O . GLY B 2 126 ? 34.635 15.661 -16.851 1.00 50.28 126 GLY H O 1
ATOM 2640 N N . PRO B 2 127 ? 34.533 16.080 -14.656 1.00 57.71 127 PRO H N 1
ATOM 2641 C CA . PRO B 2 127 ? 34.879 17.495 -14.868 1.00 67.07 127 PRO H CA 1
ATOM 2642 C C . PRO B 2 127 ? 36.355 17.767 -14.642 1.00 44.75 127 PRO H C 1
ATOM 2643 O O . PRO B 2 127 ? 36.989 17.081 -13.833 1.00 50.93 127 PRO H O 1
ATOM 2647 N N . THR B 2 128 ? 36.913 18.778 -15.315 1.00 48.17 128 THR H N 1
ATOM 2648 C CA . THR B 2 128 ? 38.228 19.297 -14.939 1.00 51.66 128 THR H CA 1
ATOM 2649 C C . THR B 2 128 ? 38.052 20.411 -13.911 1.00 49.73 128 THR H C 1
ATOM 2650 O O . THR B 2 128 ? 37.119 21.219 -14.010 1.00 50.89 128 THR H O 1
ATOM 2654 N N . VAL B 2 129 ? 38.919 20.425 -12.900 1.00 46.26 129 VAL H N 1
ATOM 2655 C CA . VAL B 2 129 ? 38.828 21.385 -11.805 1.00 51.28 129 VAL H CA 1
ATOM 2656 C C . VAL B 2 129 ? 40.157 22.129 -11.690 1.00 65.99 129 VAL H C 1
ATOM 2657 O O . VAL B 2 129 ? 41.219 21.500 -11.674 1.00 40.32 129 VAL H O 1
ATOM 2661 N N . LYS B 2 130 ? 40.102 23.458 -11.573 1.00 51.86 130 LYS H N 1
ATOM 2662 C CA . LYS B 2 130 ? 41.323 24.242 -11.399 1.00 43.63 130 LYS H CA 1
ATOM 2663 C C . LYS B 2 130 ? 40.986 25.549 -10.694 1.00 37.90 130 LYS H C 1
ATOM 2664 O O . LYS B 2 130 ? 39.903 26.104 -10.885 1.00 36.96 130 LYS H O 1
ATOM 2670 N N . ILE B 2 131 ? 41.900 26.007 -9.844 1.00 36.58 131 ILE H N 1
ATOM 2671 C CA . ILE B 2 131 ? 41.714 27.236 -9.081 1.00 36.16 131 ILE H CA 1
ATOM 2672 C C . ILE B 2 131 ? 42.629 28.320 -9.634 1.00 35.50 131 ILE H C 1
ATOM 2673 O O . ILE B 2 131 ? 43.845 28.119 -9.776 1.00 34.05 131 ILE H O 1
ATOM 2678 N N . LEU B 2 132 ? 42.050 29.490 -9.888 1.00 33.88 132 LEU H N 1
ATOM 2679 C CA . LEU B 2 132 ? 42.798 30.680 -10.248 1.00 34.95 132 LEU H CA 1
ATOM 2680 C C . LEU B 2 132 ? 42.675 31.710 -9.128 1.00 35.11 132 LEU H C 1
ATOM 2681 O O . LEU B 2 132 ? 41.831 31.585 -8.235 1.00 34.41 132 LEU H O 1
ATOM 2686 N N . GLN B 2 133 ? 43.535 32.741 -9.159 1.00 35.70 133 GLN H N 1
ATOM 2687 C CA . GLN B 2 133 ? 43.494 33.686 -8.054 1.00 35.44 133 GLN H CA 1
ATOM 2688 C C . GLN B 2 133 ? 43.872 35.081 -8.541 1.00 36.18 133 GLN H C 1
ATOM 2689 O O . GLN B 2 133 ? 44.474 35.257 -9.610 1.00 34.77 133 GLN H O 1
ATOM 2695 N N . SER B 2 134 ? 43.482 36.074 -7.741 1.00 35.63 134 SER H N 1
ATOM 2696 C CA . SER B 2 134 ? 43.831 37.472 -8.005 1.00 37.58 134 SER H CA 1
ATOM 2697 C C . SER B 2 134 ? 45.320 37.643 -8.325 1.00 36.76 134 SER H C 1
ATOM 2698 O O . SER B 2 134 ? 46.181 37.030 -7.692 1.00 37.73 134 SER H O 1
ATOM 2701 N N . ILE B 2 135 ? 45.627 38.497 -9.298 1.00 35.15 135 ILE H N 1
ATOM 2702 C CA . ILE B 2 135 ? 46.992 39.004 -9.442 1.00 32.32 135 ILE H CA 1
ATOM 2703 C C . ILE B 2 135 ? 47.130 40.270 -8.606 1.00 33.43 135 ILE H C 1
ATOM 2704 O O . ILE B 2 135 ? 46.143 40.920 -8.232 1.00 34.40 135 ILE H O 1
ATOM 2709 N N . CYS B 2 136 ? 48.376 40.635 -8.311 1.00 34.77 136 CYS H N 1
ATOM 2710 C CA . CYS B 2 136 ? 48.667 41.917 -7.686 1.00 37.23 136 CYS H CA 1
ATOM 2711 C C . CYS B 2 136 ? 48.742 43.028 -8.735 1.00 37.75 136 CYS H C 1
ATOM 2712 O O . CYS B 2 136 ? 48.831 42.772 -9.936 1.00 34.60 136 CYS H O 1
ATOM 2715 N N . ASP B 2 137 ? 48.686 44.286 -8.280 1.00 37.82 137 ASP H N 1
ATOM 2716 C CA . ASP B 2 137 ? 48.678 45.378 -9.252 1.00 41.46 137 ASP H CA 1
ATOM 2717 C C . ASP B 2 137 ? 50.106 45.687 -9.704 1.00 41.54 137 ASP H C 1
ATOM 2718 O O . ASP B 2 137 ? 51.064 44.977 -9.376 1.00 38.89 137 ASP H O 1
ATOM 2723 N N . GLY B 2 138 ? 50.252 46.756 -10.498 1.00 52.88 138 GLY H N 1
ATOM 2724 C CA . GLY B 2 138 ? 51.545 47.060 -11.087 1.00 51.49 138 GLY H CA 1
ATOM 2725 C C . GLY B 2 138 ? 52.621 47.328 -10.055 1.00 66.21 138 GLY H C 1
ATOM 2726 O O . GLY B 2 138 ? 53.803 47.079 -10.307 1.00 51.49 138 GLY H O 1
ATOM 2727 N N . GLY B 2 139 ? 52.231 47.826 -8.886 1.00 62.33 139 GLY H N 1
ATOM 2728 C CA . GLY B 2 139 ? 53.145 48.027 -7.785 1.00 51.80 139 GLY H CA 1
ATOM 2729 C C . GLY B 2 139 ? 53.391 46.813 -6.934 1.00 74.05 139 GLY H C 1
ATOM 2730 O O . GLY B 2 139 ? 54.123 46.911 -5.948 1.00 70.21 139 GLY H O 1
ATOM 2731 N N . GLY B 2 140 ? 52.798 45.669 -7.276 1.00 54.05 140 GLY H N 1
ATOM 2732 C CA . GLY B 2 140 ? 52.981 44.460 -6.496 1.00 50.18 140 GLY H CA 1
ATOM 2733 C C . GLY B 2 140 ? 52.104 44.339 -5.263 1.00 42.73 140 GLY H C 1
ATOM 2734 O O . GLY B 2 140 ? 52.342 43.447 -4.443 1.00 53.07 140 GLY H O 1
ATOM 2735 N N . HIS B 2 141 ? 51.082 45.179 -5.133 1.00 44.65 141 HIS H N 1
ATOM 2736 C CA . HIS B 2 141 ? 50.207 45.222 -3.968 1.00 51.68 141 HIS H CA 1
ATOM 2737 C C . HIS B 2 141 ? 48.977 44.347 -4.187 1.00 55.35 141 HIS H C 1
ATOM 2738 O O . HIS B 2 141 ? 48.476 44.235 -5.307 1.00 44.06 141 HIS H O 1
ATOM 2745 N N . PHE B 2 142 ? 48.478 43.741 -3.100 1.00 54.71 142 PHE H N 1
ATOM 2746 C CA . PHE B 2 142 ? 47.256 42.949 -3.185 1.00 48.88 142 PHE H CA 1
ATOM 2747 C C . PHE B 2 142 ? 46.053 43.841 -3.503 1.00 41.32 142 PHE H C 1
ATOM 2748 O O . PHE B 2 142 ? 46.024 45.015 -3.129 1.00 43.63 142 PHE H O 1
ATOM 2756 N N . PRO B 2 143 ? 45.030 43.309 -4.165 1.00 43.24 143 PRO H N 1
ATOM 2757 C CA . PRO B 2 143 ? 43.778 44.050 -4.282 1.00 39.26 143 PRO H CA 1
ATOM 2758 C C . PRO B 2 143 ? 43.153 44.204 -2.903 1.00 46.59 143 PRO H C 1
ATOM 2759 O O . PRO B 2 143 ? 43.638 43.588 -1.936 1.00 42.72 143 PRO H O 1
ATOM 2763 N N . PRO B 2 144 ? 42.070 44.989 -2.764 1.00 54.42 144 PRO H N 1
ATOM 2764 C CA . PRO B 2 144 ? 41.418 45.100 -1.441 1.00 52.25 144 PRO H CA 1
ATOM 2765 C C . PRO B 2 144 ? 41.023 43.752 -0.861 1.00 64.43 144 PRO H C 1
ATOM 2766 O O . PRO B 2 144 ? 41.195 43.513 0.343 1.00 44.00 144 PRO H O 1
ATOM 2770 N N . THR B 2 145 ? 40.527 42.843 -1.698 1.00 42.53 145 THR H N 1
ATOM 2771 C CA . THR B 2 145 ? 40.273 41.478 -1.275 1.00 43.30 145 THR H CA 1
ATOM 2772 C C . THR B 2 145 ? 40.821 40.526 -2.330 1.00 42.56 145 THR H C 1
ATOM 2773 O O . THR B 2 145 ? 41.089 40.926 -3.465 1.00 49.96 145 THR H O 1
ATOM 2777 N N . ILE B 2 146 ? 41.027 39.268 -1.923 1.00 35.42 146 ILE H N 1
ATOM 2778 C CA . ILE B 2 146 ? 41.613 38.227 -2.755 1.00 35.18 146 ILE H CA 1
ATOM 2779 C C . ILE B 2 146 ? 40.496 37.312 -3.244 1.00 35.92 146 ILE H C 1
ATOM 2780 O O . ILE B 2 146 ? 39.755 36.738 -2.428 1.00 36.22 146 ILE H O 1
ATOM 2785 N N . GLN B 2 147 ? 40.406 37.136 -4.556 1.00 35.65 147 GLN H N 1
ATOM 2786 C CA . GLN B 2 147 ? 39.419 36.262 -5.159 1.00 37.56 147 GLN H CA 1
ATOM 2787 C C . GLN B 2 147 ? 40.103 34.958 -5.514 1.00 34.64 147 GLN H C 1
ATOM 2788 O O . GLN B 2 147 ? 41.177 34.968 -6.123 1.00 33.50 147 GLN H O 1
ATOM 2794 N N . LEU B 2 148 ? 39.479 33.842 -5.164 1.00 33.30 148 LEU H N 1
ATOM 2795 C CA . LEU B 2 148 ? 39.854 32.551 -5.715 1.00 33.81 148 LEU H CA 1
ATOM 2796 C C . LEU B 2 148 ? 38.727 32.124 -6.633 1.00 34.35 148 LEU H C 1
ATOM 2797 O O . LEU B 2 148 ? 37.553 32.153 -6.234 1.00 35.86 148 LEU H O 1
ATOM 2802 N N . LEU B 2 149 ? 39.068 31.712 -7.846 1.00 31.95 149 LEU H N 1
ATOM 2803 C CA . LEU B 2 149 ? 38.050 31.331 -8.820 1.00 31.82 149 LEU H CA 1
ATOM 2804 C C . LEU B 2 149 ? 38.245 29.858 -9.132 1.00 32.10 149 LEU H C 1
ATOM 2805 O O . LEU B 2 149 ? 39.280 29.476 -9.699 1.00 33.74 149 LEU H O 1
ATOM 2810 N N . CYS B 2 150 ? 37.284 29.030 -8.733 1.00 31.40 150 CYS H N 1
ATOM 2811 C CA . CYS B 2 150 ? 37.320 27.606 -9.054 1.00 30.88 150 CYS H CA 1
ATOM 2812 C C . CYS B 2 150 ? 36.548 27.365 -10.347 1.00 31.22 150 CYS H C 1
ATOM 2813 O O . CYS B 2 150 ? 35.350 27.669 -10.424 1.00 30.68 150 CYS H O 1
ATOM 2816 N N . LEU B 2 151 ? 37.245 26.861 -11.367 1.00 32.78 151 LEU H N 1
ATOM 2817 C CA . LEU B 2 151 ? 36.679 26.638 -12.692 1.00 35.73 151 LEU H CA 1
ATOM 2818 C C . LEU B 2 151 ? 36.398 25.148 -12.836 1.00 36.98 151 LEU H C 1
ATOM 2819 O O . LEU B 2 151 ? 37.325 24.329 -12.763 1.00 36.00 151 LEU H O 1
ATOM 2824 N N . VAL B 2 152 ? 35.141 24.802 -13.069 1.00 36.56 152 VAL H N 1
ATOM 2825 C CA . VAL B 2 152 ? 34.730 23.411 -13.207 1.00 34.94 152 VAL H CA 1
ATOM 2826 C C . VAL B 2 152 ? 34.129 23.284 -14.598 1.00 36.75 152 VAL H C 1
ATOM 2827 O O . VAL B 2 152 ? 33.068 23.853 -14.883 1.00 42.94 152 VAL H O 1
ATOM 2831 N N . SER B 2 153 ? 34.806 22.549 -15.469 1.00 38.67 153 SER H N 1
ATOM 2832 C CA . SER B 2 153 ? 34.464 22.573 -16.883 1.00 50.13 153 SER H CA 1
ATOM 2833 C C . SER B 2 153 ? 34.520 21.178 -17.497 1.00 49.79 153 SER H C 1
ATOM 2834 O O . SER B 2 153 ? 35.139 20.257 -16.962 1.00 48.39 153 SER H O 1
ATOM 2837 N N . GLY B 2 154 ? 33.906 21.053 -18.666 1.00 60.56 154 GLY H N 1
ATOM 2838 C CA . GLY B 2 154 ? 34.174 19.893 -19.501 1.00 79.22 154 GLY H CA 1
ATOM 2839 C C . GLY B 2 154 ? 33.621 18.603 -18.941 1.00 86.60 154 GLY H C 1
ATOM 2840 O O . GLY B 2 154 ? 34.319 17.577 -18.922 1.00 74.24 154 GLY H O 1
ATOM 2841 N N . TYR B 2 155 ? 32.387 18.638 -18.461 1.00 82.40 155 TYR H N 1
ATOM 2842 C CA . TYR B 2 155 ? 31.709 17.473 -17.930 1.00 90.97 155 TYR H CA 1
ATOM 2843 C C . TYR B 2 155 ? 30.363 17.362 -18.619 1.00 89.41 155 TYR H C 1
ATOM 2844 O O . TYR B 2 155 ? 29.799 18.370 -19.059 1.00 87.91 155 TYR H O 1
ATOM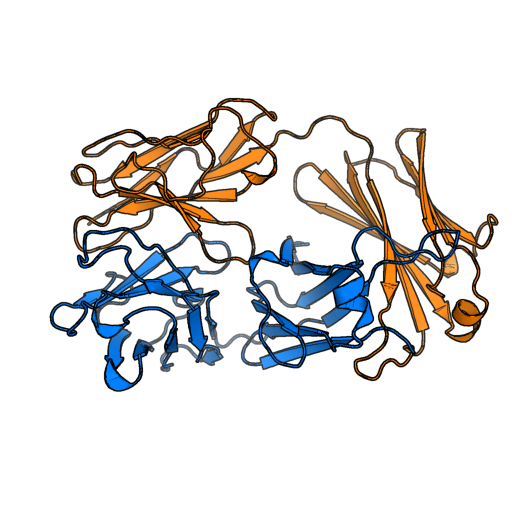 2853 N N . THR B 2 156 ? 29.877 16.127 -18.742 1.00 91.53 156 THR H N 1
ATOM 2854 C CA . THR B 2 156 ? 28.569 15.900 -19.334 1.00 82.01 156 THR H CA 1
ATOM 2855 C C . THR B 2 156 ? 27.554 16.797 -18.624 1.00 85.44 156 THR H C 1
ATOM 2856 O O . THR B 2 156 ? 27.573 16.880 -17.383 1.00 73.11 156 THR H O 1
ATOM 2860 N N . PRO B 2 157 ? 26.717 17.533 -19.360 1.00 90.85 157 PRO H N 1
ATOM 2861 C CA . PRO B 2 157 ? 25.732 18.394 -18.700 1.00 74.76 157 PRO H CA 1
ATOM 2862 C C . PRO B 2 157 ? 24.951 17.625 -17.647 1.00 94.15 157 PRO H C 1
ATOM 2863 O O . PRO B 2 157 ? 24.476 16.504 -17.871 1.00 75.25 157 PRO H O 1
ATOM 2867 N N . GLY B 2 158 ? 24.876 18.230 -16.478 1.00 72.53 158 GLY H N 1
ATOM 2868 C CA . GLY B 2 158 ? 24.274 17.615 -15.319 1.00 46.62 158 GLY H CA 1
ATOM 2869 C C . GLY B 2 158 ? 24.673 18.443 -14.122 1.00 82.77 158 GLY H C 1
ATOM 2870 O O . GLY B 2 158 ? 25.412 19.414 -14.244 1.00 53.54 158 GLY H O 1
ATOM 2871 N N . THR B 2 159 ? 24.181 18.029 -12.959 1.00 72.94 159 THR H N 1
ATOM 2872 C CA . THR B 2 159 ? 24.416 18.792 -11.743 1.00 77.90 159 THR H CA 1
ATOM 2873 C C . THR B 2 159 ? 25.830 18.624 -11.187 1.00 73.52 159 THR H C 1
ATOM 2874 O O . THR B 2 159 ? 26.361 17.512 -11.090 1.00 50.42 159 THR H O 1
ATOM 2878 N N . ILE B 2 160 ? 26.426 19.746 -10.795 1.00 45.78 160 ILE H N 1
ATOM 2879 C CA . ILE B 2 160 ? 27.663 19.763 -10.027 1.00 74.47 160 ILE H CA 1
ATOM 2880 C C . ILE B 2 160 ? 27.380 20.261 -8.615 1.00 56.04 160 ILE H C 1
ATOM 2881 O O . ILE B 2 160 ? 26.632 21.228 -8.427 1.00 78.23 160 ILE H O 1
ATOM 2886 N N . GLN B 2 161 ? 27.988 19.603 -7.623 1.00 41.45 161 GLN H N 1
ATOM 2887 C CA . GLN B 2 161 ? 28.130 20.183 -6.295 1.00 39.50 161 GLN H CA 1
ATOM 2888 C C . GLN B 2 161 ? 29.557 20.715 -6.130 1.00 36.72 161 GLN H C 1
ATOM 2889 O O . GLN B 2 161 ? 30.526 19.961 -6.299 1.00 41.73 161 GLN H O 1
ATOM 2895 N N . ILE B 2 162 ? 29.672 22.006 -5.818 1.00 36.08 162 ILE H N 1
ATOM 2896 C CA . ILE B 2 162 ? 30.938 22.659 -5.482 1.00 37.42 162 ILE H CA 1
ATOM 2897 C C . ILE B 2 162 ? 30.933 23.082 -4.017 1.00 38.10 162 ILE H C 1
ATOM 2898 O O . ILE B 2 162 ? 30.042 23.817 -3.571 1.00 38.70 162 ILE H O 1
ATOM 2903 N N . THR B 2 163 ? 31.974 22.687 -3.292 1.00 37.54 163 THR H N 1
ATOM 2904 C CA . THR B 2 163 ? 32.134 23.068 -1.903 1.00 35.87 163 THR H CA 1
ATOM 2905 C C . THR B 2 163 ? 33.524 23.652 -1.712 1.00 38.60 163 THR H C 1
ATOM 2906 O O . THR B 2 163 ? 34.509 23.051 -2.159 1.00 40.15 163 THR H O 1
ATOM 2910 N N . TRP B 2 164 ? 33.613 24.791 -1.033 1.00 41.72 164 TRP H N 1
ATOM 2911 C CA . TRP B 2 164 ? 34.908 25.321 -0.613 1.00 48.75 164 TRP H CA 1
ATOM 2912 C C . TRP B 2 164 ? 35.264 24.831 0.784 1.00 63.91 164 TRP H C 1
ATOM 2913 O O . TRP B 2 164 ? 34.463 24.962 1.715 1.00 57.43 164 TRP H O 1
ATOM 2924 N N . LEU B 2 165 ? 36.484 24.308 0.928 1.00 48.21 165 LEU H N 1
ATOM 2925 C CA . LEU B 2 165 ? 37.008 23.835 2.203 1.00 38.71 165 LEU H CA 1
ATOM 2926 C C . LEU B 2 165 ? 38.179 24.724 2.601 1.00 76.69 165 LEU H C 1
ATOM 2927 O O . LEU B 2 165 ? 38.995 25.106 1.753 1.00 46.65 165 LEU H O 1
ATOM 2932 N N . GLU B 2 166 ? 38.266 25.039 3.888 1.00 46.58 166 GLU H N 1
ATOM 2933 C CA . GLU B 2 166 ? 39.410 25.733 4.474 1.00 46.92 166 GLU H CA 1
ATOM 2934 C C . GLU B 2 166 ? 40.088 24.777 5.456 1.00 78.03 166 GLU H C 1
ATOM 2935 O O . GLU B 2 166 ? 39.550 24.509 6.535 1.00 48.29 166 GLU H O 1
ATOM 2941 N N . ASP B 2 167 ? 41.253 24.241 5.082 1.00 58.64 167 ASP H N 1
ATOM 2942 C CA . ASP B 2 167 ? 41.968 23.290 5.941 1.00 73.28 167 ASP H CA 1
ATOM 2943 C C . ASP B 2 167 ? 41.109 22.053 6.223 1.00 82.02 167 ASP H C 1
ATOM 2944 O O . ASP B 2 167 ? 41.139 21.485 7.320 1.00 62.41 167 ASP H O 1
ATOM 2949 N N . GLY B 2 168 ? 40.323 21.638 5.222 1.00 63.59 168 GLY H N 1
ATOM 2950 C CA . GLY B 2 168 ? 39.414 20.515 5.339 1.00 62.69 168 GLY H CA 1
ATOM 2951 C C . GLY B 2 168 ? 38.035 20.838 5.893 1.00 44.96 168 GLY H C 1
ATOM 2952 O O . GLY B 2 168 ? 37.149 19.981 5.813 1.00 61.83 168 GLY H O 1
ATOM 2953 N N . GLN B 2 169 ? 37.841 22.023 6.490 1.00 46.02 169 GLN H N 1
ATOM 2954 C CA . GLN B 2 169 ? 36.558 22.451 7.036 1.00 55.40 169 GLN H CA 1
ATOM 2955 C C . GLN B 2 169 ? 35.731 23.119 5.949 1.00 59.63 169 GLN H C 1
ATOM 2956 O O . GLN B 2 169 ? 36.246 23.943 5.196 1.00 47.86 169 GLN H O 1
ATOM 2962 N N . VAL B 2 170 ? 34.435 22.801 5.901 1.00 50.67 170 VAL H N 1
ATOM 2963 C CA . VAL B 2 170 ? 33.549 23.450 4.936 1.00 44.85 170 VAL H CA 1
ATOM 2964 C C . VAL B 2 170 ? 33.424 24.922 5.280 1.00 42.20 170 VAL H C 1
ATOM 2965 O O . VAL B 2 170 ? 33.253 25.294 6.444 1.00 40.36 170 VAL H O 1
ATOM 2969 N N . MET B 2 171 ? 33.512 25.773 4.270 1.00 39.69 171 MET H N 1
ATOM 2970 C CA . MET B 2 171 ? 33.480 27.201 4.502 1.00 41.66 171 MET H CA 1
ATOM 2971 C C . MET B 2 171 ? 32.047 27.726 4.475 1.00 40.99 171 MET H C 1
ATOM 2972 O O . MET B 2 171 ? 31.148 27.113 3.890 1.00 53.58 171 MET H O 1
ATOM 2977 N N . ASP B 2 172 ? 31.844 28.870 5.147 1.00 41.55 172 ASP H N 1
ATOM 2978 C CA . ASP B 2 172 ? 30.597 29.641 5.094 1.00 48.39 172 ASP H CA 1
ATOM 2979 C C . ASP B 2 172 ? 30.062 29.744 3.673 1.00 70.76 172 ASP H C 1
ATOM 2980 O O . ASP B 2 172 ? 30.787 30.125 2.750 1.00 39.98 172 ASP H O 1
ATOM 2985 N N . VAL B 2 173 ? 28.764 29.465 3.521 1.00 43.27 173 VAL H N 1
ATOM 2986 C CA . VAL B 2 173 ? 28.140 29.477 2.200 1.00 40.02 173 VAL H CA 1
ATOM 2987 C C . VAL B 2 173 ? 28.113 30.878 1.615 1.00 38.91 173 VAL H C 1
ATOM 2988 O O . VAL B 2 173 ? 28.195 31.036 0.391 1.00 37.18 173 VAL H O 1
ATOM 2992 N N . ASP B 2 174 ? 28.029 31.917 2.450 1.00 40.07 174 ASP H N 1
ATOM 2993 C CA . ASP B 2 174 ? 27.922 33.270 1.907 1.00 42.03 174 ASP H CA 1
ATOM 2994 C C . ASP B 2 174 ? 29.262 33.862 1.472 1.00 43.57 174 ASP H C 1
ATOM 2995 O O . ASP B 2 174 ? 29.269 34.960 0.917 1.00 41.36 174 ASP H O 1
ATOM 3000 N N . LEU B 2 175 ? 30.374 33.147 1.645 1.00 42.60 175 LEU H N 1
ATOM 3001 C CA . LEU B 2 175 ? 31.673 33.630 1.169 1.00 48.26 175 LEU H CA 1
ATOM 3002 C C . LEU B 2 175 ? 31.905 33.360 -0.317 1.00 63.79 175 LEU H C 1
ATOM 3003 O O . LEU B 2 175 ? 32.934 33.788 -0.861 1.00 40.29 175 LEU H O 1
ATOM 3008 N N . SER B 2 176 ? 31.009 32.640 -0.988 1.00 49.28 176 SER H N 1
ATOM 3009 C CA . SER B 2 176 ? 31.209 32.316 -2.399 1.00 40.83 176 SER H CA 1
ATOM 3010 C C . SER B 2 176 ? 29.919 32.529 -3.174 1.00 41.65 176 SER H C 1
ATOM 3011 O O . SER B 2 176 ? 28.825 32.487 -2.612 1.00 40.16 176 SER H O 1
ATOM 3014 N N . THR B 2 177 ? 30.062 32.804 -4.465 1.00 39.03 177 THR H N 1
ATOM 3015 C CA . THR B 2 177 ? 28.950 32.840 -5.406 1.00 37.11 177 THR H CA 1
ATOM 3016 C C . THR B 2 177 ? 29.290 31.946 -6.580 1.00 42.95 177 THR H C 1
ATOM 3017 O O . THR B 2 177 ? 30.463 31.720 -6.874 1.00 40.34 177 THR H O 1
ATOM 3021 N N . ALA B 2 178 ? 28.269 31.433 -7.254 1.00 37.38 178 ALA H N 1
ATOM 3022 C CA . ALA B 2 178 ? 28.506 30.488 -8.332 1.00 37.85 178 ALA H CA 1
ATOM 3023 C C . ALA B 2 178 ? 27.655 30.858 -9.536 1.00 39.88 178 ALA H C 1
ATOM 3024 O O . ALA B 2 178 ? 26.533 31.342 -9.396 1.00 39.94 178 ALA H O 1
ATOM 3026 N N . SER B 2 179 ? 28.197 30.617 -10.724 1.00 40.98 179 SER H N 1
ATOM 3027 C CA . SER B 2 179 ? 27.462 30.865 -11.961 1.00 47.34 179 SER H CA 1
ATOM 3028 C C . SER B 2 179 ? 27.825 29.803 -12.986 1.00 74.94 179 SER H C 1
ATOM 3029 O O . SER B 2 179 ? 28.986 29.389 -13.077 1.00 55.01 179 SER H O 1
ATOM 3032 N N . THR B 2 18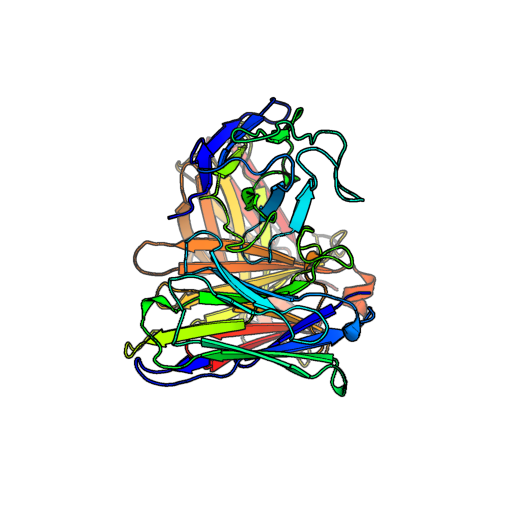0 ? 26.833 29.378 -13.765 1.00 62.71 180 THR H N 1
ATOM 3033 C CA . THR B 2 180 ? 27.008 28.317 -14.740 1.00 61.27 180 THR H CA 1
ATOM 3034 C C . THR B 2 180 ? 26.631 28.814 -16.131 1.00 63.17 180 THR H C 1
ATOM 3035 O O . THR B 2 180 ? 25.737 29.655 -16.281 1.00 58.25 180 THR H O 1
ATOM 3039 N N . THR B 2 181 ? 27.355 28.327 -17.141 1.00 42.86 181 THR H N 1
ATOM 3040 C CA . THR B 2 181 ? 26.979 28.476 -18.547 1.00 49.88 181 THR H CA 1
ATOM 3041 C C . THR B 2 181 ? 27.041 27.111 -19.234 1.00 80.09 181 THR H C 1
ATOM 3042 O O . THR B 2 181 ? 27.881 26.270 -18.895 1.00 55.94 181 THR H O 1
ATOM 3046 N N . GLN B 2 182 ? 26.137 26.888 -20.197 1.00 73.88 182 GLN H N 1
ATOM 3047 C CA . GLN B 2 182 ? 26.042 25.628 -20.936 1.00 74.02 182 GLN H CA 1
ATOM 3048 C C . GLN B 2 182 ? 26.230 25.899 -22.422 1.00 86.86 182 GLN H C 1
ATOM 3049 O O . GLN B 2 182 ? 25.409 26.590 -23.036 1.00 73.65 182 GLN H O 1
ATOM 3051 N N . GLU B 2 183 ? 27.297 25.337 -23.004 1.00 72.95 183 GLU H N 1
ATOM 3052 C CA . GLU B 2 183 ? 27.559 25.519 -24.430 1.00 74.01 183 GLU H CA 1
ATOM 3053 C C . GLU B 2 183 ? 26.574 24.764 -25.316 1.00 86.63 183 GLU H C 1
ATOM 3054 O O . GLU B 2 183 ? 26.614 24.932 -26.541 1.00 90.16 183 GLU H O 1
ATOM 3056 N N . GLY B 2 184 ? 25.683 23.964 -24.733 1.00 85.45 184 GLY H N 1
ATOM 3057 C CA . GLY B 2 184 ? 24.840 23.063 -25.493 1.00 46.62 184 GLY H CA 1
ATOM 3058 C C . GLY B 2 184 ? 25.379 21.656 -25.349 1.00 64.90 184 GLY H C 1
ATOM 3059 O O . GLY B 2 184 ? 24.725 20.778 -24.774 1.00 79.24 184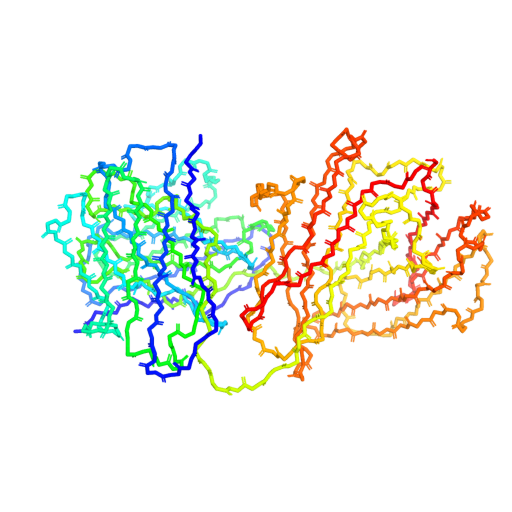 GLY H O 1
ATOM 3060 N N . GLU B 2 185 ? 26.596 21.436 -25.849 1.00 66.42 185 GLU H N 1
ATOM 3061 C CA . GLU B 2 185 ? 27.234 20.134 -25.676 1.00 68.38 185 GLU H CA 1
ATOM 3062 C C . GLU B 2 185 ? 27.614 19.889 -24.217 1.00 84.15 185 GLU H C 1
ATOM 3063 O O . GLU B 2 185 ? 27.375 18.798 -23.687 1.00 82.47 185 GLU H O 1
ATOM 3065 N N . LEU B 2 186 ? 28.198 20.889 -23.549 1.00 95.60 186 LEU H N 1
ATOM 3066 C CA . LEU B 2 186 ? 28.755 20.712 -22.211 1.00 75.13 186 LEU H CA 1
ATOM 3067 C C . LEU B 2 186 ? 28.501 21.955 -21.359 1.00 84.57 186 LEU H C 1
ATOM 3068 O O . LEU B 2 186 ? 28.338 23.069 -21.873 1.00 56.69 186 LEU H O 1
ATOM 3073 N N . ALA B 2 187 ? 28.496 21.757 -20.038 1.00 80.21 187 ALA H N 1
ATOM 3074 C CA . ALA B 2 187 ? 28.346 22.843 -19.077 1.00 73.48 187 ALA H CA 1
ATOM 3075 C C . ALA B 2 187 ? 29.675 23.142 -18.391 1.00 50.48 187 ALA H C 1
ATOM 3076 O O . ALA B 2 187 ? 30.622 22.348 -18.429 1.00 49.01 187 ALA H O 1
ATOM 3078 N N . SER B 2 188 ? 29.742 24.321 -17.773 1.00 47.57 188 SER H N 1
ATOM 3079 C CA . SER B 2 188 ? 30.940 24.755 -17.071 1.00 50.03 188 SER H CA 1
ATOM 3080 C C . SER B 2 188 ? 30.531 25.728 -15.975 1.00 64.80 188 SER H C 1
ATOM 3081 O O . SER B 2 188 ? 29.676 26.590 -16.193 1.00 52.58 188 SER H O 1
ATOM 3084 N N . THR B 2 189 ? 31.155 25.604 -14.803 1.00 42.41 189 THR H N 1
ATOM 3085 C CA . THR B 2 189 ? 30.758 26.405 -13.647 1.00 43.70 189 THR H CA 1
ATOM 3086 C C . THR B 2 189 ? 31.969 27.137 -13.080 1.00 55.80 189 THR H C 1
ATOM 3087 O O . THR B 2 189 ? 33.083 26.613 -13.126 1.00 48.29 189 THR H O 1
ATOM 3091 N N . GLN B 2 190 ? 31.746 28.367 -12.595 1.00 48.86 190 GLN H N 1
ATOM 3092 C CA . GLN B 2 190 ? 32.748 29.199 -11.928 1.00 51.92 190 GLN H CA 1
ATOM 3093 C C . GLN B 2 190 ? 32.258 29.501 -10.508 1.00 66.51 190 GLN H C 1
ATOM 3094 O O . GLN B 2 190 ? 31.201 30.121 -10.339 1.00 52.70 190 GLN H O 1
ATOM 3100 N N . SER B 2 191 ? 33.020 29.092 -9.485 1.00 40.96 191 SER H N 1
ATOM 3101 C CA . SER B 2 191 ? 32.713 29.459 -8.098 1.00 34.43 191 SER H CA 1
ATOM 3102 C C . SER B 2 191 ? 33.761 30.452 -7.598 1.00 32.96 191 SER H C 1
ATOM 3103 O O . SER B 2 191 ? 34.957 30.137 -7.554 1.00 31.59 191 SER H O 1
ATOM 3106 N N . GLU B 2 192 ? 33.313 31.629 -7.181 1.00 33.77 192 GLU H N 1
ATOM 3107 C CA . GLU B 2 192 ? 34.218 32.692 -6.781 1.00 33.31 192 GLU H CA 1
ATOM 3108 C C . GLU B 2 192 ? 34.181 32.835 -5.263 1.00 34.27 192 GLU H C 1
ATOM 3109 O O . GLU B 2 192 ? 33.129 33.147 -4.695 1.00 33.62 192 GLU H O 1
ATOM 3115 N N . LEU B 2 193 ? 35.328 32.626 -4.611 1.00 34.14 193 LEU H N 1
ATOM 3116 C CA . LEU B 2 193 ? 35.463 32.804 -3.170 1.00 35.40 193 LEU H CA 1
ATOM 3117 C C . LEU B 2 193 ? 36.139 34.133 -2.893 1.00 49.94 193 LEU H C 1
ATOM 3118 O O . LEU B 2 193 ? 37.155 34.456 -3.507 1.00 39.86 193 LEU H O 1
ATOM 3123 N N . THR B 2 194 ? 35.595 34.896 -1.963 1.00 39.35 194 THR H N 1
ATOM 3124 C CA . THR B 2 194 ? 36.169 36.186 -1.592 1.00 42.24 194 THR H CA 1
ATOM 3125 C C . THR B 2 194 ? 36.829 36.078 -0.225 1.00 56.72 194 THR H C 1
ATOM 3126 O O . THR B 2 194 ? 36.148 35.811 0.768 1.00 52.55 194 THR H O 1
ATOM 3130 N N . LEU B 2 195 ? 38.144 36.308 -0.175 1.00 40.98 195 LEU H N 1
ATOM 3131 C CA . LEU B 2 195 ? 38.942 36.194 1.038 1.00 42.38 195 LEU H CA 1
ATOM 3132 C C . LEU B 2 195 ? 39.533 37.552 1.391 1.00 46.71 195 LEU H C 1
ATOM 3133 O O . LEU B 2 195 ? 40.002 38.274 0.513 1.00 41.76 195 LEU H O 1
ATOM 3138 N N . SER B 2 196 ? 39.553 37.890 2.673 1.00 58.71 196 SER H N 1
ATOM 3139 C CA . SER B 2 196 ? 40.254 39.105 3.050 1.00 46.99 196 SER H CA 1
ATOM 3140 C C . SER B 2 196 ? 41.770 38.876 2.994 1.00 43.35 196 SER H C 1
ATOM 3141 O O . SER B 2 196 ? 42.270 37.740 2.963 1.00 42.57 196 SER H O 1
ATOM 3144 N N . GLN B 2 197 ? 42.513 39.978 3.013 1.00 47.65 197 GLN H N 1
ATOM 3145 C CA . GLN B 2 197 ? 43.962 39.869 2.882 1.00 46.90 197 GLN H CA 1
ATOM 3146 C C . GLN B 2 197 ? 44.578 39.130 4.060 1.00 43.01 197 GLN H C 1
ATOM 3147 O O . GLN B 2 197 ? 45.439 38.256 3.878 1.00 45.65 197 GLN H O 1
ATOM 3153 N N . LYS B 2 198 ? 44.183 39.497 5.289 1.00 55.48 198 LYS H N 1
ATOM 3154 C CA . LYS B 2 198 ? 44.690 38.782 6.459 1.00 45.91 198 LYS H CA 1
ATOM 3155 C C . LYS B 2 198 ? 44.350 37.310 6.353 1.00 70.41 198 LYS H C 1
ATOM 3156 O O . LYS B 2 198 ? 45.179 36.435 6.644 1.00 58.03 198 LYS H O 1
ATOM 3158 N N . HIS B 2 199 ? 43.144 37.033 5.871 1.00 57.64 199 HIS H N 1
ATOM 3159 C CA . HIS B 2 199 ? 42.663 35.675 5.706 1.00 62.45 199 HIS H CA 1
ATOM 3160 C C . HIS B 2 199 ? 43.603 34.918 4.766 1.00 63.01 199 HIS H C 1
ATOM 3161 O O . HIS B 2 199 ? 44.066 33.815 5.077 1.00 59.38 199 HIS H O 1
ATOM 3168 N N . TRP B 2 200 ? 43.958 35.547 3.630 1.00 51.41 200 TRP H N 1
ATOM 3169 C CA . TRP B 2 200 ? 44.840 34.920 2.643 1.00 44.54 200 TRP H CA 1
ATOM 3170 C C . TRP B 2 200 ? 46.294 34.850 3.111 1.00 46.71 200 TRP H C 1
ATOM 3171 O O . TRP B 2 200 ? 47.014 33.907 2.754 1.00 43.98 200 TRP H O 1
ATOM 3182 N N . LEU B 2 201 ? 46.734 35.806 3.921 1.00 59.78 201 LEU H N 1
ATOM 3183 C CA . LEU B 2 201 ? 48.096 35.821 4.448 1.00 77.42 201 LEU H CA 1
ATOM 3184 C C . LEU B 2 201 ? 48.306 34.874 5.629 1.00 74.67 201 LEU H C 1
ATOM 3185 O O . LEU B 2 201 ? 49.263 35.059 6.381 1.00 81.18 201 LEU H O 1
ATOM 3190 N N . SER B 2 202 ? 47.462 33.863 5.806 1.00 58.74 202 SER H N 1
ATOM 3191 C CA . SER B 2 202 ? 47.568 32.932 6.920 1.00 60.92 202 SER H CA 1
ATOM 3192 C C . SER B 2 202 ? 48.114 31.568 6.510 1.00 72.14 202 SER H C 1
ATOM 3193 O O . SER B 2 202 ? 48.173 30.662 7.347 1.00 80.53 202 SER H O 1
ATOM 3196 N N . ASP B 2 203 ? 48.510 31.401 5.247 1.00 53.65 203 ASP H N 1
ATOM 3197 C CA . ASP B 2 203 ? 48.926 30.101 4.701 1.00 77.18 203 ASP H CA 1
ATOM 3198 C C . ASP B 2 203 ? 47.917 28.993 4.987 1.00 75.78 203 ASP H C 1
ATOM 3199 O O . ASP B 2 203 ? 48.270 27.810 5.032 1.00 87.81 203 ASP H O 1
ATOM 3204 N N . ARG B 2 204 ? 46.649 29.355 5.165 1.00 72.66 204 ARG H N 1
ATOM 3205 C CA . ARG B 2 204 ? 45.613 28.335 5.154 1.00 68.09 204 ARG H CA 1
ATOM 3206 C C . ARG B 2 204 ? 45.524 27.713 3.762 1.00 70.69 204 ARG H C 1
ATOM 3207 O O . ARG B 2 204 ? 45.768 28.374 2.750 1.00 60.85 204 ARG H O 1
ATOM 3215 N N . THR B 2 205 ? 45.197 26.425 3.708 1.00 45.79 205 THR H N 1
ATOM 3216 C CA . THR B 2 205 ? 45.062 25.712 2.437 1.00 45.68 205 THR H CA 1
ATOM 3217 C C . THR B 2 205 ? 43.596 25.686 2.030 1.00 85.06 205 THR H C 1
ATOM 3218 O O . THR B 2 205 ? 42.750 25.294 2.837 1.00 47.59 205 THR H O 1
ATOM 3222 N N . TYR B 2 206 ? 43.279 26.092 0.790 1.00 49.60 206 TYR H N 1
ATOM 3223 C CA . TYR B 2 206 ? 41.877 26.103 0.386 1.00 46.14 206 TYR H CA 1
ATOM 3224 C C . TYR B 2 206 ? 41.626 25.080 -0.706 1.00 53.68 206 TYR H C 1
ATOM 3225 O O . TYR B 2 206 ? 42.461 24.877 -1.593 1.00 50.25 206 TYR H O 1
ATOM 3234 N N . THR B 2 207 ? 40.457 24.445 -0.638 1.00 44.83 207 THR H N 1
ATOM 3235 C CA . THR B 2 207 ? 40.144 23.312 -1.494 1.00 41.95 207 THR H CA 1
ATOM 3236 C C . THR B 2 207 ? 38.816 23.567 -2.185 1.00 38.80 207 THR H C 1
ATOM 3237 O O . THR B 2 207 ? 37.813 23.855 -1.523 1.00 39.82 207 THR H O 1
ATOM 3241 N N . CYS B 2 208 ? 38.815 23.453 -3.499 1.00 36.17 208 CYS H N 1
ATOM 3242 C CA . CYS B 2 208 ? 37.588 23.414 -4.270 1.00 35.60 208 CYS H CA 1
ATOM 3243 C C . CYS B 2 208 ? 37.255 21.941 -4.445 1.00 37.59 208 CYS H C 1
ATOM 3244 O O . CYS B 2 208 ? 37.970 21.219 -5.149 1.00 39.68 208 CYS H O 1
ATOM 3247 N N . GLN B 2 209 ? 36.194 21.492 -3.782 1.00 39.08 209 GLN H N 1
ATOM 3248 C CA . GLN B 2 209 ? 35.805 20.089 -3.779 1.00 44.36 209 GLN H CA 1
ATOM 3249 C C . GLN B 2 209 ? 34.581 19.935 -4.669 1.00 38.22 209 GLN H C 1
ATOM 3250 O O . GLN B 2 209 ? 33.545 20.548 -4.396 1.00 40.36 209 GLN H O 1
ATOM 3256 N N . VAL B 2 210 ? 34.680 19.098 -5.705 1.00 35.22 210 VAL H N 1
ATOM 3257 C CA . VAL B 2 210 ? 33.599 18.921 -6.674 1.00 38.05 210 VAL H CA 1
ATOM 3258 C C . VAL B 2 210 ? 33.053 17.493 -6.601 1.00 43.92 210 VAL H C 1
ATOM 3259 O O . VAL B 2 210 ? 33.806 16.524 -6.766 1.00 43.73 210 VAL H O 1
ATOM 3263 N N . THR B 2 211 ? 31.737 17.360 -6.435 1.00 42.01 211 THR H N 1
ATOM 3264 C CA . THR B 2 211 ? 31.117 16.038 -6.446 1.00 40.41 211 THR H CA 1
ATOM 3265 C C . THR B 2 211 ? 30.329 15.851 -7.738 1.00 38.13 211 THR H C 1
ATOM 3266 O O . THR B 2 211 ? 29.502 16.706 -8.081 1.00 43.15 211 THR H O 1
ATOM 3270 N N . TYR B 2 212 ? 30.581 14.729 -8.437 1.00 38.61 212 TYR H N 1
ATOM 3271 C CA . TYR B 2 212 ? 29.916 14.440 -9.714 1.00 49.58 212 TYR H CA 1
ATOM 3272 C C . TYR B 2 212 ? 29.860 12.932 -9.948 1.00 43.93 212 TYR H C 1
ATOM 3273 O O . TYR B 2 212 ? 30.903 12.269 -9.948 1.00 61.69 212 TYR H O 1
ATOM 3282 N N . GLN B 2 213 ? 28.653 12.398 -10.158 1.00 65.68 213 GLN H N 1
ATOM 3283 C CA . GLN B 2 213 ? 28.442 11.000 -10.574 1.00 73.46 213 GLN H CA 1
ATOM 3284 C C . GLN B 2 213 ? 29.188 10.024 -9.653 1.00 43.79 213 GLN H C 1
ATOM 3285 O O . GLN B 2 213 ? 29.924 9.134 -10.095 1.00 59.32 213 GLN H O 1
ATOM 3291 N N . GLY B 2 214 ? 29.008 10.234 -8.347 1.00 60.21 214 GLY H N 1
ATOM 3292 C CA . GLY B 2 214 ? 29.450 9.315 -7.325 1.00 62.21 214 GLY H CA 1
ATOM 3293 C C . GLY B 2 214 ? 30.816 9.592 -6.760 1.00 80.22 214 GLY H C 1
ATOM 3294 O O . GLY B 2 214 ? 31.172 9.012 -5.727 1.00 73.78 214 GLY H O 1
ATOM 3295 N N . HIS B 2 215 ? 31.586 10.465 -7.391 1.00 85.16 215 HIS H N 1
ATOM 3296 C CA . HIS B 2 215 ? 32.987 10.649 -7.064 1.00 73.63 215 HIS H CA 1
ATOM 3297 C C . HIS B 2 215 ? 33.243 12.096 -6.681 1.00 61.11 215 HIS H C 1
ATOM 3298 O O . HIS B 2 215 ? 32.418 12.980 -6.916 1.00 48.90 215 HIS H O 1
ATOM 3305 N N . THR B 2 216 ? 34.405 12.319 -6.072 1.00 72.62 216 THR H N 1
ATOM 3306 C CA . THR B 2 216 ? 34.784 13.621 -5.533 1.00 64.66 216 THR H CA 1
ATOM 3307 C C . THR B 2 216 ? 36.116 14.048 -6.125 1.00 76.26 216 THR H C 1
ATOM 3308 O O . THR B 2 216 ? 37.162 13.508 -5.753 1.00 79.38 216 THR H O 1
ATOM 3312 N N . PHE B 2 217 ? 36.074 15.021 -7.033 1.00 53.69 217 PHE H N 1
ATOM 3313 C CA . PHE B 2 217 ? 37.258 15.587 -7.661 1.00 56.26 217 PHE H CA 1
ATOM 3314 C C . PHE B 2 217 ? 37.633 16.868 -6.920 1.00 63.96 217 PHE H C 1
ATOM 3315 O O . PHE B 2 217 ? 36.769 17.547 -6.361 1.00 66.22 217 PHE H O 1
ATOM 3323 N N . GLU B 2 218 ? 38.919 17.210 -6.902 1.00 65.10 218 GLU H N 1
ATOM 3324 C CA . GLU B 2 218 ? 39.238 18.425 -6.162 1.00 59.60 218 GLU H CA 1
ATOM 3325 C C . GLU B 2 218 ? 40.585 19.006 -6.575 1.00 73.27 218 GLU H C 1
ATOM 3326 O O . GLU B 2 218 ? 41.458 18.303 -7.083 1.00 54.60 218 GLU H O 1
ATOM 3332 N N . ASP B 2 219 ? 40.717 20.314 -6.375 1.00 52.49 219 ASP H N 1
ATOM 3333 C CA . ASP B 2 219 ? 41.971 21.037 -6.493 1.00 51.99 219 ASP H CA 1
ATOM 3334 C C . ASP B 2 219 ? 42.141 21.837 -5.208 1.00 45.53 219 ASP H C 1
ATOM 3335 O O . ASP B 2 219 ? 41.161 22.211 -4.568 1.00 45.99 219 ASP H O 1
ATOM 3340 N N . SER B 2 220 ? 43.388 22.092 -4.817 1.00 42.83 220 SER H N 1
ATOM 3341 C CA . SER B 2 220 ? 43.643 22.917 -3.649 1.00 48.00 220 SER H CA 1
ATOM 3342 C C . SER B 2 220 ? 44.807 23.863 -3.915 1.00 56.08 220 SER H C 1
ATOM 3343 O O . SER B 2 220 ? 45.656 23.623 -4.784 1.00 40.31 220 SER H O 1
ATOM 3346 N N . THR B 2 221 ? 44.851 24.927 -3.117 1.00 48.44 221 THR H N 1
ATOM 3347 C CA . THR B 2 221 ? 45.867 25.958 -3.237 1.00 47.25 221 THR H CA 1
ATOM 3348 C C . THR B 2 221 ? 46.128 26.556 -1.867 1.00 65.61 221 THR H C 1
ATOM 3349 O O . THR B 2 221 ? 45.235 26.615 -1.022 1.00 47.91 221 THR H O 1
ATOM 3353 N N . LYS B 2 222 ? 47.374 26.976 -1.658 1.00 48.77 222 LYS H N 1
ATOM 3354 C CA . LYS B 2 222 ? 47.759 27.914 -0.614 1.00 64.17 222 LYS H CA 1
ATOM 3355 C C . LYS B 2 222 ? 48.660 28.960 -1.258 1.00 65.99 222 LYS H C 1
ATOM 3356 O O . LYS B 2 222 ? 49.261 28.713 -2.312 1.00 44.30 222 LYS H O 1
ATOM 3358 N N . LYS B 2 223 ? 48.734 30.131 -0.618 1.00 61.84 223 LYS H N 1
ATOM 3359 C CA . LYS B 2 223 ? 49.573 31.221 -1.094 1.00 67.12 223 LYS H CA 1
ATOM 3360 C C . LYS B 2 223 ? 50.981 30.721 -1.432 1.00 61.98 223 LYS H C 1
ATOM 3361 O O . LYS B 2 223 ? 51.520 29.829 -0.772 1.00 48.38 223 LYS H O 1
ATOM 3367 N N . CYS B 2 224 ? 51.556 31.255 -2.509 1.00 45.98 224 CYS H N 1
ATOM 3368 C CA . CYS B 2 224 ? 52.859 30.779 -2.961 1.00 66.92 224 CYS H CA 1
ATOM 3369 C C . CYS B 2 224 ? 53.958 31.188 -1.976 1.00 46.84 224 CYS H C 1
ATOM 3370 O O . CYS B 2 224 ? 53.912 32.267 -1.371 1.00 49.66 224 CYS H O 1
ATOM 3373 N N . ALA B 2 225 ? 54.950 30.305 -1.822 1.00 67.28 225 ALA H N 1
ATOM 3374 C CA . ALA B 2 225 ? 56.108 30.515 -0.927 1.00 77.47 225 ALA H CA 1
ATOM 3375 C C . ALA B 2 225 ? 56.715 31.920 -1.001 1.00 78.87 225 ALA H C 1
ATOM 3376 O O . ALA B 2 225 ? 57.538 32.211 -1.869 1.00 80.04 225 ALA H O 1
#

Foldseek 3Di:
DKAKAKDDQEDEEAFFAKDKIKIFTPWWQFQQKWKWWADPPDDIDTADGSQFHGDPPHDPQWGKDDTTTMIMIMRHGDHPVRQTKMWMWGDSDPPGDIYPIYGYYYDDDADAWDKDKDKDAADPVRHDDQKMKIKIKTWWHADDDKDKFKDWLRHTDDPVQKDKDWDDDPRTIMIMMMGIGGPVRLVVWIKMKTWMADPHDIDIDMDHDDD/DWAKAKDFAFEAAAQAKTKMKIAIDDDQLLQWKKFKWWAFVPGDIGTAKIAASVRPDIDGDPVQPPFKDWDADSVRNMIMIIGGNHDQRVFTFMKMFTFDDSDPPGDTDDIHPTGTHGHDPDDKAAWDWDKDKDAADPVRHGDQKIKIKIKTWDMADGDKDKFKDWLNHTDDPVQWDKDKDQPPRIIMMIIIGIGGPVRLVPQTKMKTWMDDNGDIDIDIDHDDD

Sequence (436 aa):
DIQMTQSPSSLSASVVGDRVTITCRASQGIRNYLAWYQQKPGKAPKLLIYAASSTLQSSGVPSSRFSGSSGSGTTDFTTLTISSLQPEDVATYYCQRYNRAPYTFGQGTKVEIKRTVAAPTVKILQSSCDGGGHFPPTIQLLCLVSGYTPGTIQITWLEDGQVMDVDLSTASTTQEGELASTQSELTLSQKHWLSDRTYTCQVTYQGHTFEDSGKKCAEVQLVESGGGLVQPGRRSLRRLSCAASGFTFDDYAMHWVRQAPGKGLEWVSAITWNSGHIDYADSVEGRFTISRDNAKNSLYLQMNSLRAEDTAVYYCAKVSYLSTASSLDYYWGQGTLVTVSSASTKGPTVKILQSICDGGGHFPPTIQLLCLVSGYTPGTIQITWLEDGQVMDVDLSTASTTQEGELASTQSELTLSQKHWLSDRTYTCQVTYQGHTFEDSTKKCA